Protein AF-0000000085162046 (afdb_homodimer)

Sequence (698 aa):
MRVSEQELYDLMKNKLMKAGLQEDAADDVADVLTFADHRGIHSHGAVRVEYYAERIAKGGINTHPHYEFEQTGPSSAVFHGDNGPGHQAAKEATEKAIEMAEENGVAVVGVKNISHSGALGYFVEMAAEKDMVGISMCQSDPMVVPFGGTEPYFGTNPIAFSAPTNDDRMITFDMATTVQAWGKVLDARSKNQSIPDTWAVDENGEPTTDSNAVHALVPVAGPKGYGLMMMVDILSGSLLGLPFGGHVSSMYKDLTKGRDLGQLHVVINPAYFTDKTQFKAQLSQMLNELKEQPAAKGYGEIYYPGERGRLRSEAYDKDGIEIVDDIYDYLKSDDVHYDRYHGKNRFAEMRVSEQELYDLMKNKLMKAGLQEDAADDVADVLTFADHRGIHSHGAVRVEYYAERIAKGGINTHPHYEFEQTGPSSAVFHGDNGPGHQAAKEATEKAIEMAEENGVAVVGVKNISHSGALGYFVEMAAEKDMVGISMCQSDPMVVPFGGTEPYFGTNPIAFSAPTNDDRMITFDMATTVQAWGKVLDARSKNQSIPDTWAVDENGEPTTDSNAVHALVPVAGPKGYGLMMMVDILSGSLLGLPFGGHVSSMYKDLTKGRDLGQLHVVINPAYFTDKTQFKAQLSQMLNELKEQPAAKGYGEIYYPGERGRLRSEAYDKDGIEIVDDIYDYLKSDDVHYDRYHGKNRFAE

Nearest PDB structures (foldseek):
  1xrh-assembly1_B  TM=9.909E-01  e=1.928E-56  Escherichia coli
  4h8a-assembly1_A  TM=9.932E-01  e=1.814E-55  Escherichia coli
  4fju-assembly1_B  TM=9.910E-01  e=6.074E-50  Escherichia coli str. K-12 substr. DH10B
  3uoe-assembly1_A  TM=9.297E-01  e=2.904E-31  Sinorhizobium meliloti 1021
  1wtj-assembly1_A  TM=9.176E-01  e=1.683E-31  Pseudomonas syringae pv. tomato

Solvent-accessible surface area (backbone atoms only — not comparable to full-atom values): 31682 Å² total; per-residue (Å²): 82,64,36,45,68,66,54,49,26,49,34,43,20,49,38,32,35,70,18,54,34,40,67,69,50,15,46,37,38,18,49,48,22,38,50,19,36,41,36,65,40,44,89,38,9,71,73,41,46,47,58,51,16,40,20,34,60,51,45,16,31,35,54,75,46,69,73,41,82,46,76,56,32,77,29,22,24,35,28,39,21,56,15,8,57,12,29,36,46,52,47,55,46,43,54,52,24,44,54,34,7,73,75,24,27,24,15,42,33,37,35,32,28,13,34,75,51,64,50,53,48,59,52,12,42,56,27,14,75,70,61,14,34,12,35,32,30,25,42,41,34,46,39,18,22,50,52,43,23,36,51,52,26,35,22,48,16,32,46,18,36,14,32,37,32,69,56,93,54,58,42,33,32,67,38,61,27,30,58,50,62,68,66,59,44,49,50,27,35,78,64,73,32,71,44,62,54,72,36,24,17,20,75,65,32,42,66,34,37,49,38,84,49,56,60,25,32,30,33,23,69,40,64,58,16,36,40,49,23,49,50,21,25,39,61,10,10,32,38,52,65,35,54,42,47,71,57,26,47,55,84,19,44,50,29,56,44,56,47,41,32,21,30,27,39,36,26,38,28,35,62,44,54,25,60,45,67,58,33,15,42,50,45,41,48,49,54,50,52,46,55,65,41,57,36,13,88,89,46,76,56,34,70,58,52,39,44,65,33,49,52,40,26,54,48,21,70,74,66,24,32,79,41,56,56,71,54,52,51,45,45,69,41,89,59,47,55,83,84,70,37,68,64,15,43,97,78,52,91,83,64,39,45,66,69,54,49,26,49,35,45,21,51,39,32,32,70,18,55,34,39,66,67,53,15,47,37,39,19,49,47,20,38,50,19,35,42,36,65,40,45,88,39,10,71,74,44,48,46,58,50,16,40,20,35,59,50,44,16,29,36,56,78,47,68,69,42,80,44,74,58,32,78,28,22,25,34,31,39,20,56,15,9,56,12,28,35,45,52,47,54,46,42,54,51,25,45,54,35,6,71,75,23,25,24,15,41,32,38,36,33,28,14,33,76,50,66,49,52,50,59,56,15,42,57,28,15,74,69,63,15,34,12,34,31,29,25,42,42,35,46,42,17,21,48,52,46,25,34,51,53,26,35,22,49,16,33,48,18,38,13,34,37,30,71,58,94,55,58,42,34,31,66,39,59,27,29,59,49,60,69,66,58,44,48,53,27,35,76,63,75,32,69,45,63,54,74,36,23,16,19,75,66,32,43,65,34,36,50,40,84,47,56,61,24,32,31,33,24,70,40,64,59,16,36,39,49,22,49,50,21,25,38,61,10,10,32,38,52,66,35,55,42,46,70,58,26,48,55,83,22,47,50,28,56,42,59,46,41,31,22,27,27,40,36,27,39,28,36,64,44,54,25,59,44,68,58,34,16,42,49,44,41,49,50,54,50,54,47,54,64,42,56,37,12,88,90,46,75,56,33,70,59,52,41,46,65,30,52,53,42,26,55,47,20,74,73,68,24,32,80,43,60,56,70,53,53,51,46,46,69,42,88,60,52,52,83,84,70,38,68,65,15,43,97,77,53,92

InterPro domains:
  IPR003767 Malate/L-lactate dehydrogenase-like [PF02615] (3-332)
  IPR003767 Malate/L-lactate dehydrogenase-like [PTHR11091] (2-333)
  IPR017590 Ureidoglycolate dehydrogenase [TIGR03175] (1-349)
  IPR036111 Malate/L-sulfolactate/L-lactate dehydrogenase-like superfamily [SSF89733] (1-333)
  IPR043143 Malate/L-sulfolactate/L-lactate dehydrogenase-like, NADPH binding domain [G3DSA:3.30.1370.60] (67-305)
  IPR043144 Malate/L-sulfolactate/L-lactate dehydrogenase-like, alpha-helical domain [G3DSA:1.10.1530.10] (9-325)

Radius of gyration: 24.9 Å; Cα contacts (8 Å, |Δi|>4): 1833; chains: 2; bounding box: 50×76×62 Å

pLDDT: mean 96.81, std 3.3, range [74.56, 98.94]

Secondary structure (DSSP, 8-state):
-EE-HHHHHHHHHHHHHHHT--HHHHHHHHHHHHHHHHTT-GGGTGGGHHHHHHHHHHTSS-SS---EEEEEETTEEEEE-TT--HHHHHHHHHHHHHHHHHHHSEEEEEEEEE-----HHHHHHHHHHTT-EEEEEE---S-B--TTBSS--B----EEEEEE-SSS-EEEEEE-SBSS-HHHHHHHHHTT----TTSEE-TTS-B---GGG--EE-BTTTHHHHHHHHHHHHHHTGGGT---GGGSPPTTT-TTS---EEEEEEEE-GGGTS-HHHHHHHHHHHHHHHHHSPBPTTT-S---TTHHHHHHHHHHHHH-EE--HHHHHHHHSS-S--S-STT--TT--/-EE-HHHHHHHHHHHHHHHT--HHHHHHHHHHHHHHHHTT-GGGTGGGHHHHHHHHHHTSS-SS---EEEEEETTEEEEE-TT--HHHHHHHHHHHHHHHHHHHSEEEEEEEEE-----THHHHHHHHHTT-EEEEEE---S-BPPTTBSS--B----EEEEEE-SSS-EEEEEE-SBSS-HHHHHHHHHTT----TTSEE-TTS-B-S-GGG--EE-BTTTHHHHHHHHHHHHHHTGGGT---GGGSPPTTT-TTS---EEEEEEEE-GGGTS-HHHHHHHHHHHHHHHHHSPBPTTT-S---TTHHHHHHHHHHHHH-EE--HHHHHHHHSS-S--S-STT--TT--

Structure (mmCIF, N/CA/C/O backbone):
data_AF-0000000085162046-model_v1
#
loop_
_entity.id
_entity.type
_entity.pdbx_description
1 polymer 'Ureidoglycolate dehydrogenase'
#
loop_
_atom_site.group_PDB
_atom_site.id
_atom_site.type_symbol
_atom_site.label_atom_id
_atom_site.label_alt_id
_atom_site.label_comp_id
_atom_site.label_asym_id
_atom_site.label_entity_id
_atom_site.label_seq_id
_atom_site.pdbx_PDB_ins_code
_atom_site.Cartn_x
_atom_site.Cartn_y
_atom_site.Cartn_z
_atom_site.occupancy
_atom_site.B_iso_or_equiv
_atom_site.auth_seq_id
_atom_site.auth_comp_id
_atom_site.auth_asym_id
_atom_site.auth_atom_id
_atom_site.pdbx_PDB_model_num
ATOM 1 N N . MET A 1 1 ? -18.203 -27.797 -23.609 1 93.38 1 MET A N 1
ATOM 2 C CA . MET A 1 1 ? -19.031 -28.797 -22.938 1 93.38 1 MET A CA 1
ATOM 3 C C . MET A 1 1 ? -19.297 -28.422 -21.484 1 93.38 1 MET A C 1
ATOM 5 O O . MET A 1 1 ? -18.703 -27.469 -20.969 1 93.38 1 MET A O 1
ATOM 9 N N . ARG A 1 2 ? -20.125 -29.266 -20.891 1 96.75 2 ARG A N 1
ATOM 10 C CA . ARG A 1 2 ? -20.453 -29.062 -19.484 1 96.75 2 ARG A CA 1
ATOM 11 C C . ARG A 1 2 ? -20.203 -30.312 -18.672 1 96.75 2 ARG A C 1
ATOM 13 O O . ARG A 1 2 ? -20.484 -31.422 -19.125 1 96.75 2 ARG A O 1
ATOM 20 N N . VAL A 1 3 ? -19.641 -30.047 -17.547 1 97.69 3 VAL A N 1
ATOM 21 C CA . VAL A 1 3 ? -19.344 -31.141 -16.641 1 97.69 3 VAL A CA 1
ATOM 22 C C . VAL A 1 3 ? -19.75 -30.781 -15.219 1 97.69 3 VAL A C 1
ATOM 24 O O . VAL A 1 3 ? -19.812 -29.594 -14.867 1 97.69 3 VAL A O 1
ATOM 27 N N . SER A 1 4 ? -20.062 -31.828 -14.43 1 97.62 4 SER A N 1
ATOM 28 C CA . SER A 1 4 ? -20.375 -31.578 -13.023 1 97.62 4 SER A CA 1
ATOM 29 C C . SER A 1 4 ? -19.125 -31.156 -12.25 1 97.62 4 SER A C 1
ATOM 31 O O . SER A 1 4 ? -18 -31.406 -12.688 1 97.62 4 SER A O 1
ATOM 33 N N . GLU A 1 5 ? -19.453 -30.562 -11.195 1 98 5 GLU A N 1
ATOM 34 C CA . GLU A 1 5 ? -18.359 -30.156 -10.305 1 98 5 GLU A CA 1
ATOM 35 C C . GLU A 1 5 ? -17.5 -31.344 -9.914 1 98 5 GLU A C 1
ATOM 37 O O . GLU A 1 5 ? -16.266 -31.281 -9.977 1 98 5 GLU A O 1
ATOM 42 N N . GLN A 1 6 ? -18.062 -32.406 -9.516 1 98.38 6 GLN A N 1
ATOM 43 C CA . GLN A 1 6 ? -17.344 -33.625 -9.102 1 98.38 6 GLN A CA 1
ATOM 44 C C . GLN A 1 6 ? -16.547 -34.219 -10.258 1 98.38 6 GLN A C 1
ATOM 46 O O . GLN A 1 6 ? -15.406 -34.625 -10.086 1 98.38 6 GLN A O 1
ATOM 51 N N . GLU A 1 7 ? -17.172 -34.25 -11.367 1 98.31 7 GLU A N 1
ATOM 52 C CA . GLU A 1 7 ? -16.469 -34.781 -12.523 1 98.31 7 GLU A CA 1
ATOM 53 C C . GLU A 1 7 ? -15.227 -33.969 -12.852 1 98.31 7 GLU A C 1
ATOM 55 O O . GLU A 1 7 ? -14.156 -34.531 -13.117 1 98.31 7 GLU A O 1
ATOM 60 N N . LEU A 1 8 ? -15.469 -32.75 -12.844 1 98.62 8 LEU A N 1
ATOM 61 C CA . LEU A 1 8 ? -14.336 -31.891 -13.141 1 98.62 8 LEU A CA 1
ATOM 62 C C . LEU A 1 8 ? -13.227 -32.062 -12.117 1 98.62 8 LEU A C 1
ATOM 64 O O . LEU A 1 8 ? -12.055 -32.219 -12.484 1 98.62 8 LEU A O 1
ATOM 68 N N . TYR A 1 9 ? -13.586 -32.094 -10.922 1 98.75 9 TYR A N 1
ATOM 69 C CA . TYR A 1 9 ? -12.656 -32.375 -9.828 1 98.75 9 TYR A CA 1
ATOM 70 C C . TYR A 1 9 ? -11.898 -33.656 -10.062 1 98.75 9 TYR A C 1
ATOM 72 O O . TYR A 1 9 ? -10.672 -33.688 -9.984 1 98.75 9 TYR A O 1
ATOM 80 N N . ASP A 1 10 ? -12.57 -34.656 -10.367 1 98.81 10 ASP A N 1
ATOM 81 C CA . ASP A 1 10 ? -11.961 -35.969 -10.555 1 98.81 10 ASP A CA 1
ATOM 82 C C . ASP A 1 10 ? -11.008 -35.969 -11.742 1 98.81 10 ASP A C 1
ATOM 84 O O . ASP A 1 10 ? -9.922 -36.562 -11.68 1 98.81 10 ASP A O 1
ATOM 88 N N . LEU A 1 11 ? -11.516 -35.406 -12.766 1 98.62 11 LEU A N 1
ATOM 89 C CA . LEU A 1 11 ? -10.672 -35.344 -13.961 1 98.62 11 LEU A CA 1
ATOM 90 C C . LEU A 1 11 ? -9.367 -34.625 -13.688 1 98.62 11 LEU A C 1
ATOM 92 O O . LEU A 1 11 ? -8.297 -35.094 -14.062 1 98.62 11 LEU A O 1
ATOM 96 N N . MET A 1 12 ? -9.484 -33.625 -13.039 1 98.88 12 MET A N 1
ATOM 97 C CA . MET A 1 12 ? -8.281 -32.844 -12.75 1 98.88 12 MET A CA 1
ATOM 98 C C . MET A 1 12 ? -7.383 -33.562 -11.75 1 98.88 12 MET A C 1
ATOM 100 O O . MET A 1 12 ? -6.168 -33.625 -11.938 1 98.88 12 MET A O 1
ATOM 104 N N . LYS A 1 13 ? -7.984 -34.062 -10.734 1 98.81 13 LYS A N 1
ATOM 105 C CA . LYS A 1 13 ? -7.215 -34.812 -9.75 1 98.81 13 LYS A CA 1
ATOM 106 C C . LYS A 1 13 ? -6.449 -35.969 -10.406 1 98.81 13 LYS A C 1
ATOM 108 O O . LYS A 1 13 ? -5.25 -36.125 -10.172 1 98.81 13 LYS A O 1
ATOM 113 N N . ASN A 1 14 ? -7.113 -36.656 -11.195 1 98.56 14 ASN A N 1
ATOM 114 C CA . ASN A 1 14 ? -6.492 -37.812 -11.859 1 98.56 14 ASN A CA 1
ATOM 115 C C . ASN A 1 14 ? -5.336 -37.375 -12.75 1 98.56 14 ASN A C 1
ATOM 117 O O . ASN A 1 14 ? -4.285 -38 -12.781 1 98.56 14 ASN A O 1
ATOM 121 N N . LYS A 1 15 ? -5.582 -36.344 -13.469 1 98.81 15 LYS A N 1
ATOM 122 C CA . LYS A 1 15 ? -4.543 -35.875 -14.375 1 98.81 15 LYS A CA 1
ATOM 123 C C . LYS A 1 15 ? -3.312 -35.406 -13.594 1 98.81 15 LYS A C 1
ATOM 125 O O . LYS A 1 15 ? -2.18 -35.688 -13.992 1 98.81 15 LYS A O 1
ATOM 130 N N . LEU A 1 16 ? -3.586 -34.781 -12.547 1 98.81 16 LEU A N 1
ATOM 131 C CA . LEU A 1 16 ? -2.486 -34.281 -11.719 1 98.81 16 LEU A CA 1
ATOM 132 C C . LEU A 1 16 ? -1.74 -35.438 -11.062 1 98.81 16 LEU A C 1
ATOM 134 O O . LEU A 1 16 ? -0.516 -35.406 -10.922 1 98.81 16 LEU A O 1
ATOM 138 N N . MET A 1 17 ? -2.43 -36.438 -10.648 1 98.69 17 MET A N 1
ATOM 139 C CA . MET A 1 17 ? -1.784 -37.625 -10.133 1 98.69 17 MET A CA 1
ATOM 140 C C . MET A 1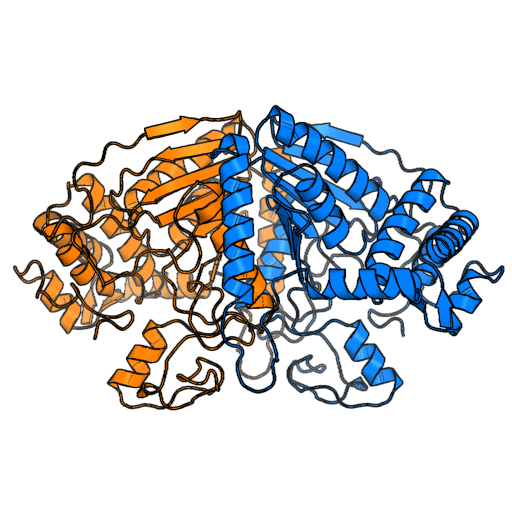 17 ? -0.946 -38.312 -11.219 1 98.69 17 MET A C 1
ATOM 142 O O . MET A 1 17 ? 0.17 -38.75 -10.953 1 98.69 17 MET A O 1
ATOM 146 N N . LYS A 1 18 ? -1.481 -38.344 -12.398 1 98.25 18 LYS A N 1
ATOM 147 C CA . LYS A 1 18 ? -0.73 -38.906 -13.508 1 98.25 18 LYS A CA 1
ATOM 148 C C . LYS A 1 18 ? 0.553 -38.125 -13.773 1 98.25 18 LYS A C 1
ATOM 150 O O . LYS A 1 18 ? 1.563 -38.719 -14.188 1 98.25 18 LYS A O 1
ATOM 155 N N . ALA A 1 19 ? 0.432 -37 -13.484 1 98.44 19 ALA A N 1
ATOM 156 C CA . ALA A 1 19 ? 1.596 -36.125 -13.711 1 98.44 19 ALA A CA 1
ATOM 157 C C . ALA A 1 19 ? 2.643 -36.344 -12.617 1 98.44 19 ALA A C 1
ATOM 159 O O . ALA A 1 19 ? 3.799 -35.938 -12.773 1 98.44 19 ALA A O 1
ATOM 160 N N . GLY A 1 20 ? 2.223 -36.844 -11.555 1 98.25 20 GLY A N 1
ATOM 161 C CA . GLY A 1 20 ? 3.225 -37.188 -10.562 1 98.25 20 GLY A CA 1
ATOM 162 C C . GLY A 1 20 ? 2.902 -36.688 -9.18 1 98.25 20 GLY A C 1
ATOM 163 O O . GLY A 1 20 ? 3.592 -37 -8.211 1 98.25 20 GLY A O 1
ATOM 164 N N . LEU A 1 21 ? 1.775 -36 -9.016 1 98.5 21 LEU A N 1
ATOM 165 C CA . LEU A 1 21 ? 1.415 -35.5 -7.695 1 98.5 21 LEU A CA 1
ATOM 166 C C . LEU A 1 21 ? 0.871 -36.625 -6.816 1 98.5 21 LEU A C 1
ATOM 168 O O . LEU A 1 21 ? 0.191 -37.5 -7.309 1 98.5 21 LEU A O 1
ATOM 172 N N . GLN A 1 22 ? 1.215 -36.469 -5.504 1 98.38 22 GLN A N 1
ATOM 173 C CA . GLN A 1 22 ? 0.587 -37.375 -4.539 1 98.38 22 GLN A CA 1
ATOM 174 C C . GLN A 1 22 ? -0.91 -37.094 -4.426 1 98.38 22 GLN A C 1
ATOM 176 O O . GLN A 1 22 ? -1.37 -36 -4.73 1 98.38 22 GLN A O 1
ATOM 181 N N . GLU A 1 23 ? -1.651 -38.031 -3.99 1 98.62 23 GLU A N 1
ATOM 182 C CA . GLU A 1 23 ? -3.111 -38 -4.004 1 98.62 23 GLU A CA 1
ATOM 183 C C . GLU A 1 23 ? -3.631 -36.812 -3.188 1 98.62 23 GLU A C 1
ATOM 185 O O . GLU A 1 23 ? -4.531 -36.094 -3.627 1 98.62 23 GLU A O 1
ATOM 190 N N . ASP A 1 24 ? -3.09 -36.625 -2.105 1 98.56 24 ASP A N 1
ATOM 191 C CA . ASP A 1 24 ? -3.576 -35.562 -1.242 1 98.56 24 ASP A CA 1
ATOM 192 C C . ASP A 1 24 ? -3.309 -34.188 -1.861 1 98.56 24 ASP A C 1
ATOM 194 O O . ASP A 1 24 ? -4.16 -33.312 -1.808 1 98.56 24 ASP A O 1
ATOM 198 N N . ALA A 1 25 ? -2.146 -34.062 -2.381 1 98.62 25 ALA A N 1
ATOM 199 C CA . ALA A 1 25 ? -1.818 -32.812 -3.084 1 98.62 25 ALA A CA 1
ATOM 200 C C . ALA A 1 25 ? -2.727 -32.625 -4.293 1 98.62 25 ALA A C 1
ATOM 202 O O . ALA A 1 25 ? -3.215 -31.516 -4.535 1 98.62 25 ALA A O 1
ATOM 203 N N . ALA A 1 26 ? -2.879 -33.688 -5.07 1 98.88 26 ALA A N 1
ATOM 204 C CA . ALA A 1 26 ? -3.752 -33.625 -6.242 1 98.88 26 ALA A CA 1
ATOM 205 C C . ALA A 1 26 ? -5.176 -33.25 -5.844 1 98.88 26 ALA A C 1
ATOM 207 O O . ALA A 1 26 ? -5.855 -32.531 -6.566 1 98.88 26 ALA A O 1
ATOM 208 N N . ASP A 1 27 ? -5.582 -33.812 -4.754 1 98.81 27 ASP A N 1
ATOM 209 C CA . ASP A 1 27 ? -6.895 -33.5 -4.203 1 98.81 27 ASP A CA 1
ATOM 210 C C . ASP A 1 27 ? -7.023 -31.984 -3.926 1 98.81 27 ASP A C 1
ATOM 212 O O . ASP A 1 27 ? -7.977 -31.344 -4.371 1 98.81 27 ASP A O 1
ATOM 216 N N . ASP A 1 28 ? -6.082 -31.438 -3.312 1 98.88 28 ASP A N 1
ATOM 217 C CA . ASP A 1 28 ? -6.113 -30.031 -2.936 1 98.88 28 ASP A CA 1
ATOM 218 C C . ASP A 1 28 ? -6.027 -29.125 -4.168 1 98.88 28 ASP A C 1
ATOM 220 O O . ASP A 1 28 ? -6.754 -28.141 -4.273 1 98.88 28 ASP A O 1
ATOM 224 N N . VAL A 1 29 ? -5.141 -29.422 -5.07 1 98.88 29 VAL A N 1
ATOM 225 C CA . VAL A 1 29 ? -5.004 -28.641 -6.297 1 98.88 29 VAL A CA 1
ATOM 226 C C . VAL A 1 29 ? -6.309 -28.672 -7.086 1 98.88 29 VAL A C 1
ATOM 228 O O . VAL A 1 29 ? -6.82 -27.641 -7.508 1 98.88 29 VAL A O 1
ATOM 231 N N . ALA A 1 30 ? -6.848 -29.906 -7.23 1 98.88 30 ALA A N 1
ATOM 232 C CA . ALA A 1 30 ? -8.094 -30.062 -7.977 1 98.88 30 ALA A CA 1
ATOM 233 C C . ALA A 1 30 ? -9.234 -29.297 -7.305 1 98.88 30 ALA A C 1
ATOM 235 O O . ALA A 1 30 ? -10.094 -28.734 -7.984 1 98.88 30 ALA A O 1
ATOM 236 N N . ASP A 1 31 ? -9.203 -29.328 -6.031 1 98.81 31 ASP A N 1
ATOM 237 C CA . ASP A 1 31 ? -10.258 -28.641 -5.281 1 98.81 31 ASP A CA 1
ATOM 238 C C . ASP A 1 31 ? -10.211 -27.141 -5.523 1 98.81 31 ASP A C 1
ATOM 240 O O . ASP A 1 31 ? -11.234 -26.531 -5.844 1 98.81 31 ASP A O 1
ATOM 244 N N . VAL A 1 32 ? -9.094 -26.562 -5.48 1 98.81 32 VAL A N 1
ATOM 245 C CA . VAL A 1 32 ? -8.93 -25.141 -5.684 1 98.81 32 VAL A CA 1
ATOM 246 C C . VAL A 1 32 ? -9.273 -24.781 -7.129 1 98.81 32 VAL A C 1
ATOM 248 O O . VAL A 1 32 ? -9.93 -23.766 -7.391 1 98.81 32 VAL A O 1
ATOM 251 N N . LEU A 1 33 ? -8.773 -25.578 -8.07 1 98.75 33 LEU A N 1
ATOM 252 C CA . LEU A 1 33 ? -9.055 -25.328 -9.477 1 98.75 33 LEU A CA 1
ATOM 253 C C . LEU A 1 33 ? -10.555 -25.438 -9.766 1 98.75 33 LEU A C 1
ATOM 255 O O . LEU A 1 33 ? -11.102 -24.656 -10.547 1 98.75 33 LEU A O 1
ATOM 259 N N . THR A 1 34 ? -11.188 -26.453 -9.148 1 98.75 34 THR A N 1
ATOM 260 C CA . THR A 1 34 ? -12.625 -26.625 -9.32 1 98.75 34 THR A CA 1
ATOM 261 C C . THR A 1 34 ? -13.383 -25.422 -8.75 1 98.75 34 THR A C 1
ATOM 263 O O . THR A 1 34 ? -14.344 -24.953 -9.352 1 98.75 34 THR A O 1
ATOM 266 N N . PHE A 1 35 ? -12.945 -24.984 -7.664 1 98.5 35 PHE A N 1
ATOM 267 C CA . PHE A 1 35 ? -13.523 -23.797 -7.066 1 98.5 35 PHE A CA 1
ATOM 268 C C . PHE A 1 35 ? -13.516 -22.641 -8.062 1 98.5 35 PHE A C 1
ATOM 270 O O . PHE A 1 35 ? -14.531 -21.953 -8.242 1 98.5 35 PHE A O 1
ATOM 277 N N . ALA A 1 36 ? -12.43 -22.391 -8.672 1 97.62 36 ALA A N 1
ATOM 278 C CA . ALA A 1 36 ? -12.289 -21.297 -9.633 1 97.62 36 ALA A CA 1
ATOM 279 C C . ALA A 1 36 ? -13.266 -21.453 -10.789 1 97.62 36 ALA A C 1
ATOM 281 O O . ALA A 1 36 ? -14.023 -20.531 -11.102 1 97.62 36 ALA A O 1
ATOM 282 N N . ASP A 1 37 ? -13.242 -22.641 -11.422 1 97.81 37 ASP A N 1
ATOM 283 C CA . ASP A 1 37 ? -14.148 -22.875 -12.539 1 97.81 37 ASP A CA 1
ATOM 284 C C . ASP A 1 37 ? -15.609 -22.766 -12.086 1 97.81 37 ASP A C 1
ATOM 286 O O . ASP A 1 37 ? -16.453 -22.25 -12.82 1 97.81 37 ASP A O 1
ATOM 290 N N . HIS A 1 38 ? -15.867 -23.312 -10.844 1 97.56 38 HIS A N 1
ATOM 291 C CA . HIS A 1 38 ? -17.219 -23.328 -10.312 1 97.56 38 HIS A CA 1
ATOM 292 C C . HIS A 1 38 ? -17.734 -21.906 -10.07 1 97.56 38 HIS A C 1
ATOM 294 O O . HIS A 1 38 ? -18.938 -21.641 -10.18 1 97.56 38 HIS A O 1
ATOM 300 N N . ARG A 1 39 ? -16.844 -20.984 -9.969 1 96.5 39 ARG A N 1
ATOM 301 C CA . ARG A 1 39 ? -17.203 -19.594 -9.75 1 96.5 39 ARG A CA 1
ATOM 302 C C . ARG A 1 39 ? -17.094 -18.781 -11.047 1 96.5 39 ARG A C 1
ATOM 304 O O . ARG A 1 39 ? -17.344 -17.578 -11.055 1 96.5 39 ARG A O 1
ATOM 311 N N . GLY A 1 40 ? -16.766 -19.422 -12.047 1 93.81 40 GLY A N 1
ATOM 312 C CA . GLY A 1 40 ? -16.641 -18.766 -13.352 1 93.81 40 GLY A CA 1
ATOM 313 C C . GLY A 1 40 ? -15.281 -18.125 -13.562 1 93.81 40 GLY A C 1
ATOM 314 O O . GLY A 1 40 ? -15.094 -17.375 -14.516 1 93.81 40 GLY A O 1
ATOM 315 N N . ILE A 1 41 ? -14.359 -18.375 -12.703 1 93.44 41 ILE A N 1
ATOM 316 C CA . ILE A 1 41 ? -12.992 -17.891 -12.852 1 93.44 41 ILE A CA 1
ATOM 317 C C . ILE A 1 41 ? -12.164 -18.922 -13.609 1 93.44 41 ILE A C 1
ATOM 319 O O . ILE A 1 41 ? -11.203 -19.484 -13.07 1 93.44 41 ILE A O 1
ATOM 323 N N . HIS A 1 42 ? -12.484 -19.078 -14.852 1 93.06 42 HIS A N 1
ATOM 324 C CA . HIS A 1 42 ? -11.953 -20.172 -15.664 1 93.06 42 HIS A CA 1
ATOM 325 C C . HIS A 1 42 ? -10.461 -20.016 -15.906 1 93.06 42 HIS A C 1
ATOM 327 O O . HIS A 1 42 ? -9.742 -21 -16.094 1 93.06 42 HIS A O 1
ATOM 333 N N . SER A 1 43 ? -10.039 -18.719 -15.844 1 90 43 SER A N 1
ATOM 334 C CA . SER A 1 43 ? -8.617 -18.469 -16.047 1 90 43 SER A CA 1
ATOM 335 C C . SER A 1 43 ? -7.777 -19.141 -14.969 1 90 43 SER A C 1
ATOM 337 O O . SER A 1 43 ? -6.566 -19.312 -15.133 1 90 43 SER A O 1
ATOM 339 N N . HIS A 1 44 ? -8.32 -19.578 -13.852 1 94.5 44 HIS A N 1
ATOM 340 C CA . HIS A 1 44 ? -7.617 -20.203 -12.734 1 94.5 44 HIS A CA 1
ATOM 341 C C . HIS A 1 44 ? -8.164 -21.594 -12.453 1 94.5 44 HIS A C 1
ATOM 343 O O . HIS A 1 44 ? -8.016 -22.125 -11.352 1 94.5 44 HIS A O 1
ATOM 349 N N . GLY A 1 45 ? -8.836 -22.141 -13.414 1 96.5 45 GLY A N 1
ATOM 350 C CA . GLY A 1 45 ? -9.422 -23.453 -13.281 1 96.5 45 GLY A CA 1
ATOM 351 C C . GLY A 1 45 ? -8.734 -24.5 -14.133 1 96.5 45 GLY A C 1
ATOM 352 O O . GLY A 1 45 ? -7.504 -24.609 -14.125 1 96.5 45 GLY A O 1
ATOM 353 N N . ALA A 1 46 ? -9.5 -25.203 -14.852 1 97.62 46 ALA A N 1
ATOM 354 C CA . ALA A 1 46 ? -9.062 -26.375 -15.609 1 97.62 46 ALA A CA 1
ATOM 355 C C . ALA A 1 46 ? -8.047 -25.984 -16.672 1 97.62 46 ALA A C 1
ATOM 357 O O . ALA A 1 46 ? -7.188 -26.781 -17.047 1 97.62 46 ALA A O 1
ATOM 358 N N . VAL A 1 47 ? -8.109 -24.844 -17.094 1 94.31 47 VAL A N 1
ATOM 359 C CA . VAL A 1 47 ? -7.23 -24.391 -18.172 1 94.31 47 VAL A CA 1
ATOM 360 C C . VAL A 1 47 ? -5.777 -24.453 -17.703 1 94.31 47 VAL A C 1
ATOM 362 O O . VAL A 1 47 ? -4.859 -24.531 -18.516 1 94.31 47 VAL A O 1
ATOM 365 N N . ARG A 1 48 ? -5.559 -24.531 -16.422 1 96 48 ARG A N 1
ATOM 366 C CA . ARG A 1 48 ? -4.211 -24.484 -15.867 1 96 48 ARG A CA 1
ATOM 367 C C . ARG A 1 48 ? -3.635 -25.891 -15.719 1 96 48 ARG A C 1
ATOM 369 O O . ARG A 1 48 ? -2.434 -26.047 -15.492 1 96 48 ARG A O 1
ATOM 376 N N . VAL A 1 49 ? -4.41 -26.875 -15.875 1 98.12 49 VAL A N 1
ATOM 377 C CA . VAL A 1 49 ? -4.004 -28.234 -15.508 1 98.12 49 VAL A CA 1
ATOM 378 C C . VAL A 1 49 ? -2.848 -28.688 -16.391 1 98.12 49 VAL A C 1
ATOM 380 O O . VAL A 1 49 ? -1.891 -29.297 -15.914 1 98.12 49 VAL A O 1
ATOM 383 N N . GLU A 1 50 ? -2.918 -28.391 -17.625 1 97.19 50 GLU A N 1
ATOM 384 C CA . GLU A 1 50 ? -1.842 -28.859 -18.5 1 97.19 50 GLU A CA 1
ATOM 385 C C . GLU A 1 50 ? -0.507 -28.234 -18.109 1 97.19 50 GLU A C 1
ATOM 387 O O . GLU A 1 50 ? 0.521 -28.906 -18.078 1 97.19 50 GLU A O 1
ATOM 392 N N . TYR A 1 51 ? -0.579 -27.016 -17.875 1 95.88 51 TYR A N 1
ATOM 393 C CA . TYR A 1 51 ? 0.639 -26.344 -17.438 1 95.88 51 TYR A CA 1
ATOM 394 C C . TYR A 1 51 ? 1.174 -26.953 -16.156 1 95.88 51 TYR A C 1
ATOM 396 O O . TYR A 1 51 ? 2.367 -27.25 -16.047 1 95.88 51 TYR A O 1
ATOM 404 N N . TYR A 1 52 ? 0.294 -27.156 -15.188 1 98 52 TYR A N 1
ATOM 405 C CA . TYR A 1 52 ? 0.713 -27.781 -13.938 1 98 52 TYR A CA 1
ATOM 406 C C . TYR A 1 52 ? 1.262 -29.172 -14.18 1 98 52 TYR A C 1
ATOM 408 O O . TYR A 1 52 ? 2.277 -29.562 -13.594 1 98 52 TYR A O 1
ATOM 416 N N . ALA A 1 53 ? 0.542 -29.922 -14.992 1 98.56 53 ALA A N 1
ATOM 417 C CA . ALA A 1 53 ? 0.986 -31.281 -15.273 1 98.56 53 ALA A CA 1
ATOM 418 C C . ALA A 1 53 ? 2.385 -31.297 -15.883 1 98.56 53 ALA A C 1
ATOM 420 O O . ALA A 1 53 ? 3.232 -32.094 -15.508 1 98.56 53 ALA A O 1
ATOM 421 N N . GLU A 1 54 ? 2.627 -30.359 -16.781 1 97.75 54 GLU A N 1
ATOM 422 C CA . GLU A 1 54 ? 3.949 -30.297 -17.391 1 97.75 54 GLU A CA 1
ATOM 423 C C . GLU A 1 54 ? 5.012 -29.891 -16.375 1 97.75 54 GLU A C 1
ATOM 425 O O . GLU A 1 54 ? 6.09 -30.484 -16.328 1 97.75 54 GLU A O 1
ATOM 430 N N . ARG A 1 55 ? 4.668 -29.016 -15.602 1 98.19 55 ARG A N 1
ATOM 431 C CA . ARG A 1 55 ? 5.629 -28.562 -14.602 1 98.19 55 ARG A CA 1
ATOM 432 C C . ARG A 1 55 ? 5.902 -29.656 -13.57 1 98.19 55 ARG A C 1
ATOM 434 O O . ARG A 1 55 ? 7.047 -29.844 -13.148 1 98.19 55 ARG A O 1
ATOM 441 N N . ILE A 1 56 ? 4.887 -30.328 -13.172 1 98.56 56 ILE A N 1
ATOM 442 C CA . ILE A 1 56 ? 5.055 -31.469 -12.273 1 98.56 56 ILE A CA 1
ATOM 443 C C . ILE A 1 56 ? 5.957 -32.5 -12.914 1 98.56 56 ILE A C 1
ATOM 445 O O . ILE A 1 56 ? 6.934 -32.969 -12.312 1 98.56 56 ILE A O 1
ATOM 449 N N . ALA A 1 57 ? 5.629 -32.812 -14.117 1 97.62 57 ALA A N 1
ATOM 450 C CA . ALA A 1 57 ? 6.352 -33.875 -14.82 1 97.62 57 ALA A CA 1
ATOM 451 C C . ALA A 1 57 ? 7.816 -33.5 -15.023 1 97.62 57 ALA A C 1
ATOM 453 O O . ALA A 1 57 ? 8.688 -34.375 -15.031 1 97.62 57 ALA A O 1
ATOM 454 N N . LYS A 1 58 ? 8.133 -32.25 -15.055 1 96.88 58 LYS A N 1
ATOM 455 C CA . LYS A 1 58 ? 9.492 -31.797 -15.352 1 96.88 58 LYS A CA 1
ATOM 456 C C . LYS A 1 58 ? 10.242 -31.438 -14.07 1 96.88 58 LYS A C 1
ATOM 458 O O . LYS A 1 58 ? 11.422 -31.094 -14.117 1 96.88 58 LYS A O 1
ATOM 463 N N . GLY A 1 59 ? 9.414 -31.531 -13.07 1 97.88 59 GLY A N 1
ATOM 464 C CA . GLY A 1 59 ? 10.094 -31.438 -11.789 1 97.88 59 GLY A CA 1
ATOM 465 C C . GLY A 1 59 ? 10.023 -30.047 -11.188 1 97.88 59 GLY A C 1
ATOM 466 O O . GLY A 1 59 ? 10.617 -29.781 -10.141 1 97.88 59 GLY A O 1
ATOM 467 N N . GLY A 1 60 ? 9.297 -29.156 -11.758 1 98.25 60 GLY A N 1
ATOM 468 C CA . GLY A 1 60 ? 9.203 -27.781 -11.289 1 98.25 60 GLY A CA 1
ATOM 469 C C . GLY A 1 60 ? 8.289 -27.609 -10.086 1 98.25 60 GLY A C 1
ATOM 470 O O . GLY A 1 60 ? 8.234 -26.547 -9.484 1 98.25 60 GLY A O 1
ATOM 471 N N . ILE A 1 61 ? 7.574 -28.672 -9.742 1 98.69 61 ILE A N 1
ATOM 472 C CA . ILE A 1 61 ? 6.797 -28.781 -8.508 1 98.69 61 ILE A CA 1
ATOM 473 C C . ILE A 1 61 ? 7.238 -30 -7.719 1 98.69 61 ILE A C 1
ATOM 475 O O . ILE A 1 61 ? 7.219 -31.125 -8.234 1 98.69 61 ILE A O 1
ATOM 479 N N . ASN A 1 62 ? 7.711 -29.719 -6.527 1 98.75 62 ASN A N 1
ATOM 480 C CA . ASN A 1 62 ? 8.102 -30.828 -5.656 1 98.75 62 ASN A CA 1
ATOM 481 C C . ASN A 1 62 ? 6.91 -31.703 -5.289 1 98.75 62 ASN A C 1
ATOM 483 O O . ASN A 1 62 ? 6.004 -31.25 -4.578 1 98.75 62 ASN A O 1
ATOM 487 N N . THR A 1 63 ? 6.875 -32.938 -5.672 1 98.56 63 THR A N 1
ATOM 488 C CA . THR A 1 63 ? 5.723 -33.812 -5.492 1 98.56 63 THR A CA 1
ATOM 489 C C . THR A 1 63 ? 5.762 -34.5 -4.121 1 98.56 63 THR A C 1
ATOM 491 O O . THR A 1 63 ? 4.797 -35.156 -3.715 1 98.56 63 THR A O 1
ATOM 494 N N . HIS A 1 64 ? 6.816 -34.344 -3.43 1 98.31 64 HIS A N 1
ATOM 495 C CA . HIS A 1 64 ? 6.961 -34.812 -2.059 1 98.31 64 HIS A CA 1
ATOM 496 C C . HIS A 1 64 ? 7.531 -33.75 -1.156 1 98.31 64 HIS A C 1
ATOM 498 O O . HIS A 1 64 ? 8.594 -33.906 -0.55 1 98.31 64 HIS A O 1
ATOM 504 N N . PRO A 1 65 ? 6.777 -32.688 -1.042 1 98.44 65 PRO A N 1
ATOM 505 C CA . PRO A 1 65 ? 7.309 -31.547 -0.278 1 98.44 65 PRO A CA 1
ATOM 506 C C . PRO A 1 65 ? 7.344 -31.812 1.225 1 98.44 65 PRO A C 1
ATOM 508 O O . PRO A 1 65 ? 6.461 -32.5 1.756 1 98.44 65 PRO A O 1
ATOM 511 N N . HIS A 1 66 ? 8.383 -31.359 1.79 1 98.25 66 HIS A N 1
ATOM 512 C CA . HIS A 1 66 ? 8.445 -31.312 3.246 1 98.25 66 HIS A CA 1
ATOM 513 C C . HIS A 1 66 ? 7.934 -29.984 3.775 1 98.25 66 HIS A C 1
ATOM 515 O O . HIS A 1 66 ? 8.711 -29.031 3.934 1 98.25 66 HIS A O 1
ATOM 521 N N . TYR A 1 67 ? 6.566 -29.984 4.148 1 98.5 67 TYR A N 1
ATOM 522 C CA . TYR A 1 67 ? 5.945 -28.766 4.664 1 98.5 67 TYR A CA 1
ATOM 523 C C . TYR A 1 67 ? 6.336 -28.531 6.117 1 98.5 67 TYR A C 1
ATOM 525 O O . TYR A 1 67 ? 6.406 -29.469 6.91 1 98.5 67 TYR A O 1
ATOM 533 N N . GLU A 1 68 ? 6.715 -27.344 6.371 1 98.69 68 GLU A N 1
ATOM 534 C CA . GLU A 1 68 ? 7.023 -26.953 7.746 1 98.69 68 GLU A CA 1
ATOM 535 C C . GLU A 1 68 ? 6.285 -25.688 8.148 1 98.69 68 GLU A C 1
ATOM 537 O O . GLU A 1 68 ? 6.336 -24.688 7.438 1 98.69 68 GLU A O 1
ATOM 542 N N . PHE A 1 69 ? 5.434 -25.875 9.211 1 98.62 69 PHE A N 1
ATOM 543 C CA . PHE A 1 69 ? 4.777 -24.719 9.797 1 98.62 69 PHE A CA 1
ATOM 544 C C . PHE A 1 69 ? 5.578 -24.172 10.977 1 98.62 69 PHE A C 1
ATOM 546 O O . PHE A 1 69 ? 5.707 -24.844 12.008 1 98.62 69 PHE A O 1
ATOM 553 N N . GLU A 1 70 ? 6.246 -22.938 10.836 1 98.62 70 GLU A N 1
ATOM 554 C CA . GLU A 1 70 ? 7.07 -22.297 11.852 1 98.62 70 GLU A CA 1
ATOM 555 C C . GLU A 1 70 ? 6.348 -21.109 12.484 1 98.62 70 GLU A C 1
ATOM 557 O O . GLU A 1 70 ? 6.262 -20.031 11.891 1 98.62 70 GLU A O 1
ATOM 562 N N . GLN A 1 71 ? 5.738 -21.422 13.664 1 98.5 71 GLN A N 1
ATOM 563 C CA . GLN A 1 71 ? 5.129 -20.328 14.406 1 98.5 71 GLN A CA 1
ATOM 564 C C . GLN A 1 71 ? 6.195 -19.406 14.992 1 98.5 71 GLN A C 1
ATOM 566 O O . GLN A 1 71 ? 6.949 -19.797 15.883 1 98.5 71 GLN A O 1
ATOM 571 N N . THR A 1 72 ? 6.254 -18.156 14.602 1 98.62 72 THR A N 1
ATOM 572 C CA . THR A 1 72 ? 7.344 -17.234 14.93 1 98.62 72 THR A CA 1
ATOM 573 C C . THR A 1 72 ? 6.922 -16.266 16.031 1 98.62 72 THR A C 1
ATOM 575 O O . THR A 1 72 ? 7.77 -15.609 16.641 1 98.62 72 THR A O 1
ATOM 578 N N . GLY A 1 73 ? 5.727 -16.047 16.297 1 98.56 73 GLY A N 1
ATOM 579 C CA . GLY A 1 73 ? 5.078 -15.297 17.359 1 98.56 73 GLY A CA 1
ATOM 580 C C . GLY A 1 73 ? 3.68 -15.789 17.672 1 98.56 7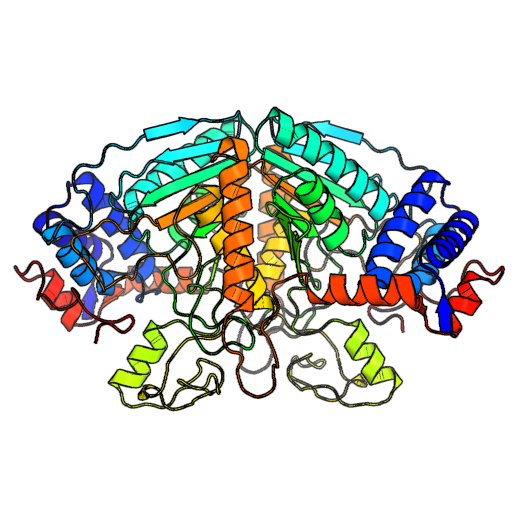3 GLY A C 1
ATOM 581 O O . GLY A 1 73 ? 3.197 -16.734 17.062 1 98.56 73 GLY A O 1
ATOM 582 N N . PRO A 1 74 ? 3.053 -15.219 18.719 1 98.62 74 PRO A N 1
ATOM 583 C CA . PRO A 1 74 ? 1.714 -15.695 19.062 1 98.62 74 PRO A CA 1
ATOM 584 C C . PRO A 1 74 ? 0.743 -15.648 17.891 1 98.62 74 PRO A C 1
ATOM 586 O O . PRO A 1 74 ? -0.157 -16.484 17.781 1 98.62 74 PRO A O 1
ATOM 589 N N . SER A 1 75 ? 0.956 -14.641 16.969 1 98.81 75 SER A N 1
ATOM 590 C CA . SER A 1 75 ? 0.01 -14.469 15.867 1 98.81 75 SER A CA 1
ATOM 591 C C . SER A 1 75 ? 0.732 -14.352 14.523 1 98.81 75 SER A C 1
ATOM 593 O O . SER A 1 75 ? 0.181 -13.812 13.562 1 98.81 75 SER A O 1
ATOM 595 N N . SER A 1 76 ? 2 -14.734 14.445 1 98.81 76 SER A N 1
ATOM 596 C CA . SER A 1 76 ? 2.783 -14.742 13.211 1 98.81 76 SER A CA 1
ATOM 597 C C . SER A 1 76 ? 3.41 -16.109 12.961 1 98.81 76 SER A C 1
ATOM 599 O O . SER A 1 76 ? 3.824 -16.781 13.906 1 98.81 76 SER A O 1
ATOM 601 N N . ALA A 1 77 ? 3.436 -16.469 11.703 1 98.94 77 ALA A N 1
ATOM 602 C CA . ALA A 1 77 ? 4.051 -17.734 11.336 1 98.94 77 ALA A CA 1
ATOM 603 C C . ALA A 1 77 ? 4.512 -17.719 9.883 1 98.94 77 ALA A C 1
ATOM 605 O O . ALA A 1 77 ? 4.102 -16.859 9.102 1 98.94 77 ALA A O 1
ATOM 606 N N . VAL A 1 78 ? 5.414 -18.641 9.586 1 98.88 78 VAL A N 1
ATOM 607 C CA . VAL A 1 78 ? 5.863 -18.906 8.227 1 98.88 78 VAL A CA 1
ATOM 608 C C . VAL A 1 78 ? 5.621 -20.375 7.879 1 98.88 78 VAL A C 1
ATOM 610 O O . VAL A 1 78 ? 5.977 -21.266 8.648 1 98.88 78 VAL A O 1
ATOM 613 N N . PHE A 1 79 ? 4.91 -20.625 6.824 1 98.94 79 PHE A N 1
ATOM 614 C CA . PHE A 1 79 ? 4.715 -21.953 6.262 1 98.94 79 PHE A CA 1
ATOM 615 C C . PHE A 1 79 ? 5.691 -22.203 5.117 1 98.94 79 PHE A C 1
ATOM 617 O O . PHE A 1 79 ? 5.598 -21.562 4.066 1 98.94 79 PHE A O 1
ATOM 624 N N . HIS A 1 80 ? 6.668 -23.062 5.32 1 98.88 80 HIS A N 1
ATOM 625 C CA . HIS A 1 80 ? 7.668 -23.422 4.324 1 98.88 80 HIS A CA 1
ATOM 626 C C . HIS A 1 80 ? 7.125 -24.469 3.357 1 98.88 80 HIS A C 1
ATOM 628 O O . HIS A 1 80 ? 6.906 -25.625 3.74 1 98.88 80 HIS A O 1
ATOM 634 N N . GLY A 1 81 ? 6.953 -24.078 2.076 1 98.75 81 GLY A N 1
ATOM 635 C CA . GLY A 1 81 ? 6.207 -24.875 1.115 1 98.75 81 GLY A CA 1
ATOM 636 C C . GLY A 1 81 ? 7.094 -25.797 0.296 1 98.75 81 GLY A C 1
ATOM 637 O O . GLY A 1 81 ? 6.594 -26.641 -0.439 1 98.75 81 GLY A O 1
ATOM 638 N N . ASP A 1 82 ? 8.438 -25.578 0.39 1 98.81 82 ASP A N 1
ATOM 639 C CA . ASP A 1 82 ? 9.414 -26.469 -0.24 1 98.81 82 ASP A CA 1
ATOM 640 C C . ASP A 1 82 ? 9.125 -26.625 -1.731 1 98.81 82 ASP A C 1
ATOM 642 O O . ASP A 1 82 ? 9.25 -27.734 -2.279 1 98.81 82 ASP A O 1
ATOM 646 N N . ASN A 1 83 ? 8.586 -25.578 -2.367 1 98.69 83 ASN A N 1
ATOM 647 C CA . ASN A 1 83 ? 8.242 -25.516 -3.785 1 98.69 83 ASN A CA 1
ATOM 648 C C . ASN A 1 83 ? 7.332 -26.672 -4.184 1 98.69 83 ASN A C 1
ATOM 650 O O . ASN A 1 83 ? 7.438 -27.203 -5.297 1 98.69 83 ASN A O 1
ATOM 654 N N . GLY A 1 84 ? 6.578 -27.078 -3.215 1 98.75 84 GLY A N 1
ATOM 655 C CA . GLY A 1 84 ? 5.477 -27.969 -3.518 1 98.75 84 GLY A CA 1
ATOM 656 C C . GLY A 1 84 ? 4.312 -27.281 -4.199 1 98.75 84 GLY A C 1
ATOM 657 O O . GLY A 1 84 ? 4.422 -26.125 -4.602 1 98.75 84 GLY A O 1
ATOM 658 N N . PRO A 1 85 ? 3.174 -28.062 -4.379 1 98.81 85 PRO A N 1
ATOM 659 C CA . PRO A 1 85 ? 1.981 -27.438 -4.957 1 98.81 85 PRO A CA 1
ATOM 660 C C . PRO A 1 85 ? 1.463 -26.281 -4.125 1 98.81 85 PRO A C 1
ATOM 662 O O . PRO A 1 85 ? 1.101 -26.453 -2.961 1 98.81 85 PRO A O 1
ATOM 665 N N . GLY A 1 86 ? 1.47 -25.094 -4.773 1 98.75 86 GLY A N 1
ATOM 666 C CA . GLY A 1 86 ? 1.074 -23.891 -4.066 1 98.75 86 GLY A CA 1
ATOM 667 C C . GLY A 1 86 ? -0.337 -23.953 -3.516 1 98.75 86 GLY A C 1
ATOM 668 O O . GLY A 1 86 ? -0.616 -23.406 -2.445 1 98.75 86 GLY A O 1
ATOM 669 N N . HIS A 1 87 ? -1.299 -24.656 -4.203 1 98.81 87 HIS A N 1
ATOM 670 C CA . HIS A 1 87 ? -2.676 -24.828 -3.756 1 98.81 87 HIS A CA 1
ATOM 671 C C . HIS A 1 87 ? -2.732 -25.516 -2.395 1 98.81 87 HIS A C 1
ATOM 673 O O . HIS A 1 87 ? -3.436 -25.047 -1.491 1 98.81 87 HIS A O 1
ATOM 679 N N . GLN A 1 88 ? -1.952 -26.562 -2.268 1 98.88 88 GLN A N 1
ATOM 680 C CA . GLN A 1 88 ? -1.957 -27.344 -1.039 1 98.88 88 GLN A CA 1
ATOM 681 C C . GLN A 1 88 ? -1.28 -26.594 0.101 1 98.88 88 GLN A C 1
ATOM 683 O O . GLN A 1 88 ? -1.807 -26.531 1.215 1 98.88 88 GLN A O 1
ATOM 688 N N . ALA A 1 89 ? -0.166 -26.047 -0.225 1 98.88 89 ALA A N 1
ATOM 689 C CA . ALA A 1 89 ? 0.574 -25.312 0.798 1 98.88 89 ALA A CA 1
ATOM 690 C C . ALA A 1 89 ? -0.24 -24.141 1.323 1 98.88 89 ALA A C 1
ATOM 692 O O . ALA A 1 89 ? -0.328 -23.922 2.535 1 98.88 89 ALA A O 1
ATOM 693 N N . ALA A 1 90 ? -0.847 -23.375 0.413 1 98.88 90 ALA A N 1
ATOM 694 C CA . ALA A 1 90 ? -1.661 -22.234 0.796 1 98.88 90 ALA A CA 1
ATOM 695 C C . ALA A 1 90 ? -2.887 -22.672 1.595 1 98.88 90 ALA A C 1
ATOM 697 O O . ALA A 1 90 ? -3.291 -21.984 2.543 1 98.88 90 ALA A O 1
ATOM 698 N N . LYS A 1 91 ? -3.523 -23.75 1.251 1 98.88 91 LYS A N 1
ATOM 699 C CA . LYS A 1 91 ? -4.684 -24.281 1.962 1 98.88 91 LYS A CA 1
ATOM 700 C C . LYS A 1 91 ? -4.316 -24.672 3.389 1 98.88 91 LYS A C 1
ATOM 702 O O . LYS A 1 91 ? -4.996 -24.281 4.344 1 98.88 91 LYS A O 1
ATOM 707 N N . GLU A 1 92 ? -3.199 -25.453 3.461 1 98.88 92 GLU A N 1
ATOM 708 C CA . GLU A 1 92 ? -2.77 -25.891 4.785 1 98.88 92 GLU A CA 1
ATOM 709 C C . GLU A 1 92 ? -2.379 -24.703 5.66 1 98.88 92 GLU A C 1
ATOM 711 O O . GLU A 1 92 ? -2.693 -24.672 6.855 1 98.88 92 GLU A O 1
ATOM 716 N N . ALA A 1 93 ? -1.749 -23.766 5.086 1 98.94 93 ALA A N 1
ATOM 717 C CA . ALA A 1 93 ? -1.378 -22.562 5.816 1 98.94 93 ALA A CA 1
ATOM 718 C C . ALA A 1 93 ? -2.615 -21.797 6.27 1 98.94 93 ALA A C 1
ATOM 720 O O . ALA A 1 93 ? -2.627 -21.203 7.355 1 98.94 93 ALA A O 1
ATOM 721 N N . THR A 1 94 ? -3.664 -21.75 5.414 1 98.94 94 THR A N 1
ATOM 722 C CA . THR A 1 94 ? -4.906 -21.078 5.777 1 98.94 94 THR A CA 1
ATOM 723 C C . THR A 1 94 ? -5.562 -21.75 6.977 1 98.94 94 THR A C 1
ATOM 725 O O . THR A 1 94 ? -6.059 -21.094 7.883 1 98.94 94 THR A O 1
ATOM 728 N N . GLU A 1 95 ? -5.531 -23.062 6.992 1 98.88 95 GLU A N 1
ATOM 729 C CA . GLU A 1 95 ? -6.094 -23.812 8.117 1 98.88 95 GLU A CA 1
ATOM 730 C C . GLU A 1 95 ? -5.371 -23.469 9.414 1 98.88 95 GLU A C 1
ATOM 732 O O . GLU A 1 95 ? -6.012 -23.234 10.445 1 98.88 95 GLU A O 1
ATOM 737 N N . LYS A 1 96 ? -4.07 -23.406 9.297 1 98.88 96 LYS A N 1
ATOM 738 C CA . LYS A 1 96 ? -3.273 -23.062 10.477 1 98.88 96 LYS A CA 1
ATOM 739 C C . LYS A 1 96 ? -3.529 -21.625 10.906 1 98.88 96 LYS A C 1
ATOM 741 O O . LYS A 1 96 ? -3.592 -21.344 12.102 1 98.88 96 LYS A O 1
ATOM 746 N N . ALA A 1 97 ? -3.686 -20.766 9.938 1 98.94 97 ALA A N 1
ATOM 747 C CA . ALA A 1 97 ? -3.971 -19.375 10.242 1 98.94 97 ALA A CA 1
ATOM 748 C C . A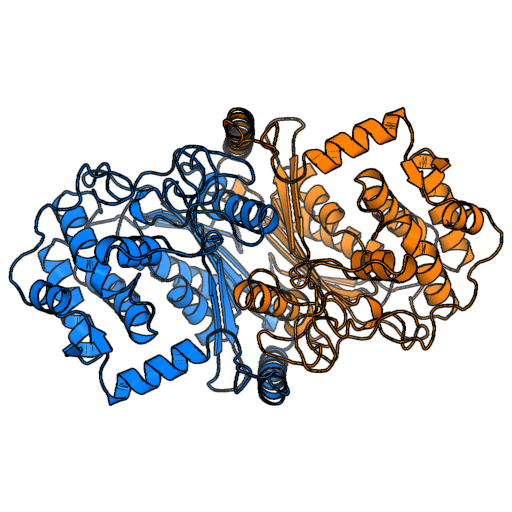LA A 1 97 ? -5.312 -19.219 10.945 1 98.94 97 ALA A C 1
ATOM 750 O O . ALA A 1 97 ? -5.445 -18.438 11.883 1 98.94 97 ALA A O 1
ATOM 751 N N . ILE A 1 98 ? -6.316 -19.938 10.5 1 98.88 98 ILE A N 1
ATOM 752 C CA . ILE A 1 98 ? -7.648 -19.906 11.094 1 98.88 98 ILE A CA 1
ATOM 753 C C . ILE A 1 98 ? -7.582 -20.391 12.539 1 98.88 98 ILE A C 1
ATOM 755 O O . ILE A 1 98 ? -8.156 -19.766 13.438 1 98.88 98 ILE A O 1
ATOM 759 N N . GLU A 1 99 ? -6.805 -21.531 12.773 1 98.81 99 GLU A N 1
ATOM 760 C CA . GLU A 1 99 ? -6.617 -22.047 14.125 1 98.81 99 GLU A CA 1
ATOM 761 C C . GLU A 1 99 ? -5.941 -21.016 15.023 1 98.81 99 GLU A C 1
ATOM 763 O O . GLU A 1 99 ? -6.379 -20.781 16.156 1 98.81 99 GLU A O 1
ATOM 768 N N . MET A 1 100 ? -4.977 -20.406 14.5 1 98.81 100 MET A N 1
ATOM 769 C CA . MET A 1 100 ? -4.219 -19.406 15.25 1 98.81 100 MET A CA 1
ATOM 770 C C . MET A 1 100 ? -5.09 -18.188 15.57 1 98.81 100 MET A C 1
ATOM 772 O O . MET A 1 100 ? -5.039 -17.656 16.688 1 98.81 100 MET A O 1
ATOM 776 N N . ALA A 1 101 ? -5.855 -17.75 14.633 1 98.81 101 ALA A N 1
ATOM 777 C CA . ALA A 1 101 ? -6.727 -16.609 14.844 1 98.81 101 ALA A CA 1
ATOM 778 C C . ALA A 1 101 ? -7.844 -16.938 15.836 1 98.81 101 ALA A C 1
ATOM 780 O O . ALA A 1 101 ? -8.297 -16.062 16.578 1 98.81 101 ALA A O 1
ATOM 781 N N . GLU A 1 102 ? -8.383 -18.141 15.789 1 98.5 102 GLU A N 1
ATOM 782 C CA . GLU A 1 102 ? -9.375 -18.578 16.766 1 98.5 102 GLU A CA 1
ATOM 783 C C . GLU A 1 102 ? -8.828 -18.453 18.188 1 98.5 102 GLU A C 1
ATOM 785 O O . GLU A 1 102 ? -9.539 -18.016 19.094 1 98.5 102 GLU A O 1
ATOM 790 N N . GLU A 1 103 ? -7.512 -18.828 18.312 1 98.25 103 GLU A N 1
ATOM 791 C CA . GLU A 1 103 ? -6.887 -18.875 19.641 1 98.25 103 GLU A CA 1
ATOM 792 C C . GLU A 1 103 ? -6.402 -17.484 20.062 1 98.25 103 GLU A C 1
ATOM 794 O O . GLU A 1 103 ? -6.5 -17.125 21.234 1 98.25 103 GLU A O 1
ATOM 799 N N . ASN A 1 104 ? -5.953 -16.672 19.078 1 98.56 104 ASN A N 1
ATOM 800 C CA . ASN A 1 104 ? -5.18 -15.492 19.453 1 98.56 104 ASN A CA 1
ATOM 801 C C . ASN A 1 104 ? -5.805 -14.211 18.906 1 98.56 104 ASN A C 1
ATOM 803 O O . ASN A 1 104 ? -5.305 -13.109 19.172 1 98.56 104 ASN A O 1
ATOM 807 N N . GLY A 1 105 ? -6.898 -14.312 18.188 1 98.81 105 GLY A N 1
ATOM 808 C CA . GLY A 1 105 ? -7.621 -13.156 17.688 1 98.81 105 GLY A CA 1
ATOM 809 C C . GLY A 1 105 ? -7.234 -12.781 16.266 1 98.81 105 GLY A C 1
ATOM 810 O O . GLY A 1 105 ? -8.078 -12.328 15.484 1 98.81 105 GLY A O 1
ATOM 811 N N . VAL A 1 106 ? -5.883 -12.977 15.953 1 98.88 106 VAL A N 1
ATOM 812 C CA . VAL A 1 106 ? -5.422 -12.688 14.602 1 98.88 106 VAL A CA 1
ATOM 813 C C . VAL A 1 106 ? -4.281 -13.625 14.234 1 98.88 106 VAL A C 1
ATOM 815 O O . VAL A 1 106 ? -3.645 -14.219 15.109 1 98.88 106 VAL A O 1
ATOM 818 N N . ALA A 1 107 ? -4.176 -13.781 12.977 1 98.94 107 ALA A N 1
ATOM 819 C CA . ALA A 1 107 ? -3.041 -14.531 12.445 1 98.94 107 ALA A CA 1
ATOM 820 C C . ALA A 1 107 ? -2.521 -13.906 11.156 1 98.94 107 ALA A C 1
ATOM 822 O O . ALA A 1 107 ? -3.307 -13.523 10.281 1 98.94 107 ALA A O 1
ATOM 823 N N . VAL A 1 108 ? -1.149 -13.672 11.047 1 98.94 108 VAL A N 1
ATOM 824 C CA . VAL A 1 108 ? -0.432 -13.312 9.828 1 98.94 108 VAL A CA 1
ATOM 825 C C . VAL A 1 108 ? 0.562 -14.406 9.469 1 98.94 108 VAL A C 1
ATOM 827 O O . VAL A 1 108 ? 1.565 -14.602 10.156 1 98.94 108 VAL A O 1
ATOM 830 N N . VAL A 1 109 ? 0.165 -15.148 8.438 1 98.94 109 VAL A N 1
ATOM 831 C CA . VAL A 1 109 ? 0.962 -16.312 8.078 1 98.94 109 VAL A CA 1
ATOM 832 C C . VAL A 1 109 ? 1.518 -16.156 6.668 1 98.94 109 VAL A C 1
ATOM 834 O O . VAL A 1 109 ? 0.757 -16.031 5.703 1 98.94 109 VAL A O 1
ATOM 837 N N . GLY A 1 110 ? 2.889 -16.094 6.531 1 98.88 110 GLY A N 1
ATOM 838 C CA . GLY A 1 110 ? 3.555 -16.141 5.238 1 98.88 110 GLY A CA 1
ATOM 839 C C . GLY A 1 110 ? 3.773 -17.547 4.723 1 98.88 110 GLY A C 1
ATOM 840 O O . GLY A 1 110 ? 4.168 -18.438 5.48 1 98.88 110 GLY A O 1
ATOM 841 N N . VAL A 1 111 ? 3.434 -17.734 3.465 1 98.88 111 VAL A N 1
ATOM 842 C CA . VAL A 1 111 ? 3.699 -18.984 2.773 1 98.88 111 VAL A CA 1
ATOM 843 C C . VAL A 1 111 ? 4.836 -18.797 1.771 1 98.88 111 VAL A C 1
ATOM 845 O O . VAL A 1 111 ? 4.738 -17.969 0.862 1 98.88 111 VAL A O 1
ATOM 848 N N . LYS A 1 112 ? 5.863 -19.578 1.999 1 97.94 112 LYS A N 1
ATOM 849 C CA . LYS A 1 112 ? 7.066 -19.312 1.217 1 97.94 112 LYS A CA 1
ATOM 850 C C . LYS A 1 112 ? 7.445 -20.531 0.369 1 97.94 112 LYS A C 1
ATOM 852 O O . LYS A 1 112 ? 7.164 -21.656 0.743 1 97.94 112 LYS A O 1
ATOM 857 N N . ASN A 1 113 ? 8.094 -20.188 -0.832 1 98.56 113 ASN A N 1
ATOM 858 C CA . ASN A 1 113 ? 8.641 -21.188 -1.731 1 98.56 113 ASN A CA 1
ATOM 859 C C . ASN A 1 113 ? 7.574 -22.188 -2.186 1 98.56 113 ASN A C 1
ATOM 861 O O . ASN A 1 113 ? 7.723 -23.391 -2.002 1 98.56 113 ASN A O 1
ATOM 865 N N . ILE A 1 114 ? 6.664 -21.578 -2.812 1 98.69 114 ILE A N 1
ATOM 866 C CA . ILE A 1 114 ? 5.586 -22.406 -3.344 1 98.69 114 ILE A CA 1
ATOM 867 C C . ILE A 1 114 ? 5.434 -22.156 -4.844 1 98.69 114 ILE A C 1
ATOM 869 O O . ILE A 1 114 ? 6.016 -21.219 -5.383 1 98.69 114 ILE A O 1
ATOM 873 N N . SER A 1 115 ? 4.738 -23.094 -5.469 1 98.19 115 SER A N 1
ATOM 874 C CA . SER A 1 115 ? 4.273 -22.875 -6.836 1 98.19 115 SER A CA 1
ATOM 875 C C . SER A 1 115 ? 2.967 -22.078 -6.852 1 98.19 115 SER A C 1
ATOM 877 O O . SER A 1 115 ? 2.545 -21.547 -5.824 1 98.19 115 SER A O 1
ATOM 879 N N . HIS A 1 116 ? 2.365 -21.859 -7.938 1 97.5 116 HIS A N 1
ATOM 880 C CA . HIS A 1 116 ? 1.102 -21.156 -8.078 1 97.5 116 HIS A CA 1
ATOM 881 C C . HIS A 1 116 ? 0.043 -21.719 -7.137 1 97.5 116 HIS A C 1
ATOM 883 O O . HIS A 1 116 ? -0.039 -22.922 -6.945 1 97.5 116 HIS A O 1
ATOM 889 N N . SER A 1 117 ? -0.79 -20.844 -6.621 1 98 117 SER A N 1
ATOM 890 C CA . SER A 1 117 ? -1.745 -21.281 -5.613 1 98 117 SER A CA 1
ATOM 891 C C . SER A 1 117 ? -3.18 -21.125 -6.105 1 98 117 SER A C 1
ATOM 893 O O . SER A 1 117 ? -4.121 -21.547 -5.426 1 98 117 SER A O 1
ATOM 895 N N . GLY A 1 118 ? -3.422 -20.594 -7.25 1 96.69 118 GLY A N 1
ATOM 896 C CA . GLY A 1 118 ? -4.762 -20.5 -7.809 1 96.69 118 GLY A CA 1
ATOM 897 C C . GLY A 1 118 ? -5.531 -19.281 -7.332 1 96.69 118 GLY A C 1
ATOM 898 O O . GLY A 1 118 ? -4.941 -18.25 -7.043 1 96.69 118 GLY A O 1
ATOM 899 N N . ALA A 1 119 ? -6.84 -19.359 -7.367 1 96.94 119 ALA A N 1
ATOM 900 C CA . ALA A 1 119 ? -7.715 -18.25 -7.004 1 96.94 119 ALA A CA 1
ATOM 901 C C . ALA A 1 119 ? -7.684 -18 -5.5 1 96.94 119 ALA A C 1
ATOM 903 O O . ALA A 1 119 ? -8.055 -18.859 -4.707 1 96.94 119 ALA A O 1
ATOM 904 N N . LEU A 1 120 ? -7.371 -16.797 -5.156 1 98.44 120 LEU A N 1
ATOM 905 C CA . LEU A 1 120 ? -7.184 -16.469 -3.748 1 98.44 120 LEU A CA 1
ATOM 906 C C . LEU A 1 120 ? -8.516 -16.484 -3.006 1 98.44 120 LEU A C 1
ATOM 908 O O . LEU A 1 120 ? -8.547 -16.656 -1.786 1 98.44 120 LEU A O 1
ATOM 912 N N . GLY A 1 121 ? -9.633 -16.297 -3.75 1 98.5 121 GLY A N 1
ATOM 913 C CA . GLY A 1 121 ? -10.953 -16.328 -3.137 1 98.5 121 GLY A CA 1
ATOM 914 C C . GLY A 1 121 ? -11.203 -17.594 -2.344 1 98.5 121 GLY A C 1
ATOM 915 O O . GLY A 1 121 ? -11.906 -17.578 -1.335 1 98.5 121 GLY A O 1
ATOM 916 N N . TYR A 1 122 ? -10.547 -18.719 -2.777 1 98.69 122 TYR A N 1
ATOM 917 C CA . TYR A 1 122 ? -10.68 -20 -2.1 1 98.69 122 TYR A CA 1
ATOM 918 C C . TYR A 1 122 ? -10.203 -19.906 -0.656 1 98.69 122 TYR A C 1
ATOM 920 O O . TYR A 1 122 ? -10.914 -20.312 0.267 1 98.69 122 TYR A O 1
ATOM 928 N N . PHE A 1 123 ? -9.148 -19.375 -0.464 1 98.88 123 PHE A N 1
ATOM 929 C CA . PHE A 1 123 ? -8.492 -19.391 0.838 1 98.88 123 PHE A CA 1
ATOM 930 C C . PHE A 1 123 ? -9.164 -18.406 1.797 1 98.88 123 PHE A C 1
ATOM 932 O O . PHE A 1 123 ? -9.336 -18.719 2.98 1 98.88 123 PHE A O 1
ATOM 939 N N . VAL A 1 124 ? -9.508 -17.234 1.315 1 98.88 124 VAL A N 1
ATOM 940 C CA . VAL A 1 124 ? -10.117 -16.25 2.207 1 98.88 124 VAL A CA 1
ATOM 941 C C . VAL A 1 124 ? -11.531 -16.703 2.576 1 98.88 124 VAL A C 1
ATOM 943 O O . VAL A 1 124 ? -12 -16.438 3.684 1 98.88 124 VAL A O 1
ATOM 946 N N . GLU A 1 125 ? -12.227 -17.438 1.695 1 98.69 125 GLU A N 1
ATOM 947 C CA . GLU A 1 125 ? -13.539 -17.969 2.043 1 98.69 125 GLU A CA 1
ATOM 948 C C . GLU A 1 125 ? -13.438 -19.016 3.148 1 98.69 125 GLU A C 1
ATOM 950 O O . GLU A 1 125 ? -14.367 -19.188 3.939 1 98.69 125 GLU A O 1
ATOM 955 N N . MET A 1 126 ? -12.234 -19.766 3.207 1 98.81 126 MET A N 1
ATOM 956 C CA . MET A 1 126 ? -12.039 -20.719 4.305 1 98.81 126 MET A CA 1
ATOM 957 C C . MET A 1 126 ? -12.141 -20 5.652 1 98.81 126 MET A C 1
ATOM 959 O O . MET A 1 126 ? -12.727 -20.547 6.594 1 98.81 126 MET A O 1
ATOM 963 N N . ALA A 1 127 ? -11.625 -18.812 5.719 1 98.88 127 ALA A N 1
ATOM 964 C CA . ALA A 1 127 ? -11.688 -18.047 6.961 1 98.88 127 ALA A CA 1
ATOM 965 C C . ALA A 1 127 ? -13.109 -17.578 7.25 1 98.88 127 ALA A C 1
ATOM 967 O O . ALA A 1 127 ? -13.578 -17.656 8.383 1 98.88 127 ALA A O 1
ATOM 968 N N . ALA A 1 128 ? -13.758 -17.047 6.211 1 98.75 128 ALA A N 1
ATOM 969 C CA . ALA A 1 128 ? -15.125 -16.547 6.363 1 98.75 128 ALA A CA 1
ATOM 970 C C . ALA A 1 128 ? -16.062 -17.672 6.793 1 98.75 128 ALA A C 1
ATOM 972 O O . ALA A 1 128 ? -17 -17.438 7.562 1 98.75 128 ALA A O 1
ATOM 973 N N . GLU A 1 129 ? -15.859 -18.844 6.281 1 98.25 129 GLU A N 1
ATOM 974 C CA . GLU A 1 129 ? -16.672 -20 6.652 1 98.25 129 GLU A CA 1
ATOM 975 C C . GLU A 1 129 ? -16.578 -20.281 8.148 1 98.25 129 GLU A C 1
ATOM 977 O O . GLU A 1 129 ? -17.453 -20.922 8.727 1 98.25 129 GLU A O 1
ATOM 982 N N . LYS A 1 130 ? -15.484 -19.922 8.75 1 98.56 130 LYS A N 1
ATOM 983 C CA . LYS A 1 130 ? -15.281 -20.094 10.18 1 98.56 130 LYS A CA 1
ATOM 984 C C . LYS A 1 130 ? -15.602 -18.812 10.938 1 98.56 130 LYS A C 1
ATOM 986 O O . LYS A 1 130 ? -15.117 -18.609 12.055 1 98.56 130 LYS A O 1
ATOM 991 N N . ASP A 1 131 ? -16.375 -17.922 10.281 1 98.44 131 ASP A N 1
ATOM 992 C CA . ASP A 1 131 ? -16.891 -16.672 10.844 1 98.44 131 ASP A CA 1
ATOM 993 C C . ASP A 1 131 ? -15.766 -15.695 11.141 1 98.44 131 ASP A C 1
ATOM 995 O O . ASP A 1 131 ? -15.844 -14.914 12.094 1 98.44 131 ASP A O 1
ATOM 999 N N . MET A 1 132 ? -14.734 -15.805 10.359 1 98.81 132 MET A N 1
ATOM 1000 C CA . MET A 1 132 ? -13.625 -14.867 10.492 1 98.81 132 MET A CA 1
ATOM 1001 C C . MET A 1 132 ? -13.383 -14.117 9.188 1 98.81 132 MET A C 1
ATOM 1003 O O . MET A 1 132 ? -13.914 -14.5 8.141 1 98.81 132 MET A O 1
ATOM 1007 N N . VAL A 1 133 ? -12.641 -13.031 9.305 1 98.94 133 VAL A N 1
ATOM 1008 C CA . VAL A 1 133 ? -12.258 -12.242 8.133 1 98.94 133 VAL A CA 1
ATOM 1009 C C . VAL A 1 133 ? -10.93 -12.75 7.574 1 98.94 133 VAL A C 1
ATOM 1011 O O . VAL A 1 133 ? -9.992 -13 8.328 1 98.94 133 VAL A O 1
ATOM 1014 N N . GLY A 1 134 ? -11.023 -13.047 6.23 1 98.94 134 GLY A N 1
ATOM 1015 C CA . GLY A 1 134 ? -9.797 -13.469 5.578 1 98.94 134 GLY A CA 1
ATOM 1016 C C . GLY A 1 134 ? -9.281 -12.477 4.559 1 98.94 134 GLY A C 1
ATOM 1017 O O . GLY A 1 134 ? -10.07 -11.875 3.818 1 98.94 134 GLY A O 1
ATOM 1018 N N . ILE A 1 135 ? -7.902 -12.188 4.559 1 98.94 135 ILE A N 1
ATOM 1019 C CA . ILE A 1 135 ? -7.191 -11.438 3.531 1 98.94 135 ILE A CA 1
ATOM 1020 C C . ILE A 1 135 ? -6.004 -12.258 3.023 1 98.94 135 ILE A C 1
ATOM 1022 O O . ILE A 1 135 ? -5.289 -12.875 3.811 1 98.94 135 ILE A O 1
ATOM 1026 N N . SER A 1 136 ? -5.926 -12.297 1.729 1 98.94 136 SER A N 1
ATOM 1027 C CA . SER A 1 136 ? -4.797 -13.008 1.138 1 98.94 136 SER A CA 1
ATOM 1028 C C . SER A 1 136 ? -4.238 -12.25 -0.064 1 98.94 136 SER A C 1
ATOM 1030 O O . SER A 1 136 ? -4.973 -11.555 -0.766 1 98.94 136 SER A O 1
ATOM 1032 N N . MET A 1 137 ? -2.893 -12.289 -0.271 1 98.81 137 MET A N 1
ATOM 1033 C CA . MET A 1 137 ? -2.203 -11.695 -1.412 1 98.81 137 MET A CA 1
ATOM 1034 C C . MET A 1 137 ? -1.021 -12.555 -1.842 1 98.81 137 MET A C 1
ATOM 1036 O O . MET A 1 137 ? -0.446 -13.281 -1.026 1 98.81 137 MET A O 1
ATOM 1040 N N . CYS A 1 138 ? -0.673 -12.531 -3 1 97.81 138 CYS A N 1
ATOM 1041 C CA . CYS A 1 138 ? 0.471 -13.289 -3.482 1 97.81 138 CYS A CA 1
ATOM 1042 C C . CYS A 1 138 ? 1.166 -12.57 -4.629 1 97.81 138 CYS A C 1
ATOM 1044 O O . CYS A 1 138 ? 0.54 -11.781 -5.344 1 97.81 138 CYS A O 1
ATOM 1046 N N . GLN A 1 139 ? 2.426 -12.711 -4.828 1 95.19 139 GLN A N 1
ATOM 1047 C CA . GLN A 1 139 ? 3.164 -12.141 -5.953 1 95.19 139 GLN A CA 1
ATOM 1048 C C . GLN A 1 139 ? 3.072 -13.047 -7.18 1 95.19 139 GLN A C 1
ATOM 1050 O O . GLN A 1 139 ? 2.744 -14.227 -7.066 1 95.19 139 GLN A O 1
ATOM 1055 N N . SER A 1 140 ? 3.242 -12.523 -8.273 1 94.25 140 SER A N 1
ATOM 1056 C CA . SER A 1 140 ? 3.318 -13.227 -9.547 1 94.25 140 SER A CA 1
ATOM 1057 C C . SER A 1 140 ? 4.449 -12.672 -10.414 1 94.25 140 SER A C 1
ATOM 1059 O O . SER A 1 140 ? 5.07 -11.664 -10.07 1 94.25 140 SER A O 1
ATOM 1061 N N . ASP A 1 141 ? 4.773 -13.453 -11.414 1 94.81 141 ASP A N 1
ATOM 1062 C CA . ASP A 1 141 ? 5.914 -13.07 -12.234 1 94.81 141 ASP A CA 1
ATOM 1063 C C . ASP A 1 141 ? 5.656 -11.75 -12.953 1 94.81 141 ASP A C 1
ATOM 1065 O O . ASP A 1 141 ? 4.508 -11.391 -13.219 1 94.81 141 ASP A O 1
ATOM 1069 N N . PRO A 1 142 ? 6.715 -11.07 -13.312 1 95.94 142 PRO A N 1
ATOM 1070 C CA . PRO A 1 142 ? 6.633 -9.727 -13.891 1 95.94 142 PRO A CA 1
ATOM 1071 C C . PRO A 1 142 ? 5.871 -9.703 -15.219 1 95.94 142 PRO A C 1
ATOM 1073 O O . PRO A 1 142 ? 6.246 -10.398 -16.156 1 95.94 142 PRO A O 1
ATOM 1076 N N . MET A 1 143 ? 4.824 -8.906 -15.227 1 96.06 143 MET A N 1
ATOM 1077 C CA . MET A 1 143 ? 3.982 -8.781 -16.406 1 96.06 143 MET A CA 1
ATOM 1078 C C . MET A 1 143 ? 3.457 -7.359 -16.562 1 96.06 143 MET A C 1
ATOM 1080 O O . MET A 1 143 ? 2.822 -7.027 -17.562 1 96.06 143 MET A O 1
ATOM 1084 N N . VAL A 1 144 ? 3.705 -6.551 -15.625 1 97.44 144 VAL A N 1
ATOM 1085 C CA . VAL A 1 144 ? 3.09 -5.23 -15.547 1 97.44 144 VAL A CA 1
ATOM 1086 C C . VAL A 1 144 ? 4.176 -4.16 -15.477 1 97.44 144 VAL A C 1
ATOM 1088 O O . VAL A 1 144 ? 5.137 -4.289 -14.711 1 97.44 144 VAL A O 1
ATOM 1091 N N . VAL A 1 145 ? 3.992 -3.1 -16.328 1 97.44 145 VAL A N 1
ATOM 1092 C CA . VAL A 1 145 ? 4.93 -1.986 -16.234 1 97.44 145 VAL A CA 1
ATOM 1093 C C . VAL A 1 145 ? 4.637 -1.163 -14.984 1 97.44 145 VAL A C 1
ATOM 1095 O O . VAL A 1 145 ? 3.477 -0.981 -14.609 1 97.44 145 VAL A O 1
ATOM 1098 N N . PRO A 1 146 ? 5.727 -0.705 -14.234 1 96.88 146 PRO A N 1
ATOM 1099 C CA . PRO A 1 146 ? 5.445 0.343 -13.25 1 96.88 146 PRO A CA 1
ATOM 1100 C C . PRO A 1 146 ? 4.762 1.562 -13.867 1 96.88 146 PRO A C 1
ATOM 1102 O O . PRO A 1 146 ? 4.848 1.775 -15.078 1 96.88 146 PRO A O 1
ATOM 1105 N N . PHE A 1 147 ? 3.955 2.342 -13.07 1 96.88 147 PHE A N 1
ATOM 1106 C CA . PHE A 1 147 ? 3.287 3.529 -13.586 1 96.88 147 PHE A CA 1
ATOM 1107 C C . PHE A 1 147 ? 4.285 4.453 -14.273 1 96.88 147 PHE A C 1
ATOM 1109 O O . PHE A 1 147 ? 5.242 4.918 -13.656 1 96.88 147 PHE A O 1
ATOM 1116 N N . GLY A 1 148 ? 4.113 4.602 -15.547 1 94.94 148 GLY A N 1
ATOM 1117 C CA . GLY A 1 148 ? 4.992 5.438 -16.344 1 94.94 148 GLY A CA 1
ATOM 1118 C C . GLY A 1 148 ? 6.164 4.676 -16.938 1 94.94 148 GLY A C 1
ATOM 1119 O O . GLY A 1 148 ? 7.012 5.262 -17.609 1 94.94 148 GLY A O 1
ATOM 1120 N N . GLY A 1 149 ? 6.215 3.385 -16.734 1 95.69 149 GLY A N 1
ATOM 1121 C CA . GLY A 1 149 ? 7.336 2.604 -17.234 1 95.69 149 GLY A CA 1
ATOM 1122 C C . GLY A 1 149 ? 7.043 1.913 -18.562 1 95.69 149 GLY A C 1
ATOM 1123 O O . GLY A 1 149 ? 5.914 1.952 -19.047 1 95.69 149 GLY A O 1
ATOM 1124 N N . THR A 1 150 ? 8.172 1.233 -19.062 1 96.25 150 THR A N 1
ATOM 1125 C CA . THR A 1 150 ? 8.031 0.572 -20.344 1 96.25 150 THR A CA 1
ATOM 1126 C C . THR A 1 150 ? 8.328 -0.92 -20.234 1 96.25 150 THR A C 1
ATOM 1128 O O . THR A 1 150 ? 7.945 -1.706 -21.094 1 96.25 150 THR A O 1
ATOM 1131 N N . GLU A 1 151 ? 8.945 -1.258 -19.203 1 96.75 151 GLU A N 1
ATOM 1132 C CA . GLU A 1 151 ? 9.305 -2.66 -19.016 1 96.75 151 GLU A CA 1
ATOM 1133 C C . GLU A 1 151 ? 8.57 -3.266 -17.828 1 96.75 151 GLU A C 1
ATOM 1135 O O . GLU A 1 151 ? 8.414 -2.621 -16.797 1 96.75 151 GLU A O 1
ATOM 1140 N N . PRO A 1 152 ? 8.141 -4.477 -18 1 96.56 152 PRO A N 1
ATOM 1141 C CA . PRO A 1 152 ? 7.449 -5.109 -16.875 1 96.56 152 PRO A CA 1
ATOM 1142 C C . PRO A 1 152 ? 8.352 -5.297 -15.648 1 96.56 152 PRO A C 1
ATOM 1144 O O . PRO A 1 152 ? 9.547 -5.582 -15.797 1 96.56 152 PRO A O 1
ATOM 1147 N N . TYR A 1 153 ? 7.777 -5.094 -14.516 1 97.62 153 TYR A N 1
ATOM 1148 C CA . TYR A 1 153 ? 8.547 -5.227 -13.281 1 97.62 153 TYR A CA 1
ATOM 1149 C C . TYR A 1 153 ? 7.754 -5.984 -12.219 1 97.62 153 TYR A C 1
ATOM 1151 O O . TYR A 1 153 ? 8.305 -6.84 -11.523 1 97.62 153 TYR A O 1
ATOM 1159 N N . PHE A 1 154 ? 6.523 -5.711 -12.055 1 97.94 154 PHE A N 1
ATOM 1160 C CA . PHE A 1 154 ? 5.672 -6.395 -11.086 1 97.94 154 PHE A CA 1
ATOM 1161 C C . PHE A 1 154 ? 4.727 -7.363 -11.781 1 97.94 154 PHE A C 1
ATOM 1163 O O . PHE A 1 154 ? 4.613 -7.352 -13.008 1 97.94 154 PHE A O 1
ATOM 1170 N N . GLY A 1 155 ? 4.18 -8.227 -10.992 1 96.81 155 GLY A N 1
ATOM 1171 C CA . GLY A 1 155 ? 3.131 -9.102 -11.492 1 96.81 155 GLY A CA 1
ATOM 1172 C C . GLY A 1 155 ? 1.74 -8.516 -11.32 1 96.81 155 GLY A C 1
ATOM 1173 O O . GLY A 1 155 ? 1.589 -7.371 -10.898 1 96.81 155 GLY A O 1
ATOM 1174 N N . THR A 1 156 ? 0.745 -9.352 -11.734 1 96.62 156 THR A N 1
ATOM 1175 C CA . THR A 1 156 ? -0.638 -8.93 -11.547 1 96.62 156 THR A CA 1
ATOM 1176 C C . THR A 1 156 ? -0.984 -8.852 -10.062 1 96.62 156 THR A C 1
ATOM 1178 O O . THR A 1 156 ? -1.99 -8.242 -9.688 1 96.62 156 THR A O 1
ATOM 1181 N N . ASN A 1 157 ? -0.219 -9.406 -9.148 1 97.94 157 ASN A N 1
ATOM 1182 C CA . ASN A 1 157 ? -0.141 -9.273 -7.695 1 97.94 157 ASN A CA 1
ATOM 1183 C C . ASN A 1 157 ? -1.52 -9.055 -7.078 1 97.94 157 ASN A C 1
ATOM 1185 O O . ASN A 1 157 ? -1.822 -7.965 -6.594 1 97.94 157 ASN A O 1
ATOM 1189 N N . PRO A 1 158 ? -2.355 -10.188 -6.977 1 98.12 158 PRO A N 1
ATOM 1190 C CA . PRO A 1 158 ? -3.762 -10.086 -6.582 1 98.12 158 PRO A CA 1
ATOM 1191 C C . PRO A 1 158 ? -3.939 -9.875 -5.078 1 98.12 158 PRO A C 1
ATOM 1193 O O . PRO A 1 158 ? -3.035 -10.188 -4.301 1 98.12 158 PRO A O 1
ATOM 1196 N N . ILE A 1 159 ? -5.074 -9.32 -4.672 1 98.69 159 ILE A N 1
ATOM 1197 C CA . ILE A 1 159 ? -5.57 -9.148 -3.312 1 98.69 159 ILE A CA 1
ATOM 1198 C C . ILE A 1 159 ? -6.961 -9.766 -3.186 1 98.69 159 ILE A C 1
ATOM 1200 O O . ILE A 1 159 ? -7.832 -9.523 -4.023 1 98.69 159 ILE A O 1
ATOM 1204 N N . ALA A 1 160 ? -7.184 -10.586 -2.189 1 98.81 160 ALA A N 1
ATOM 1205 C CA . ALA A 1 160 ? -8.5 -11.172 -1.945 1 98.81 160 ALA A CA 1
ATOM 1206 C C . ALA A 1 160 ? -8.945 -10.93 -0.506 1 98.81 160 ALA A C 1
ATOM 1208 O O . ALA A 1 160 ? -8.117 -10.812 0.398 1 98.81 160 ALA A O 1
ATOM 1209 N N . PHE A 1 161 ? -10.18 -10.836 -0.286 1 98.88 161 PHE A N 1
ATOM 1210 C CA . PHE A 1 161 ? -10.836 -10.547 0.983 1 98.88 161 PHE A CA 1
ATOM 1211 C C . PHE A 1 161 ? -12.164 -11.281 1.084 1 98.88 161 PHE A C 1
ATOM 1213 O O . PHE A 1 161 ? -12.914 -11.359 0.107 1 98.88 161 PHE A O 1
ATOM 1220 N N . SER A 1 162 ? -12.445 -11.852 2.248 1 98.88 162 SER A N 1
ATOM 1221 C CA . SER A 1 162 ? -13.766 -12.438 2.486 1 98.88 162 SER A CA 1
ATOM 1222 C C . SER A 1 162 ? -14.219 -12.203 3.924 1 98.88 162 SER A C 1
ATOM 1224 O O . SER A 1 162 ? -13.398 -12.148 4.84 1 98.88 162 SER A O 1
ATOM 1226 N N . ALA A 1 163 ? -15.438 -12.047 4.141 1 98.81 163 ALA A N 1
ATOM 1227 C CA . ALA A 1 163 ? -16.047 -11.859 5.453 1 98.81 163 ALA A CA 1
ATOM 1228 C C . ALA A 1 163 ? -17.391 -12.578 5.543 1 98.81 163 ALA A C 1
ATOM 1230 O O . ALA A 1 163 ? -18.125 -12.68 4.547 1 98.81 163 ALA A O 1
ATOM 1231 N N . PRO A 1 164 ? -17.656 -13.008 6.711 1 98.56 164 PRO A N 1
ATOM 1232 C CA . PRO A 1 164 ? -18.922 -13.711 6.93 1 98.56 164 PRO A CA 1
ATOM 1233 C C . PRO A 1 164 ? -20.109 -12.758 7.125 1 98.56 164 PRO A C 1
ATOM 1235 O O . PRO A 1 164 ? -19.906 -11.578 7.406 1 98.56 164 PRO A O 1
ATOM 1238 N N . THR A 1 165 ? -21.172 -13.242 6.887 1 98.25 165 THR A N 1
ATOM 1239 C CA . THR A 1 165 ? -22.422 -12.609 7.27 1 98.25 165 THR A CA 1
ATOM 1240 C C . THR A 1 165 ? -23.203 -13.5 8.227 1 98.25 165 THR A C 1
ATOM 1242 O O . THR A 1 165 ? -22.719 -14.539 8.664 1 98.25 165 THR A O 1
ATOM 1245 N N . ASN A 1 166 ? -24.375 -12.984 8.688 1 96.5 166 ASN A N 1
ATOM 1246 C CA . ASN A 1 166 ? -25.188 -13.75 9.641 1 96.5 166 ASN A CA 1
ATOM 1247 C C . ASN A 1 166 ? -26.156 -14.68 8.93 1 96.5 166 ASN A C 1
ATOM 1249 O O . ASN A 1 166 ? -27.062 -15.234 9.555 1 96.5 166 ASN A O 1
ATOM 1253 N N . ASP A 1 167 ? -25.891 -14.812 7.648 1 96.56 167 ASP A N 1
ATOM 1254 C CA . ASP A 1 167 ? -26.672 -15.742 6.84 1 96.56 167 ASP A CA 1
ATOM 1255 C C . ASP A 1 167 ? -25.781 -16.516 5.879 1 96.56 167 ASP A C 1
ATOM 1257 O O . ASP A 1 167 ? -24.594 -16.719 6.152 1 96.56 167 ASP A O 1
ATOM 1261 N N . ASP A 1 168 ? -26.422 -17.016 4.812 1 92.81 168 ASP A N 1
ATOM 1262 C CA . ASP A 1 168 ? -25.656 -17.906 3.947 1 92.81 168 ASP A CA 1
ATOM 1263 C C . ASP A 1 168 ? -24.797 -17.125 2.967 1 92.81 168 ASP A C 1
ATOM 1265 O O . ASP A 1 168 ? -24 -17.688 2.221 1 92.81 168 ASP A O 1
ATOM 1269 N N . ARG A 1 169 ? -25.062 -15.859 3.07 1 96.06 169 ARG A N 1
ATOM 1270 C CA . ARG A 1 169 ? -24.266 -15.031 2.17 1 96.06 169 ARG A CA 1
ATOM 1271 C C . ARG A 1 169 ? -22.859 -14.852 2.697 1 96.06 169 ARG A C 1
ATOM 1273 O O . ARG A 1 169 ? -22.609 -15.016 3.895 1 96.06 169 ARG A O 1
ATOM 1280 N N . MET A 1 170 ? -21.938 -14.602 1.697 1 97.81 170 MET A N 1
ATOM 1281 C CA . MET A 1 170 ? -20.531 -14.336 2.01 1 97.81 170 MET A CA 1
ATOM 1282 C C . MET A 1 170 ? -19.969 -13.258 1.095 1 97.81 170 MET A C 1
ATOM 1284 O O . MET A 1 170 ? -20.266 -13.227 -0.099 1 97.81 170 MET A O 1
ATOM 1288 N N . ILE A 1 171 ? -19.25 -12.383 1.695 1 98.69 171 ILE A N 1
ATOM 1289 C CA . ILE A 1 171 ? -18.547 -11.375 0.91 1 98.69 171 ILE A CA 1
ATOM 1290 C C . ILE A 1 171 ? -17.188 -11.898 0.486 1 98.69 171 ILE A C 1
ATOM 1292 O O . ILE A 1 171 ? -16.375 -12.305 1.328 1 98.69 171 ILE A O 1
ATOM 1296 N N . THR A 1 172 ? -17.016 -11.961 -0.793 1 98.38 172 THR A N 1
ATOM 1297 C CA . THR A 1 172 ? -15.719 -12.383 -1.319 1 98.38 172 THR A CA 1
ATOM 1298 C C . THR A 1 172 ? -15.266 -11.461 -2.445 1 98.38 172 THR A C 1
ATOM 1300 O O . THR A 1 172 ? -16 -11.234 -3.406 1 98.38 172 THR A O 1
ATOM 1303 N N . PHE A 1 173 ? -14.188 -10.914 -2.174 1 96.25 173 PHE A N 1
ATOM 1304 C CA . PHE A 1 173 ? -13.516 -10.008 -3.094 1 96.25 173 PHE A CA 1
ATOM 1305 C C . PHE A 1 173 ? -12.133 -10.531 -3.457 1 96.25 173 PHE A C 1
ATOM 1307 O O . PHE A 1 173 ? -11.328 -10.844 -2.576 1 96.25 173 PHE A O 1
ATOM 1314 N N . ASP A 1 174 ? -11.828 -10.805 -4.824 1 97.06 174 ASP A N 1
ATOM 1315 C CA . ASP A 1 174 ? -10.578 -11.328 -5.363 1 97.06 174 ASP A CA 1
ATOM 1316 C C . ASP A 1 174 ? -10.18 -10.594 -6.645 1 97.06 174 ASP A C 1
ATOM 1318 O O . ASP A 1 174 ? -10.797 -10.789 -7.695 1 97.06 174 ASP A O 1
ATOM 1322 N N . MET A 1 175 ? -9.094 -9.758 -6.531 1 96.88 175 MET A N 1
ATOM 1323 C CA . MET A 1 175 ? -8.789 -8.914 -7.68 1 96.88 175 MET A CA 1
ATOM 1324 C C . MET A 1 175 ? -7.297 -8.914 -7.977 1 96.88 175 MET A C 1
ATOM 1326 O O . MET A 1 175 ? -6.477 -8.945 -7.059 1 96.88 175 MET A O 1
ATOM 1330 N N . ALA A 1 176 ? -7.039 -8.977 -9.367 1 97 176 ALA A N 1
ATOM 1331 C CA . ALA A 1 176 ? -5.699 -8.555 -9.781 1 97 176 ALA A CA 1
ATOM 1332 C C . ALA A 1 176 ? -5.527 -7.051 -9.617 1 97 176 ALA A C 1
ATOM 1334 O O . ALA A 1 176 ? -6.512 -6.312 -9.539 1 97 176 ALA A O 1
ATOM 1335 N N . THR A 1 177 ? -4.316 -6.523 -9.516 1 98.12 177 THR A N 1
ATOM 1336 C CA . THR A 1 177 ? -4.066 -5.09 -9.398 1 98.12 177 THR A CA 1
ATOM 1337 C C . THR A 1 177 ? -3.783 -4.48 -10.773 1 98.12 177 THR A C 1
ATOM 1339 O O . THR A 1 177 ? -3.279 -3.357 -10.867 1 98.12 177 THR A O 1
ATOM 1342 N N . THR A 1 178 ? -4.051 -5.262 -11.875 1 97.75 178 THR A N 1
ATOM 1343 C CA . THR A 1 178 ? -4.02 -4.781 -13.258 1 97.75 178 THR A CA 1
ATOM 1344 C C . THR A 1 178 ? -5.426 -4.473 -13.758 1 97.75 178 THR A C 1
ATOM 1346 O O . THR A 1 178 ? -6.41 -4.926 -13.172 1 97.75 178 THR A O 1
ATOM 1349 N N . VAL A 1 179 ? -5.438 -3.703 -14.828 1 96.5 179 VAL A N 1
ATOM 1350 C CA . VAL A 1 179 ? -6.723 -3.367 -15.422 1 96.5 179 VAL A CA 1
ATOM 1351 C C . VAL A 1 179 ? -7.406 -4.637 -15.93 1 96.5 179 VAL A C 1
ATOM 1353 O O . VAL A 1 179 ? -8.586 -4.863 -15.648 1 96.5 179 VAL A O 1
ATOM 1356 N N . GLN A 1 180 ? -6.691 -5.43 -16.594 1 92 180 GLN A N 1
ATOM 1357 C CA . GLN A 1 180 ? -7.207 -6.691 -17.109 1 92 180 GLN A CA 1
ATOM 1358 C C . GLN A 1 180 ? -6.18 -7.809 -16.969 1 92 180 GLN A C 1
ATOM 1360 O O . GLN A 1 180 ? -4.984 -7.547 -16.828 1 92 180 GLN A O 1
ATOM 1365 N N . ALA A 1 181 ? -6.719 -9 -16.922 1 87.5 181 ALA A N 1
ATOM 1366 C CA . ALA A 1 181 ? -5.855 -10.172 -16.812 1 87.5 181 ALA A CA 1
ATOM 1367 C C . ALA A 1 181 ? -5.207 -10.516 -18.141 1 87.5 181 ALA A C 1
ATOM 1369 O O . ALA A 1 181 ? -5.777 -10.234 -19.203 1 87.5 181 ALA A O 1
ATOM 1370 N N . TRP A 1 182 ? -4.105 -11.148 -18.062 1 87.5 182 TRP A N 1
ATOM 1371 C CA . TRP A 1 182 ? -3.342 -11.562 -19.25 1 87.5 182 TRP A CA 1
ATOM 1372 C C . TRP A 1 182 ? -4.148 -12.523 -20.109 1 87.5 182 TRP A C 1
ATOM 1374 O O . TRP A 1 182 ? -4.102 -12.445 -21.344 1 87.5 182 TRP A O 1
ATOM 1384 N N . GLY A 1 183 ? -4.855 -13.32 -19.5 1 84 183 GLY A N 1
ATOM 1385 C CA . GLY A 1 183 ? -5.645 -14.289 -20.234 1 84 183 GLY A CA 1
ATOM 1386 C C . GLY A 1 183 ? -6.637 -13.656 -21.188 1 84 183 GLY A C 1
ATOM 1387 O O . GLY A 1 183 ? -6.902 -14.188 -22.266 1 84 183 GLY A O 1
ATOM 1388 N N . LYS A 1 184 ? -7.219 -12.555 -20.812 1 85.88 184 LYS A N 1
ATOM 1389 C CA . LYS A 1 184 ? -8.156 -11.844 -21.672 1 85.88 184 LYS A CA 1
ATOM 1390 C C . LYS A 1 184 ? -7.438 -11.25 -22.891 1 85.88 184 LYS A C 1
ATOM 1392 O O . LYS A 1 184 ? -8 -11.195 -23.984 1 85.88 184 LYS A O 1
ATOM 1397 N N . VAL A 1 185 ? -6.223 -10.805 -22.688 1 90.5 185 VAL A N 1
ATOM 1398 C CA . VAL A 1 185 ? -5.418 -10.305 -23.797 1 90.5 185 VAL A CA 1
ATOM 1399 C C . VAL A 1 185 ? -5.105 -11.445 -24.766 1 90.5 185 VAL A C 1
ATOM 1401 O O . VAL A 1 185 ? -5.23 -11.289 -25.969 1 90.5 185 VAL A O 1
ATOM 1404 N N . LEU A 1 186 ? -4.789 -12.609 -24.188 1 87.38 186 LEU A N 1
ATOM 1405 C CA . LEU A 1 186 ? -4.473 -13.766 -25.016 1 87.38 186 LEU A CA 1
ATOM 1406 C C . LEU A 1 186 ? -5.703 -14.234 -25.781 1 87.38 186 LEU A C 1
ATOM 1408 O O . LEU A 1 186 ? -5.598 -14.656 -26.938 1 87.38 186 LEU A O 1
ATOM 1412 N N . ASP A 1 187 ? -6.754 -14.133 -25.109 1 86.25 187 ASP A N 1
ATOM 1413 C CA . ASP A 1 187 ? -8.008 -14.5 -25.766 1 86.25 187 ASP A CA 1
ATOM 1414 C C . ASP A 1 187 ? -8.289 -13.578 -26.953 1 86.25 187 ASP A C 1
ATOM 1416 O O . ASP A 1 187 ? -8.617 -14.039 -28.047 1 86.25 187 ASP A O 1
ATOM 1420 N N . ALA A 1 188 ? -8.164 -12.367 -26.734 1 92.44 188 ALA A N 1
ATOM 1421 C CA . ALA A 1 188 ? -8.32 -11.406 -27.828 1 92.44 188 ALA A CA 1
ATOM 1422 C C . ALA A 1 188 ? -7.297 -11.656 -28.938 1 92.44 188 ALA A C 1
ATOM 1424 O O . ALA A 1 188 ? -7.629 -11.586 -30.125 1 92.44 188 ALA A O 1
ATOM 1425 N N . ARG A 1 189 ? -6.117 -11.945 -28.531 1 90.88 189 ARG A N 1
ATOM 1426 C CA . ARG A 1 189 ? -5.051 -12.227 -29.484 1 90.88 189 ARG A CA 1
ATOM 1427 C C . ARG A 1 189 ? -5.375 -13.461 -30.328 1 90.88 189 ARG A C 1
ATOM 1429 O O . ARG A 1 189 ? -5.207 -13.445 -31.547 1 90.88 189 ARG A O 1
ATOM 1436 N N . SER A 1 190 ? -5.785 -14.469 -29.719 1 87 190 SER A N 1
ATOM 1437 C CA . SER A 1 190 ? -6.094 -15.719 -30.406 1 87 190 SER A CA 1
ATOM 1438 C C . SER A 1 190 ? -7.219 -15.523 -31.422 1 87 190 SER A C 1
ATOM 1440 O O . SER A 1 190 ? -7.328 -16.281 -32.375 1 87 190 SER A O 1
ATOM 1442 N N . LYS A 1 191 ? -7.941 -14.492 -31.172 1 91.38 191 LYS A N 1
ATOM 1443 C CA . LYS A 1 191 ? -9.062 -14.195 -32.062 1 91.38 191 LYS A CA 1
ATOM 1444 C C . LYS A 1 191 ? -8.75 -13.008 -32.969 1 91.38 191 LYS A C 1
ATOM 1446 O O . LYS A 1 191 ? -9.617 -12.539 -33.719 1 91.38 191 LYS A O 1
ATOM 1451 N N . ASN A 1 192 ? -7.594 -12.586 -32.844 1 93.38 192 ASN A N 1
ATOM 1452 C CA . ASN A 1 192 ? -7.137 -11.43 -33.625 1 93.38 192 ASN A CA 1
ATOM 1453 C C . ASN A 1 192 ? -8.062 -10.234 -33.438 1 93.38 192 ASN A C 1
ATOM 1455 O O . ASN A 1 192 ? -8.438 -9.586 -34.406 1 93.38 192 ASN A O 1
ATOM 1459 N N . GLN A 1 193 ? -8.484 -10.086 -32.25 1 96.5 193 GLN A N 1
ATOM 1460 C CA . GLN A 1 193 ? -9.359 -8.977 -31.906 1 96.5 193 GLN A CA 1
ATOM 1461 C C . GLN A 1 193 ? -8.594 -7.883 -31.156 1 96.5 193 GLN A C 1
ATOM 1463 O O . GLN A 1 193 ? -7.602 -8.164 -30.5 1 96.5 193 GLN A O 1
ATOM 1468 N N . SER A 1 194 ? -9.141 -6.652 -31.375 1 97.25 194 SER A N 1
ATOM 1469 C CA . SER A 1 194 ? -8.57 -5.52 -30.656 1 97.25 194 SER A CA 1
ATOM 1470 C C . SER A 1 194 ? -8.969 -5.547 -29.188 1 97.25 194 SER A C 1
ATOM 1472 O O . SER A 1 194 ? -9.906 -6.246 -28.797 1 97.25 194 SER A O 1
ATOM 1474 N N . ILE A 1 195 ? -8.164 -4.91 -28.391 1 97.38 195 ILE A N 1
ATOM 1475 C CA . ILE A 1 195 ? -8.477 -4.73 -26.969 1 97.38 195 ILE A CA 1
ATOM 1476 C C . ILE A 1 195 ? -8.617 -3.244 -26.656 1 97.38 195 ILE A C 1
ATOM 1478 O O . ILE A 1 195 ? -8.156 -2.396 -27.422 1 97.38 195 ILE A O 1
ATOM 1482 N N . PRO A 1 196 ? -9.297 -2.934 -25.625 1 96.5 196 PRO A N 1
ATOM 1483 C CA . PRO A 1 196 ? -9.305 -1.532 -25.203 1 96.5 196 PRO A CA 1
ATOM 1484 C C . PRO A 1 196 ? -7.898 -0.979 -24.969 1 96.5 196 PRO A C 1
ATOM 1486 O O . PRO A 1 196 ? -7.004 -1.711 -24.531 1 96.5 196 PRO A O 1
ATOM 1489 N N . ASP A 1 197 ? -7.695 0.341 -25.234 1 96.56 197 ASP A N 1
ATOM 1490 C CA . ASP A 1 197 ? -6.383 0.966 -25.094 1 96.56 197 ASP A CA 1
ATOM 1491 C C . ASP A 1 197 ? -6.023 1.177 -23.625 1 96.56 197 ASP A C 1
ATOM 1493 O O . ASP A 1 197 ? -4.965 1.724 -23.312 1 96.56 197 ASP A O 1
ATOM 1497 N N . THR A 1 198 ? -6.871 0.622 -22.734 1 95.69 198 THR A N 1
ATOM 1498 C CA . THR A 1 198 ? -6.625 0.8 -21.312 1 95.69 198 THR A CA 1
ATOM 1499 C C . THR A 1 198 ? -6.031 -0.467 -20.703 1 95.69 198 THR A C 1
ATOM 1501 O O . THR A 1 198 ? -5.652 -0.48 -19.531 1 95.69 198 THR A O 1
ATOM 1504 N N . TRP A 1 199 ? -5.914 -1.496 -21.469 1 96.62 199 TRP A N 1
ATOM 1505 C CA . TRP A 1 199 ? -5.582 -2.799 -20.891 1 96.62 199 TRP A CA 1
ATOM 1506 C C . TRP A 1 199 ? -4.07 -2.975 -20.781 1 96.62 199 TRP A C 1
ATOM 1508 O O . TRP A 1 199 ? -3.582 -3.625 -19.859 1 96.62 199 TRP A O 1
ATOM 1518 N N . ALA A 1 200 ? -3.348 -2.445 -21.781 1 97.31 200 ALA A N 1
ATOM 1519 C CA . ALA A 1 200 ? -1.947 -2.832 -21.922 1 97.31 200 ALA A CA 1
ATOM 1520 C C . ALA A 1 200 ? -1.167 -1.783 -22.703 1 97.31 200 ALA A C 1
ATOM 1522 O O . ALA A 1 200 ? -1.755 -0.856 -23.266 1 97.31 200 ALA A O 1
ATOM 1523 N N . VAL A 1 201 ? 0.159 -1.935 -22.703 1 97.12 201 VAL A N 1
ATOM 1524 C CA . VAL A 1 201 ? 1.054 -1.048 -23.438 1 97.12 201 VAL A CA 1
ATOM 1525 C C . VAL A 1 201 ? 1.924 -1.865 -24.391 1 97.12 201 VAL A C 1
ATOM 1527 O O . VAL A 1 201 ? 2.107 -3.07 -24.203 1 97.12 201 VAL A O 1
ATOM 1530 N N . ASP A 1 202 ? 2.402 -1.222 -25.391 1 97.06 202 ASP A N 1
ATOM 1531 C CA . ASP A 1 202 ? 3.342 -1.844 -26.328 1 97.06 202 ASP A CA 1
ATOM 1532 C C . ASP A 1 202 ? 4.777 -1.696 -25.828 1 97.06 202 ASP A C 1
ATOM 1534 O O . ASP A 1 202 ? 5.012 -1.293 -24.688 1 97.06 202 ASP A O 1
ATOM 1538 N N . GLU A 1 203 ? 5.617 -1.953 -26.656 1 94.94 203 GLU A N 1
ATOM 1539 C CA . GLU A 1 203 ? 7.027 -2.01 -26.281 1 94.94 203 GLU A CA 1
ATOM 1540 C C . GLU A 1 203 ? 7.551 -0.629 -25.891 1 94.94 203 GLU A C 1
ATOM 1542 O O . GLU A 1 203 ? 8.562 -0.516 -25.203 1 94.94 203 GLU A O 1
ATOM 1547 N N . ASN A 1 204 ? 6.973 0.337 -26.312 1 95.38 204 ASN A N 1
ATOM 1548 C CA . ASN A 1 204 ? 7.391 1.7 -26 1 95.38 204 ASN A CA 1
ATOM 1549 C C . ASN A 1 204 ? 6.688 2.236 -24.75 1 95.38 204 ASN A C 1
ATOM 1551 O O . ASN A 1 204 ? 6.891 3.389 -24.375 1 95.38 204 ASN A O 1
ATOM 1555 N N . GLY A 1 205 ? 5.844 1.4 -24.234 1 95.62 205 GLY A N 1
ATOM 1556 C CA . GLY A 1 205 ? 5.109 1.825 -23.047 1 95.62 205 GLY A CA 1
ATOM 1557 C C . GLY A 1 205 ? 3.875 2.646 -23.375 1 95.62 205 GLY A C 1
ATOM 1558 O O . GLY A 1 205 ? 3.344 3.348 -22.516 1 95.62 205 GLY A O 1
ATOM 1559 N N . GLU A 1 206 ? 3.447 2.639 -24.609 1 96.38 206 GLU A N 1
ATOM 1560 C CA . GLU A 1 206 ? 2.264 3.381 -25.031 1 96.38 206 GLU A CA 1
ATOM 1561 C C . GLU A 1 206 ? 1.036 2.477 -25.094 1 96.38 206 GLU A C 1
ATOM 1563 O O . GLU A 1 206 ? 1.133 1.312 -25.484 1 96.38 206 GLU A O 1
ATOM 1568 N N . PRO A 1 207 ? -0.067 3.09 -24.703 1 96.25 207 PRO A N 1
ATOM 1569 C CA . PRO A 1 207 ? -1.282 2.277 -24.797 1 96.25 207 PRO A CA 1
ATOM 1570 C C . PRO A 1 207 ? -1.503 1.705 -26.203 1 96.25 207 PRO A C 1
ATOM 1572 O O . PRO A 1 207 ? -1.231 2.379 -27.203 1 96.25 207 PRO A O 1
ATOM 1575 N N . THR A 1 208 ? -1.981 0.355 -26.328 1 97.31 208 THR A N 1
ATOM 1576 C CA . THR A 1 208 ? -2.205 -0.286 -27.609 1 97.31 208 THR A CA 1
ATOM 1577 C C . THR A 1 208 ? -3.557 -0.992 -27.641 1 97.31 208 THR A C 1
ATOM 1579 O O . THR A 1 208 ? -4.012 -1.515 -26.625 1 97.31 208 THR A O 1
ATOM 1582 N N . THR A 1 209 ? -4.191 -0.858 -28.719 1 97.94 209 THR A N 1
ATOM 1583 C CA . THR A 1 209 ? -5.406 -1.637 -28.938 1 97.94 209 THR A CA 1
ATOM 1584 C C . THR A 1 209 ? -5.105 -2.91 -29.719 1 97.94 209 THR A C 1
ATOM 1586 O O . THR A 1 209 ? -5.988 -3.748 -29.922 1 97.94 209 THR A O 1
ATOM 1589 N N . ASP A 1 210 ? -3.867 -3.049 -30.203 1 97.5 210 ASP A N 1
ATOM 1590 C CA . ASP A 1 210 ? -3.439 -4.258 -30.891 1 97.5 210 ASP A CA 1
ATOM 1591 C C . ASP A 1 210 ? -3.018 -5.344 -29.906 1 97.5 210 ASP A C 1
ATOM 1593 O O . ASP A 1 210 ? -1.954 -5.25 -29.297 1 97.5 210 ASP A O 1
ATOM 1597 N N . SER A 1 211 ? -3.846 -6.359 -29.844 1 95.62 211 SER A N 1
ATOM 1598 C CA . SER A 1 211 ? -3.6 -7.445 -28.906 1 95.62 211 SER A CA 1
ATOM 1599 C C . SER A 1 211 ? -2.25 -8.109 -29.156 1 95.62 211 SER A C 1
ATOM 1601 O O . SER A 1 211 ? -1.635 -8.648 -28.234 1 95.62 211 SER A O 1
ATOM 1603 N N . ASN A 1 212 ? -1.72 -8.055 -30.328 1 93.94 212 ASN A N 1
ATOM 1604 C CA . ASN A 1 212 ? -0.442 -8.68 -30.672 1 93.94 212 ASN A CA 1
ATOM 1605 C C . ASN A 1 212 ? 0.732 -7.773 -30.297 1 93.94 212 ASN A C 1
ATOM 1607 O O . ASN A 1 212 ? 1.879 -8.227 -30.266 1 93.94 212 ASN A O 1
ATOM 1611 N N . ALA A 1 213 ? 0.447 -6.574 -30.078 1 96.06 213 ALA A N 1
ATOM 1612 C CA . ALA A 1 213 ? 1.52 -5.629 -29.781 1 96.06 213 ALA A CA 1
ATOM 1613 C C . ALA A 1 213 ? 1.697 -5.465 -28.281 1 96.06 213 ALA A C 1
ATOM 1615 O O . ALA A 1 213 ? 2.561 -4.711 -27.828 1 96.06 213 ALA A O 1
ATOM 1616 N N . VAL A 1 214 ? 0.867 -6.211 -27.562 1 95.94 214 VAL A N 1
ATOM 1617 C CA . VAL A 1 214 ? 0.925 -6.078 -26.109 1 95.94 214 VAL A CA 1
ATOM 1618 C C . VAL A 1 214 ? 2.285 -6.547 -25.594 1 95.94 214 VAL A C 1
ATOM 1620 O O . VAL A 1 214 ? 2.699 -7.676 -25.859 1 95.94 214 VAL A O 1
ATOM 1623 N N . HIS A 1 215 ? 2.871 -5.598 -24.891 1 95.69 215 HIS A N 1
ATOM 1624 C CA . HIS A 1 215 ? 4.16 -5.875 -24.266 1 95.69 215 HIS A CA 1
ATOM 1625 C C . HIS A 1 215 ? 4 -6.117 -22.766 1 95.69 215 HIS A C 1
ATOM 1627 O O . HIS A 1 215 ? 4.715 -6.938 -22.188 1 95.69 215 HIS A O 1
ATOM 1633 N N . ALA A 1 216 ? 3.137 -5.418 -22.219 1 96.62 216 ALA A N 1
ATOM 1634 C CA . ALA A 1 216 ? 2.928 -5.543 -20.781 1 96.62 216 ALA A CA 1
ATOM 1635 C C . ALA A 1 216 ? 1.548 -5.027 -20.375 1 96.62 216 ALA A C 1
ATOM 1637 O O . ALA A 1 216 ? 0.946 -4.223 -21.094 1 96.62 216 ALA A O 1
ATOM 1638 N N . LEU A 1 217 ? 1.113 -5.484 -19.266 1 97.44 217 LEU A N 1
ATOM 1639 C CA . LEU A 1 217 ? -0.125 -4.984 -18.688 1 97.44 217 LEU A CA 1
ATOM 1640 C C . LEU A 1 217 ? 0.125 -3.701 -17.891 1 97.44 217 LEU A C 1
ATOM 1642 O O . LEU A 1 217 ? 1.274 -3.297 -17.703 1 97.44 217 LEU A O 1
ATOM 1646 N N . VAL A 1 218 ? -0.997 -2.99 -17.484 1 98.06 218 VAL A N 1
ATOM 1647 C CA . VAL A 1 218 ? -0.865 -1.741 -16.734 1 98.06 218 VAL A CA 1
ATOM 1648 C C . VAL A 1 218 ? -1.644 -1.837 -15.422 1 98.06 218 VAL A C 1
ATOM 1650 O O . VAL A 1 218 ? -2.629 -2.572 -15.336 1 98.06 218 VAL A O 1
ATOM 1653 N N . PRO A 1 219 ? -1.15 -1.181 -14.406 1 97.94 219 PRO A N 1
ATOM 1654 C CA . PRO A 1 219 ? -1.847 -1.193 -13.117 1 97.94 219 PRO A CA 1
ATOM 1655 C C . PRO A 1 219 ? -3.213 -0.514 -13.18 1 97.94 219 PRO A C 1
ATOM 1657 O O . PRO A 1 219 ? -3.402 0.43 -13.953 1 97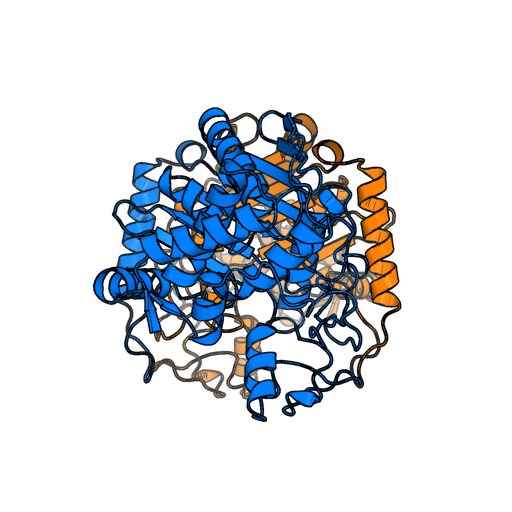.94 219 PRO A O 1
ATOM 1660 N N . VAL A 1 220 ? -4.152 -0.91 -12.297 1 97.44 220 VAL A N 1
ATOM 1661 C CA . VAL A 1 220 ? -5.453 -0.256 -12.219 1 97.44 220 VAL A CA 1
ATOM 1662 C C . VAL A 1 220 ? -5.281 1.179 -11.719 1 97.44 220 VAL A C 1
ATOM 1664 O O . VAL A 1 220 ? -4.477 1.441 -10.828 1 97.44 220 VAL A O 1
ATOM 1667 N N . ALA A 1 221 ? -5.988 2.062 -12.352 1 96.19 221 ALA A N 1
ATOM 1668 C CA . ALA A 1 221 ? -6.039 3.465 -11.945 1 96.19 221 ALA A CA 1
ATOM 1669 C C . ALA A 1 221 ? -4.633 4.039 -11.781 1 96.19 221 ALA A C 1
ATOM 1671 O O . ALA A 1 221 ? -4.379 4.828 -10.867 1 96.19 221 ALA A O 1
ATOM 1672 N N . GLY A 1 222 ? -3.766 3.637 -12.562 1 95.81 222 GLY A N 1
ATOM 1673 C CA . GLY A 1 222 ? -2.434 4.215 -12.648 1 95.81 222 GLY A CA 1
ATOM 1674 C C . GLY A 1 222 ? -1.631 4.062 -11.375 1 95.81 222 GLY A C 1
ATOM 1675 O O . GLY A 1 222 ? -1.36 2.943 -10.938 1 95.81 222 GLY A O 1
ATOM 1676 N N . PRO A 1 223 ? -1.324 5.215 -10.781 1 96.69 223 PRO A N 1
ATOM 1677 C CA . PRO A 1 223 ? -0.449 5.152 -9.602 1 96.69 223 PRO A CA 1
ATOM 1678 C C . PRO A 1 223 ? -1.064 4.359 -8.453 1 96.69 223 PRO A C 1
ATOM 1680 O O . PRO A 1 223 ? -0.339 3.773 -7.645 1 96.69 223 PRO A O 1
ATOM 1683 N N . LYS A 1 224 ? -2.373 4.324 -8.414 1 97.69 224 LYS A N 1
ATOM 1684 C CA . LYS A 1 224 ? -3.025 3.619 -7.312 1 97.69 224 LYS A CA 1
ATOM 1685 C C . LYS A 1 224 ? -2.812 2.113 -7.426 1 97.69 224 LYS A C 1
ATOM 1687 O O . LYS A 1 224 ? -2.408 1.465 -6.457 1 97.69 224 LYS A O 1
ATOM 1692 N N . GLY A 1 225 ? -3.094 1.604 -8.586 1 98.19 225 GLY A N 1
ATOM 1693 C CA . GLY A 1 225 ? -2.799 0.198 -8.805 1 98.19 225 GLY A CA 1
ATOM 1694 C C . GLY A 1 225 ? -1.324 -0.13 -8.68 1 98.19 225 GLY A C 1
ATOM 1695 O O . GLY A 1 225 ? -0.961 -1.209 -8.203 1 98.19 225 GLY A O 1
ATOM 1696 N N . TYR A 1 226 ? -0.427 0.731 -9.164 1 98.31 226 TYR A N 1
ATOM 1697 C CA . TYR A 1 226 ? 1.018 0.568 -9.062 1 98.31 226 TYR A CA 1
ATOM 1698 C C . TYR A 1 226 ? 1.447 0.457 -7.602 1 98.31 226 TYR A C 1
ATOM 1700 O O . TYR A 1 226 ? 2.221 -0.434 -7.242 1 98.31 226 TYR A O 1
ATOM 1708 N N . GLY A 1 227 ? 0.846 1.296 -6.664 1 98.5 227 GLY A N 1
ATOM 1709 C CA . GLY A 1 227 ? 1.091 1.196 -5.23 1 98.5 227 GLY A CA 1
ATOM 1710 C C . GLY A 1 227 ? 0.618 -0.117 -4.637 1 98.5 227 GLY A C 1
ATOM 1711 O O . GLY A 1 227 ? 1.314 -0.719 -3.818 1 98.5 227 GLY A O 1
ATOM 1712 N N . LEU A 1 228 ? -0.571 -0.603 -5.105 1 98.69 228 LEU A N 1
ATOM 1713 C CA . LEU A 1 228 ? -1.147 -1.838 -4.586 1 98.69 228 LEU A CA 1
ATOM 1714 C C . LEU A 1 228 ? -0.297 -3.041 -4.977 1 98.69 228 LEU A C 1
ATOM 1716 O O . LEU A 1 228 ? -0.047 -3.926 -4.156 1 98.69 228 LEU A O 1
ATOM 1720 N N . MET A 1 229 ? 0.151 -3.057 -6.242 1 98.44 229 MET A N 1
ATOM 1721 C CA . MET A 1 229 ? 0.908 -4.219 -6.695 1 98.44 229 MET A CA 1
ATOM 1722 C C . MET A 1 229 ? 2.26 -4.297 -5.996 1 98.44 229 MET A C 1
ATOM 1724 O O . MET A 1 229 ? 2.771 -5.387 -5.742 1 98.44 229 MET A O 1
ATOM 1728 N N . MET A 1 230 ? 2.855 -3.074 -5.719 1 98.56 230 MET A N 1
ATOM 1729 C CA . MET A 1 230 ? 4.102 -3.049 -4.961 1 98.56 230 MET A CA 1
ATOM 1730 C C . MET A 1 230 ? 3.885 -3.543 -3.533 1 98.56 230 MET A C 1
ATOM 1732 O O . MET A 1 230 ? 4.68 -4.328 -3.014 1 98.56 230 MET A O 1
ATOM 1736 N N . MET A 1 231 ? 2.82 -3.096 -2.893 1 98.81 231 MET A N 1
ATOM 1737 C CA . MET A 1 231 ? 2.494 -3.537 -1.541 1 98.81 231 MET A CA 1
ATOM 1738 C C . MET A 1 231 ? 2.346 -5.055 -1.485 1 98.81 231 MET A C 1
ATOM 1740 O O . MET A 1 231 ? 2.908 -5.703 -0.602 1 98.81 231 MET A O 1
ATOM 1744 N N . VAL A 1 232 ? 1.682 -5.609 -2.457 1 98.81 232 VAL A N 1
ATOM 1745 C CA . VAL A 1 232 ? 1.484 -7.055 -2.494 1 98.81 232 VAL A CA 1
ATOM 1746 C C . VAL A 1 232 ? 2.828 -7.754 -2.678 1 98.81 232 VAL A C 1
ATOM 1748 O O . VAL A 1 232 ? 3.113 -8.75 -2.01 1 98.81 232 VAL A O 1
ATOM 1751 N N . ASP A 1 233 ? 3.684 -7.277 -3.586 1 98.75 233 ASP A N 1
ATOM 1752 C CA . ASP A 1 233 ? 5.004 -7.855 -3.824 1 98.75 233 ASP A CA 1
ATOM 1753 C C . ASP A 1 233 ? 5.836 -7.863 -2.545 1 98.75 233 ASP A C 1
ATOM 1755 O O . ASP A 1 233 ? 6.465 -8.875 -2.213 1 98.75 233 ASP A O 1
ATOM 1759 N N . ILE A 1 234 ? 5.75 -6.785 -1.809 1 98.81 234 ILE A N 1
ATOM 1760 C CA . ILE A 1 234 ? 6.539 -6.656 -0.586 1 98.81 234 ILE A CA 1
ATOM 1761 C C . ILE A 1 234 ? 5.98 -7.594 0.485 1 98.81 234 ILE A C 1
ATOM 1763 O O . ILE A 1 234 ? 6.73 -8.344 1.117 1 98.81 234 ILE A O 1
ATOM 1767 N N . LEU A 1 235 ? 4.652 -7.699 0.683 1 98.88 235 LEU A N 1
ATOM 1768 C CA . LEU A 1 235 ? 4.035 -8.43 1.785 1 98.88 235 LEU A CA 1
ATOM 1769 C C . LEU A 1 235 ? 4.062 -9.93 1.525 1 98.88 235 LEU A C 1
ATOM 1771 O O . LEU A 1 235 ? 4.141 -10.727 2.465 1 98.88 235 LEU A O 1
ATOM 1775 N N . SER A 1 236 ? 4.062 -10.281 0.252 1 98.62 236 SER A N 1
ATOM 1776 C CA . SER A 1 236 ? 4.012 -11.711 -0.048 1 98.62 236 SER A CA 1
ATOM 1777 C C . SER A 1 236 ? 5.348 -12.211 -0.586 1 98.62 236 SER A C 1
ATOM 1779 O O . SER A 1 236 ? 5.531 -13.414 -0.778 1 98.62 236 SER A O 1
ATOM 1781 N N . GLY A 1 237 ? 6.285 -11.352 -0.883 1 98.5 237 GLY A N 1
ATOM 1782 C CA . GLY A 1 237 ? 7.578 -11.727 -1.425 1 98.5 237 GLY A CA 1
ATOM 1783 C C . GLY A 1 237 ? 8.742 -11.328 -0.534 1 98.5 237 GLY A C 1
ATOM 1784 O O . GLY A 1 237 ? 9.242 -12.133 0.246 1 98.5 237 GLY A O 1
ATOM 1785 N N . SER A 1 238 ? 9.023 -10.055 -0.47 1 98.56 238 SER A N 1
ATOM 1786 C CA . SER A 1 238 ? 10.18 -9.555 0.269 1 98.56 238 SER A CA 1
ATOM 1787 C C . SER A 1 238 ? 10.047 -9.844 1.761 1 98.56 238 SER A C 1
ATOM 1789 O O . SER A 1 238 ? 11.031 -10.195 2.42 1 98.56 238 SER A O 1
ATOM 1791 N N . LEU A 1 239 ? 8.867 -9.695 2.27 1 98.75 239 LEU A N 1
ATOM 1792 C CA . LEU A 1 239 ? 8.633 -9.945 3.688 1 98.75 239 LEU A CA 1
ATOM 1793 C C . LEU A 1 239 ? 8.984 -11.383 4.055 1 98.75 239 LEU A C 1
ATOM 1795 O O . LEU A 1 239 ? 9.305 -11.672 5.211 1 98.75 239 LEU A O 1
ATOM 1799 N N . LEU A 1 240 ? 8.977 -12.289 3.145 1 98.62 240 LEU A N 1
ATOM 1800 C CA . LEU A 1 240 ? 9.242 -13.703 3.381 1 98.62 240 LEU A CA 1
ATOM 1801 C C . LEU A 1 240 ? 10.617 -14.094 2.867 1 98.62 240 LEU A C 1
ATOM 1803 O O . LEU A 1 240 ? 10.945 -15.281 2.779 1 98.62 240 LEU A O 1
ATOM 1807 N N . GLY A 1 241 ? 11.398 -13.031 2.486 1 98.19 241 GLY A N 1
ATOM 1808 C CA . GLY A 1 241 ? 12.75 -13.281 2.002 1 98.19 241 GLY A CA 1
ATOM 1809 C C . GLY A 1 241 ? 12.781 -13.922 0.631 1 98.19 241 GLY A C 1
ATOM 1810 O O . GLY A 1 241 ? 13.742 -14.617 0.288 1 98.19 241 GLY A O 1
ATOM 1811 N N . LEU A 1 242 ? 11.82 -13.766 -0.17 1 98.5 242 LEU A N 1
ATOM 1812 C CA . LEU A 1 242 ? 11.703 -14.383 -1.484 1 98.5 242 LEU A CA 1
ATOM 1813 C C . LEU A 1 242 ? 12.102 -13.406 -2.586 1 98.5 242 LEU A C 1
ATOM 1815 O O . LEU A 1 242 ? 12.234 -12.203 -2.338 1 98.5 242 LEU A O 1
ATOM 1819 N N . PRO A 1 243 ? 12.312 -13.969 -3.814 1 97.94 243 PRO A N 1
ATOM 1820 C CA . PRO A 1 243 ? 12.547 -13.047 -4.93 1 97.94 243 PRO A CA 1
ATOM 1821 C C . PRO A 1 243 ? 11.414 -12.039 -5.117 1 97.94 243 PRO A C 1
ATOM 1823 O O . PRO A 1 243 ? 10.242 -12.375 -4.902 1 97.94 243 PRO A O 1
ATOM 1826 N N . PHE A 1 244 ? 11.781 -10.836 -5.508 1 97.25 244 PHE A N 1
ATOM 1827 C CA . PHE A 1 244 ? 10.836 -9.727 -5.598 1 97.25 244 PHE A CA 1
ATOM 1828 C C . PHE A 1 244 ? 10.93 -9.047 -6.957 1 97.25 244 PHE A C 1
ATOM 1830 O O . PHE A 1 244 ? 11.906 -9.227 -7.684 1 97.25 244 PHE A O 1
ATOM 1837 N N . GLY A 1 245 ? 9.805 -8.281 -7.336 1 96.81 245 GLY A N 1
ATOM 1838 C CA . GLY A 1 245 ? 9.828 -7.488 -8.555 1 96.81 245 GLY A CA 1
ATOM 1839 C C . GLY A 1 245 ? 10.195 -8.289 -9.789 1 96.81 245 GLY A C 1
ATOM 1840 O O . GLY A 1 245 ? 9.602 -9.336 -10.055 1 96.81 245 GLY A O 1
ATOM 1841 N N . GLY A 1 246 ? 11.25 -7.754 -10.445 1 95.69 246 GLY A N 1
ATOM 1842 C CA . GLY A 1 246 ? 11.703 -8.359 -11.688 1 95.69 246 GLY A CA 1
ATOM 1843 C C . GLY A 1 246 ? 12.375 -9.703 -11.484 1 95.69 246 GLY A C 1
ATOM 1844 O O . GLY A 1 246 ? 12.625 -10.43 -12.445 1 95.69 246 GLY A O 1
ATOM 1845 N N . HIS A 1 247 ? 12.484 -10.125 -10.344 1 97.31 247 HIS A N 1
ATOM 1846 C CA . HIS A 1 247 ? 13.25 -11.336 -10.055 1 97.31 247 HIS A CA 1
ATOM 1847 C C . HIS A 1 247 ? 12.32 -12.508 -9.758 1 97.31 247 HIS A C 1
ATOM 1849 O O . HIS A 1 247 ? 12.789 -13.633 -9.547 1 97.31 247 HIS A O 1
ATOM 1855 N N . VAL A 1 248 ? 11.109 -12.297 -9.664 1 96.56 248 VAL A N 1
ATOM 1856 C CA . VAL A 1 248 ? 10.148 -13.383 -9.523 1 96.56 248 VAL A CA 1
ATOM 1857 C C . VAL A 1 248 ? 10.195 -14.273 -10.758 1 96.56 248 VAL A C 1
ATOM 1859 O O . VAL A 1 248 ? 10.18 -13.781 -11.891 1 96.56 248 VAL A O 1
ATOM 1862 N N . SER A 1 249 ? 10.242 -15.414 -10.539 1 94.44 249 SER A N 1
ATOM 1863 C CA . SER A 1 249 ? 10.445 -16.359 -11.633 1 94.44 249 SER A CA 1
ATOM 1864 C C . SER A 1 249 ? 9.273 -16.312 -12.617 1 94.44 249 SER A C 1
ATOM 1866 O O . SER A 1 249 ? 8.125 -16.141 -12.211 1 94.44 249 SER A O 1
ATOM 1868 N N . SER A 1 250 ? 9.602 -16.547 -13.859 1 91.81 250 SER A N 1
ATOM 1869 C CA . SER A 1 250 ? 8.609 -16.609 -14.93 1 91.81 250 SER A CA 1
ATOM 1870 C C . SER A 1 250 ? 7.852 -17.938 -14.914 1 91.81 250 SER A C 1
ATOM 1872 O O . SER A 1 250 ? 8.438 -18.984 -14.656 1 91.81 250 SER A O 1
ATOM 1874 N N . MET A 1 251 ? 6.633 -17.844 -15.25 1 90.81 251 MET A N 1
ATOM 1875 C CA . MET A 1 251 ? 5.754 -19.016 -15.25 1 90.81 251 MET A CA 1
ATOM 1876 C C . MET A 1 251 ? 6.238 -20.062 -16.25 1 90.81 251 MET A C 1
ATOM 1878 O O . MET A 1 251 ? 6.18 -21.266 -15.977 1 90.81 251 MET A O 1
ATOM 1882 N N . TYR A 1 252 ? 6.793 -19.688 -17.375 1 93.06 252 TYR A N 1
ATOM 1883 C CA . TYR A 1 252 ? 6.977 -20.641 -18.484 1 93.06 252 TYR A CA 1
ATOM 1884 C C . TYR A 1 252 ? 8.453 -20.797 -18.812 1 93.06 252 TYR A C 1
ATOM 1886 O O . TYR A 1 252 ? 8.828 -21.688 -19.578 1 93.06 252 TYR A O 1
ATOM 1894 N N . LYS A 1 253 ? 9.266 -19.922 -18.219 1 92.25 253 LYS A N 1
ATOM 1895 C CA . LYS A 1 253 ? 10.664 -19.906 -18.641 1 92.25 253 LYS A CA 1
ATOM 1896 C C . LYS A 1 253 ? 11.352 -21.234 -18.328 1 92.25 253 LYS A C 1
ATOM 1898 O O . LYS A 1 253 ? 12.016 -21.812 -19.188 1 92.25 253 LYS A O 1
ATOM 1903 N N . ASP A 1 254 ? 11.32 -21.672 -17.266 1 95.88 254 ASP A N 1
ATOM 1904 C CA . ASP A 1 254 ? 11.961 -22.906 -16.812 1 95.88 254 ASP A CA 1
ATOM 1905 C C . ASP A 1 254 ? 11.023 -23.734 -15.938 1 95.88 254 ASP A C 1
ATOM 1907 O O . ASP A 1 254 ? 10.859 -23.438 -14.75 1 95.88 254 ASP A O 1
ATOM 1911 N N . LEU A 1 255 ? 10.445 -24.766 -16.422 1 97.31 255 LEU A N 1
ATOM 1912 C CA . LEU A 1 255 ? 9.477 -25.594 -15.703 1 97.31 255 LEU A CA 1
ATOM 1913 C C . LEU A 1 255 ? 10.18 -26.688 -14.898 1 97.31 255 LEU A C 1
ATOM 1915 O O . LEU A 1 255 ? 9.523 -27.484 -14.227 1 97.31 255 LEU A O 1
ATOM 1919 N N . THR A 1 256 ? 11.523 -26.734 -14.898 1 97.19 256 THR A N 1
ATOM 1920 C CA . THR A 1 256 ? 12.266 -27.75 -14.148 1 97.19 256 THR A CA 1
ATOM 1921 C C . THR A 1 256 ? 12.648 -27.219 -12.766 1 97.19 256 THR A C 1
ATOM 1923 O O . THR A 1 256 ? 13.133 -27.984 -11.922 1 97.19 256 THR A O 1
ATOM 1926 N N . LYS A 1 257 ? 12.43 -25.938 -12.547 1 96.69 257 LYS A N 1
ATOM 1927 C CA . LYS A 1 257 ? 12.812 -25.328 -11.281 1 96.69 257 LYS A CA 1
ATOM 1928 C C . LYS A 1 257 ? 11.594 -24.812 -10.523 1 96.69 257 LYS A C 1
ATOM 1930 O O . LYS A 1 257 ? 10.594 -24.422 -11.133 1 96.69 257 LYS A O 1
ATOM 1935 N N . GLY A 1 258 ? 11.711 -24.953 -9.195 1 97.38 258 GLY A N 1
ATOM 1936 C CA . GLY A 1 258 ? 10.68 -24.359 -8.359 1 97.38 258 GLY A CA 1
ATOM 1937 C C . GLY A 1 258 ? 10.5 -22.875 -8.602 1 97.38 258 GLY A C 1
ATOM 1938 O O . GLY A 1 258 ? 11.461 -22.172 -8.945 1 97.38 258 GLY A O 1
ATOM 1939 N N . ARG A 1 259 ? 9.391 -22.328 -8.328 1 97.25 259 ARG A N 1
ATOM 1940 C CA . ARG A 1 259 ? 9.031 -20.953 -8.656 1 97.25 259 ARG A CA 1
ATOM 1941 C C . ARG A 1 259 ? 9.414 -20 -7.535 1 97.25 259 ARG A C 1
ATOM 1943 O O . ARG A 1 259 ? 9.578 -18.797 -7.758 1 97.25 259 ARG A O 1
ATOM 1950 N N . ASP A 1 260 ? 9.438 -20.531 -6.223 1 98.25 260 ASP A N 1
ATOM 1951 C CA . ASP A 1 260 ? 9.773 -19.734 -5.043 1 98.25 260 ASP A CA 1
ATOM 1952 C C . ASP A 1 260 ? 8.812 -18.562 -4.871 1 98.25 260 ASP A C 1
ATOM 1954 O O . ASP A 1 260 ? 9.234 -17.453 -4.566 1 98.25 260 ASP A O 1
ATOM 1958 N N . LEU A 1 261 ? 7.555 -18.797 -5.113 1 98.56 261 LEU A N 1
ATOM 1959 C CA . LEU A 1 261 ? 6.539 -17.766 -4.934 1 98.56 261 LEU A CA 1
ATOM 1960 C C . LEU A 1 261 ? 6.152 -17.641 -3.463 1 98.56 261 LEU A C 1
ATOM 1962 O O . LEU A 1 261 ? 6.438 -18.531 -2.66 1 98.56 261 LEU A O 1
ATOM 1966 N N . GLY A 1 262 ? 5.574 -16.516 -3.143 1 98.69 262 GLY A N 1
ATOM 1967 C CA . GLY A 1 262 ? 5.094 -16.266 -1.791 1 98.69 262 GLY A CA 1
ATOM 1968 C C . GLY A 1 262 ? 3.645 -15.82 -1.745 1 98.69 262 GLY A C 1
ATOM 1969 O O . GLY A 1 262 ? 3.117 -15.297 -2.729 1 98.69 262 GLY A O 1
ATOM 1970 N N . GLN A 1 263 ? 3.008 -16.125 -0.684 1 98.88 263 GLN A N 1
ATOM 1971 C CA . GLN A 1 263 ? 1.635 -15.727 -0.391 1 98.88 263 GLN A CA 1
ATOM 1972 C C . GLN A 1 263 ? 1.475 -15.352 1.078 1 98.88 263 GLN A C 1
ATOM 1974 O O . GLN A 1 263 ? 2.158 -15.898 1.945 1 98.88 263 GLN A O 1
ATOM 1979 N N . LEU A 1 264 ? 0.686 -14.352 1.423 1 98.94 264 LEU A N 1
ATOM 1980 C CA . LEU A 1 264 ? 0.414 -13.93 2.793 1 98.94 264 LEU A CA 1
ATOM 1981 C C . LEU A 1 264 ? -1.068 -14.078 3.121 1 98.94 264 LEU A C 1
ATOM 1983 O O . LEU A 1 264 ? -1.924 -13.617 2.361 1 98.94 264 LEU A O 1
ATOM 1987 N N . HIS A 1 265 ? -1.376 -14.82 4.184 1 98.94 265 HIS A N 1
ATOM 1988 C CA . HIS A 1 265 ? -2.725 -14.914 4.73 1 98.94 265 HIS A CA 1
ATOM 1989 C C . HIS A 1 265 ? -2.863 -14.094 6.008 1 98.94 265 HIS A C 1
ATOM 1991 O O . HIS A 1 265 ? -2.031 -14.195 6.914 1 98.94 265 HIS A O 1
ATOM 1997 N N . VAL A 1 266 ? -3.828 -13.266 6.094 1 98.94 266 VAL A N 1
ATOM 1998 C CA . VAL A 1 266 ? -4.234 -12.562 7.309 1 98.94 266 VAL A CA 1
ATOM 1999 C C . VAL A 1 266 ? -5.652 -12.984 7.695 1 98.94 266 VAL A C 1
ATOM 2001 O O . VAL A 1 266 ? -6.582 -12.859 6.895 1 98.94 266 VAL A O 1
ATOM 2004 N N . VAL A 1 267 ? -5.797 -13.555 8.852 1 98.94 267 VAL A N 1
ATOM 2005 C CA . VAL A 1 267 ? -7.102 -13.961 9.359 1 98.94 267 VAL A CA 1
ATOM 2006 C C . VAL A 1 267 ? -7.418 -13.195 10.641 1 98.94 267 VAL A C 1
ATOM 2008 O O . VAL A 1 267 ? -6.578 -13.102 11.539 1 98.94 267 VAL A O 1
ATOM 2011 N N . ILE A 1 268 ? -8.586 -12.617 10.734 1 98.94 268 ILE A N 1
ATOM 2012 C CA . ILE A 1 268 ? -9.016 -11.789 11.859 1 98.94 268 ILE A CA 1
ATOM 2013 C C . ILE A 1 268 ? -10.312 -12.344 12.445 1 98.94 268 ILE A C 1
ATOM 2015 O O . ILE A 1 268 ? -11.305 -12.508 11.727 1 98.94 268 ILE A O 1
ATOM 2019 N N . ASN A 1 269 ? -10.258 -12.672 13.711 1 98.94 269 ASN A N 1
ATOM 2020 C CA . ASN A 1 269 ? -11.43 -13.109 14.461 1 98.94 269 ASN A CA 1
ATOM 2021 C C . ASN A 1 269 ? -12.203 -11.93 15.031 1 98.94 269 ASN A C 1
ATOM 2023 O O . ASN A 1 269 ? -11.766 -11.297 15.992 1 98.94 269 ASN A O 1
ATOM 2027 N N . PRO A 1 270 ? -13.344 -11.656 14.453 1 98.81 270 PRO A N 1
ATOM 2028 C CA . PRO A 1 270 ? -14.086 -10.469 14.875 1 98.81 270 PRO A CA 1
ATOM 2029 C C . PRO A 1 270 ? -14.43 -10.477 16.359 1 98.81 270 PRO A C 1
ATOM 2031 O O . PRO A 1 270 ? -14.617 -9.422 16.969 1 98.81 270 PRO A O 1
ATOM 2034 N N . ALA A 1 271 ? -14.492 -11.609 16.969 1 98.62 271 ALA A N 1
ATOM 2035 C CA . ALA A 1 271 ? -14.859 -11.734 18.375 1 98.62 271 ALA A CA 1
ATOM 2036 C C . ALA A 1 271 ? -13.852 -11.031 19.281 1 98.62 271 ALA A C 1
ATOM 2038 O O . ALA A 1 271 ? -14.141 -10.758 20.453 1 98.62 271 ALA A O 1
ATOM 2039 N N . TYR A 1 272 ? -12.672 -10.82 18.781 1 98.75 272 TYR A N 1
ATOM 2040 C CA . TYR A 1 272 ? -11.633 -10.164 19.562 1 98.75 272 TYR A CA 1
ATOM 2041 C C . TYR A 1 272 ? -11.703 -8.648 19.406 1 98.75 272 TYR A C 1
ATOM 2043 O O . TYR A 1 272 ? -10.945 -7.918 20.047 1 98.75 272 TYR A O 1
ATOM 2051 N N . PHE A 1 273 ? -12.594 -8.102 18.609 1 98.75 273 PHE A N 1
ATOM 2052 C CA . PHE A 1 273 ? -12.695 -6.668 18.344 1 98.75 273 PHE A CA 1
ATOM 2053 C C . PHE A 1 273 ? -14.102 -6.16 18.656 1 98.75 273 PHE A C 1
ATOM 2055 O O . PHE A 1 273 ? -14.281 -4.984 18.984 1 98.75 273 PHE A O 1
ATOM 2062 N N . THR A 1 274 ? -15.062 -6.945 18.375 1 97.88 274 THR A N 1
ATOM 2063 C CA . THR A 1 274 ? -16.469 -6.645 18.656 1 97.88 274 THR A CA 1
ATOM 2064 C C . THR A 1 274 ? -17.25 -7.93 18.891 1 97.88 274 THR A C 1
ATOM 2066 O O . THR A 1 274 ? -16.688 -9.023 18.938 1 97.88 274 THR A O 1
ATOM 2069 N N . ASP A 1 275 ? -18.547 -7.801 19.156 1 97.62 275 ASP A N 1
ATOM 2070 C CA . ASP A 1 275 ? -19.406 -8.977 19.219 1 97.62 275 ASP A CA 1
ATOM 2071 C C . ASP A 1 275 ? -19.562 -9.617 17.844 1 97.62 275 ASP A C 1
ATOM 2073 O O . ASP A 1 275 ? -20.031 -8.969 16.891 1 97.62 275 ASP A O 1
ATOM 2077 N N . LYS A 1 276 ? -19.094 -10.844 17.766 1 97.69 276 LYS A N 1
ATOM 2078 C CA . LYS A 1 276 ? -19.062 -11.555 16.5 1 97.69 276 LYS A CA 1
ATOM 2079 C C . LYS A 1 276 ? -20.453 -11.609 15.859 1 97.69 276 LYS A C 1
ATOM 2081 O O . LYS A 1 276 ? -20.594 -11.477 14.641 1 97.69 276 LYS A O 1
ATOM 2086 N N . THR A 1 277 ? -21.516 -11.852 16.594 1 97.44 277 THR A N 1
ATOM 2087 C CA . THR A 1 277 ? -22.875 -11.906 16.078 1 97.44 277 THR A CA 1
ATOM 2088 C C . THR A 1 277 ? -23.297 -10.555 15.516 1 97.44 277 THR A C 1
ATOM 2090 O O . THR A 1 277 ? -23.891 -10.477 14.438 1 97.44 277 THR A O 1
ATOM 2093 N N . GLN A 1 278 ? -22.938 -9.555 16.25 1 97.69 278 GLN A N 1
ATOM 2094 C CA . GLN A 1 278 ? -23.25 -8.211 15.789 1 97.69 278 GLN A CA 1
ATOM 2095 C C . GLN A 1 278 ? -22.469 -7.863 14.523 1 97.69 278 GLN A C 1
ATOM 2097 O O . GLN A 1 278 ? -23.016 -7.246 13.602 1 97.69 278 GLN A O 1
ATOM 2102 N N . PHE A 1 279 ? -21.266 -8.328 14.57 1 98.56 279 PHE A N 1
ATOM 2103 C CA . PHE A 1 279 ? -20.438 -8.133 13.391 1 98.56 279 PHE A CA 1
ATOM 2104 C C . PHE A 1 279 ? -21.094 -8.75 12.164 1 98.56 279 PHE A C 1
ATOM 2106 O O . PHE A 1 279 ? -21.297 -8.078 11.148 1 98.56 279 PHE A O 1
ATOM 2113 N N . LYS A 1 280 ? -21.469 -9.945 12.188 1 98.62 280 LYS A N 1
ATOM 2114 C CA . LYS A 1 280 ? -22.062 -10.656 11.062 1 98.62 280 LYS A CA 1
ATOM 2115 C C . LYS A 1 280 ? -23.422 -10.055 10.688 1 98.62 280 LYS A C 1
ATOM 2117 O O . LYS A 1 280 ? -23.75 -9.969 9.508 1 98.62 280 LYS A O 1
ATOM 2122 N N . ALA A 1 281 ? -24.141 -9.578 11.68 1 98.38 281 ALA A N 1
ATOM 2123 C CA . ALA A 1 281 ? -25.438 -8.953 11.414 1 98.38 281 ALA A CA 1
ATOM 2124 C C . ALA A 1 281 ? -25.266 -7.637 10.664 1 98.38 281 ALA A C 1
ATOM 2126 O O . ALA A 1 281 ? -26.062 -7.32 9.773 1 98.38 281 ALA A O 1
ATOM 2127 N N . GLN A 1 282 ? -24.328 -6.914 10.992 1 98.5 282 GLN A N 1
ATOM 2128 C CA . GLN A 1 282 ? -24.062 -5.66 10.289 1 98.5 282 GLN A CA 1
ATOM 2129 C C . GLN A 1 282 ? -23.719 -5.91 8.828 1 98.5 282 GLN A C 1
ATOM 2131 O O . GLN A 1 282 ? -24.125 -5.16 7.945 1 98.5 282 GLN A O 1
ATOM 2136 N N . LEU A 1 283 ? -22.938 -6.926 8.609 1 98.75 283 LEU A N 1
ATOM 2137 C CA . LEU A 1 283 ? -22.562 -7.223 7.238 1 98.75 283 LEU A CA 1
ATOM 2138 C C . LEU A 1 283 ? -23.766 -7.707 6.434 1 98.75 283 LEU A C 1
ATOM 2140 O O . LEU A 1 283 ? -23.891 -7.387 5.25 1 98.75 283 LEU A O 1
ATOM 2144 N N . SER A 1 284 ? -24.656 -8.492 7.094 1 98.62 284 SER A N 1
ATOM 2145 C CA . SER A 1 284 ? -25.906 -8.859 6.426 1 98.62 284 SER A CA 1
ATOM 2146 C C . SER A 1 284 ? -26.734 -7.621 6.082 1 98.62 284 SER A C 1
ATOM 2148 O O . SER A 1 284 ? -27.281 -7.52 4.984 1 98.62 284 SER A O 1
ATOM 2150 N N . GLN A 1 285 ? -26.766 -6.742 7.008 1 98.56 285 GLN A N 1
ATOM 2151 C CA . GLN A 1 285 ? -27.516 -5.516 6.773 1 98.56 285 GLN A CA 1
ATOM 2152 C C . GLN A 1 285 ? -26.891 -4.695 5.645 1 98.56 285 GLN A C 1
ATOM 2154 O O . GLN A 1 285 ? -27.609 -4.148 4.805 1 98.56 285 GLN A O 1
ATOM 2159 N N . MET A 1 286 ? -25.688 -4.637 5.672 1 98.56 286 MET A N 1
ATOM 2160 C CA . MET A 1 286 ? -24.969 -3.949 4.594 1 98.56 286 MET A CA 1
ATOM 2161 C C . MET A 1 286 ? -25.359 -4.527 3.236 1 98.56 286 MET A C 1
ATOM 2163 O O . MET A 1 286 ? -25.688 -3.785 2.309 1 98.56 286 MET A O 1
ATOM 2167 N N . LEU A 1 287 ? -25.281 -5.828 3.098 1 98.56 287 LEU A N 1
ATOM 2168 C CA . LEU A 1 287 ? -25.594 -6.469 1.828 1 98.56 287 LEU A CA 1
ATOM 2169 C C . LEU A 1 287 ? -27.062 -6.207 1.446 1 98.56 287 LEU A C 1
ATOM 2171 O O . LEU A 1 287 ? -27.359 -5.988 0.273 1 98.56 287 LEU A O 1
ATOM 2175 N N . ASN A 1 288 ? -27.938 -6.223 2.455 1 98.25 288 ASN A N 1
ATOM 2176 C CA . ASN A 1 288 ? -29.328 -5.875 2.182 1 98.25 288 ASN A CA 1
ATOM 2177 C C . ASN A 1 288 ? -29.453 -4.457 1.636 1 98.25 288 ASN A C 1
ATOM 2179 O O . ASN A 1 288 ? -30.156 -4.227 0.646 1 98.25 288 ASN A O 1
ATOM 2183 N N . GLU A 1 289 ? -28.859 -3.635 2.256 1 98.25 289 GLU A N 1
ATOM 2184 C CA . GLU A 1 289 ? -28.969 -2.234 1.858 1 98.25 289 GLU A CA 1
ATOM 2185 C C . GLU A 1 289 ? -28.391 -2.014 0.464 1 98.25 289 GLU A C 1
ATOM 2187 O O . GLU A 1 289 ? -28.938 -1.237 -0.324 1 98.25 289 GLU A O 1
ATOM 2192 N N . LEU A 1 290 ? -27.297 -2.652 0.197 1 98 290 LEU A N 1
ATOM 2193 C CA . LEU A 1 290 ? -26.719 -2.545 -1.139 1 98 290 LEU A CA 1
ATOM 2194 C C . LEU A 1 290 ? -27.672 -3.082 -2.191 1 98 290 LEU A C 1
ATOM 2196 O O . LEU A 1 290 ? -27.828 -2.484 -3.26 1 98 290 LEU A O 1
ATOM 2200 N N . LYS A 1 291 ? -28.297 -4.156 -1.922 1 96.5 291 LYS A N 1
ATOM 2201 C CA . LYS A 1 291 ? -29.25 -4.754 -2.865 1 96.5 291 LYS A CA 1
ATOM 2202 C C . LYS A 1 291 ? -30.453 -3.846 -3.08 1 96.5 291 LYS A C 1
ATOM 2204 O O . LYS A 1 291 ? -31.141 -3.943 -4.102 1 96.5 291 LYS A O 1
ATOM 2209 N N . GLU A 1 292 ? -30.688 -2.975 -2.119 1 95.81 292 GLU A N 1
ATOM 2210 C CA . GLU A 1 292 ? -31.844 -2.08 -2.199 1 95.81 292 GLU A CA 1
ATOM 2211 C C . GLU A 1 292 ? -31.484 -0.791 -2.934 1 95.81 292 GLU A C 1
ATOM 2213 O O . GLU A 1 292 ? -32.375 -0.01 -3.289 1 95.81 292 GLU A O 1
ATOM 2218 N N . GLN A 1 293 ? -30.281 -0.588 -3.107 1 94.56 293 GLN A N 1
ATOM 2219 C CA . GLN A 1 293 ? -29.844 0.616 -3.814 1 94.56 293 GLN A CA 1
ATOM 2220 C C . GLN A 1 293 ? -30.344 0.61 -5.258 1 94.56 293 GLN A C 1
ATOM 2222 O O . GLN A 1 293 ? -30.297 -0.422 -5.93 1 94.56 293 GLN A O 1
ATOM 2227 N N . PRO A 1 294 ? -30.828 1.85 -5.742 1 94.44 294 PRO A N 1
ATOM 2228 C CA . PRO A 1 294 ? -31.188 1.916 -7.16 1 94.44 294 PRO A CA 1
ATOM 2229 C C . PRO A 1 294 ? -29.984 1.797 -8.086 1 94.44 294 PRO A C 1
ATOM 2231 O O . PRO A 1 294 ? -28.953 2.428 -7.84 1 94.44 294 PRO A O 1
ATOM 2234 N N . ALA A 1 295 ? -30.125 0.96 -9.094 1 95.06 295 ALA A N 1
ATOM 2235 C CA . ALA A 1 295 ? -29.062 0.782 -10.07 1 95.06 295 ALA A CA 1
ATOM 2236 C C . ALA A 1 295 ? -29.125 1.84 -11.164 1 95.06 295 ALA 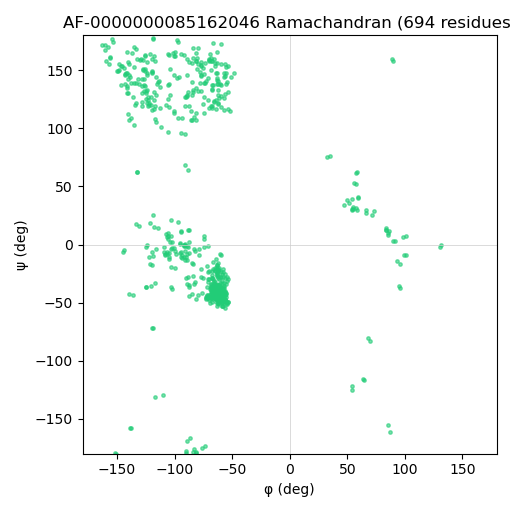A C 1
ATOM 2238 O O . ALA A 1 295 ? -30.219 2.266 -11.555 1 95.06 295 ALA A O 1
ATOM 2239 N N . ALA A 1 296 ? -28 2.314 -11.562 1 94.88 296 ALA A N 1
ATOM 2240 C CA . ALA A 1 296 ? -27.953 3.203 -12.719 1 94.88 296 ALA A CA 1
ATOM 2241 C C . ALA A 1 296 ? -28.422 2.486 -13.984 1 94.88 296 ALA A C 1
ATOM 2243 O O . ALA A 1 296 ? -28.531 1.258 -14.008 1 94.88 296 ALA A O 1
ATOM 2244 N N . LYS A 1 297 ? -28.703 3.285 -15.023 1 92.69 297 LYS A N 1
ATOM 2245 C CA . LYS A 1 297 ? -29.141 2.703 -16.281 1 92.69 297 LYS A CA 1
ATOM 2246 C C . LYS A 1 297 ? -28.094 1.744 -16.844 1 92.69 297 LYS A C 1
ATOM 2248 O O . LYS A 1 297 ? -26.906 2.074 -16.891 1 92.69 297 LYS A O 1
ATOM 2253 N N . GLY A 1 298 ? -28.516 0.609 -17.141 1 93.12 298 GLY A N 1
ATOM 2254 C CA . GLY A 1 298 ? -27.641 -0.366 -17.766 1 93.12 298 GLY A CA 1
ATOM 2255 C C . GLY A 1 298 ? -27.078 -1.38 -16.797 1 93.12 298 GLY A C 1
ATOM 2256 O O . GLY A 1 298 ? -26.484 -2.381 -17.203 1 93.12 298 GLY A O 1
ATOM 2257 N N . TYR A 1 299 ? -27.188 -1.318 -15.469 1 91.19 299 TYR A N 1
ATOM 2258 C CA . TYR A 1 299 ? -26.578 -2.223 -14.5 1 91.19 299 TYR A CA 1
ATOM 2259 C C . TYR A 1 299 ? -27.609 -3.184 -13.922 1 91.19 299 TYR A C 1
ATOM 2261 O O . TYR A 1 299 ? -27.25 -4.23 -13.383 1 91.19 299 TYR A O 1
ATOM 2269 N N . GLY A 1 300 ? -28.844 -2.916 -14.148 1 91.19 300 GLY A N 1
ATOM 2270 C CA . GLY A 1 300 ? -29.875 -3.785 -13.586 1 91.19 300 GLY A CA 1
ATOM 2271 C C . GLY A 1 300 ? -29.984 -3.678 -12.078 1 91.19 300 GLY A C 1
ATOM 2272 O O . GLY A 1 300 ? -30.812 -2.922 -11.57 1 91.19 300 GLY A O 1
ATOM 2273 N N . GLU A 1 301 ? -29.125 -4.402 -11.367 1 95.12 301 GLU A N 1
ATOM 2274 C CA . GLU A 1 301 ? -29.094 -4.316 -9.914 1 95.12 301 GLU A CA 1
ATOM 2275 C C . GLU A 1 301 ? -27.656 -4.176 -9.406 1 95.12 301 GLU A C 1
ATOM 2277 O O . GLU A 1 301 ? -26.703 -4.387 -10.156 1 95.12 301 GLU A O 1
ATOM 2282 N N . ILE A 1 302 ? -27.656 -3.865 -8.164 1 96.62 302 ILE A N 1
ATOM 2283 C CA . ILE A 1 302 ? -26.344 -3.75 -7.535 1 96.62 302 ILE A CA 1
ATOM 2284 C C . ILE A 1 302 ? -25.906 -5.109 -6.984 1 96.62 302 ILE A C 1
ATOM 2286 O O . ILE A 1 302 ? -26.656 -5.754 -6.25 1 96.62 302 ILE A O 1
ATOM 2290 N N . TYR A 1 303 ? -24.75 -5.457 -7.383 1 97.19 303 TYR A N 1
ATOM 2291 C CA . TYR A 1 303 ? -24.172 -6.676 -6.832 1 97.19 303 TYR A CA 1
ATOM 2292 C C . TYR A 1 303 ? -23.062 -6.348 -5.832 1 97.19 303 TYR A C 1
ATOM 2294 O O . TYR A 1 303 ? -22.281 -5.418 -6.039 1 97.19 303 TYR A O 1
ATOM 2302 N N . TYR A 1 304 ? -23.141 -7.141 -4.73 1 97.5 304 TYR A N 1
ATOM 2303 C CA . TYR A 1 304 ? -22 -7.039 -3.812 1 97.5 304 TYR A CA 1
ATOM 2304 C C . TYR A 1 304 ? -20.891 -8.008 -4.207 1 97.5 304 TYR A C 1
ATOM 2306 O O . TYR A 1 304 ? -21.125 -8.969 -4.934 1 97.5 304 TYR A O 1
ATOM 2314 N N . PRO A 1 305 ? -19.625 -7.727 -3.791 1 97.56 305 PRO A N 1
ATOM 2315 C CA . PRO A 1 305 ? -18.5 -8.578 -4.168 1 97.56 305 PRO A CA 1
ATOM 2316 C C . PRO A 1 305 ? -18.719 -10.047 -3.824 1 97.56 305 PRO A C 1
ATOM 2318 O O . PRO A 1 305 ? -19.031 -10.375 -2.674 1 97.56 305 PRO A O 1
ATOM 2321 N N . GLY A 1 306 ? -18.484 -10.938 -4.754 1 96.62 306 GLY A N 1
ATOM 2322 C CA . GLY A 1 306 ? -18.625 -12.375 -4.594 1 96.62 306 GLY A CA 1
ATOM 2323 C C . GLY A 1 306 ? -20 -12.883 -5.016 1 96.62 306 GLY A C 1
ATOM 2324 O O . GLY A 1 306 ? -20.172 -14.086 -5.234 1 96.62 306 GLY A O 1
ATOM 2325 N N . GLU A 1 307 ? -20.984 -11.984 -5.191 1 97.19 307 GLU A N 1
ATOM 2326 C CA . GLU A 1 307 ? -22.344 -12.414 -5.449 1 97.19 307 GLU A CA 1
ATOM 2327 C C . GLU A 1 307 ? -22.484 -13.039 -6.832 1 97.19 307 GLU A C 1
ATOM 2329 O O . GLU A 1 307 ? -23.109 -14.094 -6.988 1 97.19 307 GLU A O 1
ATOM 2334 N N . ARG A 1 308 ? -21.953 -12.453 -7.785 1 96.19 308 ARG A N 1
ATOM 2335 C CA . ARG A 1 308 ? -22.094 -12.969 -9.148 1 96.19 308 ARG A CA 1
ATOM 2336 C C . ARG A 1 308 ? -21.406 -14.32 -9.289 1 96.19 308 ARG A C 1
ATOM 2338 O O . ARG A 1 308 ? -21.875 -15.188 -10.039 1 96.19 308 ARG A O 1
ATOM 2345 N N . GLY A 1 309 ? -20.203 -14.438 -8.641 1 96.06 309 GLY A N 1
ATOM 2346 C CA . GLY A 1 309 ? -19.562 -15.742 -8.625 1 96.06 309 GLY A CA 1
ATOM 2347 C C . GLY A 1 309 ? -20.438 -16.828 -8.023 1 96.06 309 GLY A C 1
ATOM 2348 O O . GLY A 1 309 ? -20.5 -17.938 -8.539 1 96.06 309 GLY A O 1
ATOM 2349 N N . ARG A 1 310 ? -21.094 -16.547 -6.949 1 96.25 310 ARG A N 1
ATOM 2350 C CA . ARG A 1 310 ? -21.984 -17.5 -6.305 1 96.25 310 ARG A CA 1
ATOM 2351 C C . ARG A 1 310 ? -23.188 -17.828 -7.199 1 96.25 310 ARG A C 1
ATOM 2353 O O . ARG A 1 310 ? -23.609 -18.984 -7.281 1 96.25 310 ARG A O 1
ATOM 2360 N N . LEU A 1 311 ? -23.719 -16.766 -7.801 1 96.31 311 LEU A N 1
ATOM 2361 C CA . LEU A 1 311 ? -24.812 -17 -8.727 1 96.31 311 LEU A CA 1
ATOM 2362 C C . LEU A 1 311 ? -24.391 -17.938 -9.859 1 96.31 311 LEU A C 1
ATOM 2364 O O . LEU A 1 311 ? -25.141 -18.828 -10.242 1 96.31 311 LEU A O 1
ATOM 2368 N N . ARG A 1 312 ? -23.219 -17.734 -10.352 1 96.75 312 ARG A N 1
ATOM 2369 C CA . ARG A 1 312 ? -22.688 -18.625 -11.383 1 96.75 312 ARG A CA 1
ATOM 2370 C C . ARG A 1 312 ? -22.547 -20.047 -10.852 1 96.75 312 ARG A C 1
ATOM 2372 O O . ARG A 1 312 ? -22.859 -21.016 -11.555 1 96.75 312 ARG A O 1
ATOM 2379 N N . SER A 1 313 ? -21.969 -20.125 -9.672 1 96.81 313 SER A N 1
ATOM 2380 C CA . SER A 1 313 ? -21.812 -21.453 -9.086 1 96.81 313 SER A CA 1
ATOM 2381 C C . SER A 1 313 ? -23.156 -22.172 -8.969 1 96.81 313 SER A C 1
ATOM 2383 O O . SER A 1 313 ? -23.25 -23.375 -9.227 1 96.81 313 SER A O 1
ATOM 2385 N N . GLU A 1 314 ? -24.125 -21.484 -8.555 1 96.69 314 GLU A N 1
ATOM 2386 C CA . GLU A 1 314 ? -25.453 -22.078 -8.453 1 96.69 314 GLU A CA 1
ATOM 2387 C C . GLU A 1 314 ? -25.953 -22.547 -9.82 1 96.69 314 GLU A C 1
ATOM 2389 O O . GLU A 1 314 ? -26.531 -23.625 -9.945 1 96.69 314 GLU A O 1
ATOM 2394 N N . ALA A 1 315 ? -25.766 -21.75 -10.719 1 97.62 315 ALA A N 1
ATOM 2395 C CA . ALA A 1 315 ? -26.141 -22.156 -12.07 1 97.62 315 ALA A CA 1
ATOM 2396 C C . ALA A 1 315 ? -25.328 -23.375 -12.523 1 97.62 315 ALA A C 1
ATOM 2398 O O . ALA A 1 315 ? -25.875 -24.281 -13.141 1 97.62 315 ALA A O 1
ATOM 2399 N N . TYR A 1 316 ? -24.094 -23.297 -12.234 1 97.62 316 TYR A N 1
ATOM 2400 C CA . TYR A 1 316 ? -23.234 -24.406 -12.617 1 97.62 316 TYR A CA 1
ATOM 2401 C C . TYR A 1 316 ? -23.609 -25.688 -11.867 1 97.62 316 TYR A C 1
ATOM 2403 O O . TYR A 1 316 ? -23.453 -26.781 -12.383 1 97.62 316 TYR A O 1
ATOM 2411 N N . ASP A 1 317 ? -24.031 -25.609 -10.688 1 97.44 317 ASP A N 1
ATOM 2412 C CA . ASP A 1 317 ? -24.531 -26.781 -9.953 1 97.44 317 ASP A CA 1
ATOM 2413 C C . ASP A 1 317 ? -25.672 -27.453 -10.695 1 97.44 317 ASP A C 1
ATOM 2415 O O . ASP A 1 317 ? -25.828 -28.672 -10.641 1 97.44 317 ASP A O 1
ATOM 2419 N N . LYS A 1 318 ? -26.438 -26.703 -11.266 1 97.31 318 LYS A N 1
ATOM 2420 C CA . LYS A 1 318 ? -27.609 -27.234 -11.977 1 97.31 318 LYS A CA 1
ATOM 2421 C C . LYS A 1 318 ? -27.234 -27.672 -13.391 1 97.31 318 LYS A C 1
ATOM 2423 O O . LYS A 1 318 ? -27.641 -28.75 -13.836 1 97.31 318 LYS A O 1
ATOM 2428 N N . ASP A 1 319 ? -26.469 -26.875 -14.016 1 97.19 319 ASP A N 1
ATOM 2429 C CA . ASP A 1 319 ? -26.281 -27.047 -15.453 1 97.19 319 ASP A CA 1
ATOM 2430 C C . ASP A 1 319 ? -24.906 -27.625 -15.766 1 97.19 319 ASP A C 1
ATOM 2432 O O . ASP A 1 319 ? -24.625 -27.984 -16.906 1 97.19 319 ASP A O 1
ATOM 2436 N N . GLY A 1 320 ? -24.141 -27.688 -14.773 1 98.25 320 GLY A N 1
ATOM 2437 C CA . GLY A 1 320 ? -22.766 -28.109 -15.008 1 98.25 320 GLY A CA 1
ATOM 2438 C C . GLY A 1 320 ? -21.828 -26.953 -15.312 1 98.25 320 GLY A C 1
ATOM 2439 O O . GLY A 1 320 ? -22.266 -25.891 -15.773 1 98.25 320 GLY A O 1
ATOM 2440 N N . ILE A 1 321 ? -20.609 -27.203 -15.086 1 98.44 321 ILE A N 1
ATOM 2441 C CA . ILE A 1 321 ? -19.562 -26.219 -15.312 1 98.44 321 ILE A CA 1
ATOM 2442 C C . ILE A 1 321 ? -19.125 -26.266 -16.781 1 98.44 321 ILE A C 1
ATOM 2444 O O . ILE A 1 321 ? -18.844 -27.328 -17.312 1 98.44 321 ILE A O 1
ATOM 2448 N N . GLU A 1 322 ? -19.109 -25.078 -17.422 1 96.19 322 GLU A N 1
ATOM 2449 C CA . GLU A 1 322 ? -18.672 -24.984 -18.797 1 96.19 322 GLU A CA 1
ATOM 2450 C C . GLU A 1 322 ? -17.141 -25.109 -18.891 1 96.19 322 GLU A C 1
ATOM 2452 O O . GLU A 1 322 ? -16.422 -24.375 -18.219 1 96.19 322 GLU A O 1
ATOM 2457 N N . ILE A 1 323 ? -16.734 -25.984 -19.688 1 95.75 323 ILE A N 1
ATOM 2458 C CA . ILE A 1 323 ? -15.312 -26.219 -19.938 1 95.75 323 ILE A CA 1
ATOM 2459 C C . ILE A 1 323 ? -15.055 -26.266 -21.438 1 95.75 323 ILE A C 1
ATOM 2461 O O . ILE A 1 323 ? -15.828 -26.875 -22.188 1 95.75 323 ILE A O 1
ATOM 2465 N N . VAL A 1 324 ? -14.031 -25.672 -21.844 1 93.88 324 VAL A N 1
ATOM 2466 C CA . VAL A 1 324 ? -13.625 -25.734 -23.234 1 93.88 324 VAL A CA 1
ATOM 2467 C C . VAL A 1 324 ? -13.344 -27.172 -23.641 1 93.88 324 VAL A C 1
ATOM 2469 O O . VAL A 1 324 ? -12.68 -27.906 -22.906 1 93.88 324 VAL A O 1
ATOM 2472 N N . ASP A 1 325 ? -13.805 -27.5 -24.844 1 96.19 325 ASP A N 1
ATOM 2473 C CA . ASP A 1 325 ? -13.703 -28.875 -25.297 1 96.19 325 ASP A CA 1
ATOM 2474 C C . ASP A 1 325 ? -12.25 -29.359 -25.297 1 96.19 325 ASP A C 1
ATOM 2476 O O . ASP A 1 325 ? -11.961 -30.484 -24.859 1 96.19 325 ASP A O 1
ATOM 2480 N N . ASP A 1 326 ? -11.43 -28.531 -25.719 1 95.06 326 ASP A N 1
ATOM 2481 C CA . ASP A 1 326 ? -10.031 -28.938 -25.797 1 95.06 326 ASP A CA 1
ATOM 2482 C C . ASP A 1 326 ? -9.469 -29.234 -24.406 1 95.06 326 ASP A C 1
ATOM 2484 O O . ASP A 1 326 ? -8.664 -30.156 -24.234 1 95.06 326 ASP A O 1
ATOM 2488 N N . ILE A 1 327 ? -9.867 -28.562 -23.5 1 96.56 327 ILE A N 1
ATOM 2489 C CA . ILE A 1 327 ? -9.43 -28.781 -22.125 1 96.56 327 ILE A CA 1
ATOM 2490 C C . ILE A 1 327 ? -10.031 -30.078 -21.594 1 96.56 327 ILE A C 1
ATOM 2492 O O . ILE A 1 327 ? -9.344 -30.891 -20.953 1 96.56 327 ILE A O 1
ATOM 2496 N N . TYR A 1 328 ? -11.273 -30.234 -21.828 1 97.38 328 TYR A N 1
ATOM 2497 C CA . TYR A 1 328 ? -11.945 -31.469 -21.406 1 97.38 328 TYR A CA 1
ATOM 2498 C C . TYR A 1 328 ? -11.266 -32.688 -22.031 1 97.38 328 TYR A C 1
ATOM 2500 O O . TYR A 1 328 ? -10.992 -33.656 -21.328 1 97.38 328 TYR A O 1
ATOM 2508 N N . ASP A 1 329 ? -11.055 -32.625 -23.25 1 97.69 329 ASP A N 1
ATOM 2509 C CA . ASP A 1 329 ? -10.398 -33.719 -23.953 1 97.69 329 ASP A CA 1
ATOM 2510 C C . ASP A 1 329 ? -9.016 -34 -23.359 1 97.69 329 ASP A C 1
ATOM 2512 O O . ASP A 1 329 ? -8.625 -35.156 -23.188 1 97.69 329 ASP A O 1
ATOM 2516 N N . TYR A 1 330 ? -8.398 -33 -23.141 1 98 330 TYR A N 1
ATOM 2517 C CA . TYR A 1 330 ? -7.098 -33.156 -22.5 1 98 330 TYR A CA 1
ATOM 2518 C C . TYR A 1 330 ? -7.242 -33.844 -21.156 1 98 330 TYR A C 1
ATOM 2520 O O . TYR A 1 330 ? -6.539 -34.812 -20.859 1 98 330 TYR A O 1
ATOM 2528 N N . LEU A 1 331 ? -8.086 -33.406 -20.359 1 98.31 331 LEU A N 1
ATOM 2529 C CA . LEU A 1 331 ? -8.266 -33.969 -19.016 1 98.31 331 LEU A CA 1
ATOM 2530 C C . LEU A 1 331 ? -8.633 -35.469 -19.109 1 98.31 331 LEU A C 1
ATOM 2532 O O . LEU A 1 331 ? -8.25 -36.25 -18.234 1 98.31 331 LEU A O 1
ATOM 2536 N N . LYS A 1 332 ? -9.273 -35.812 -20.078 1 97.38 332 LYS A N 1
ATOM 2537 C CA . LYS A 1 332 ? -9.711 -37.219 -20.234 1 97.38 332 LYS A CA 1
ATOM 2538 C C . LYS A 1 332 ? -8.609 -38.062 -20.859 1 97.38 332 LYS A C 1
ATOM 2540 O O . LYS A 1 332 ? -8.625 -39.281 -20.75 1 97.38 332 LYS A O 1
ATOM 2545 N N . SER A 1 333 ? -7.875 -37.406 -21.547 1 97.69 333 SER A N 1
ATOM 2546 C CA . SER A 1 333 ? -6.84 -38.156 -22.25 1 97.69 333 SER A CA 1
ATOM 2547 C C . SER A 1 333 ? -5.836 -38.75 -21.266 1 97.69 333 SER A C 1
ATOM 2549 O O . SER A 1 333 ? -5.828 -38.406 -20.078 1 97.69 333 SER A O 1
ATOM 2551 N N . ASP A 1 334 ? -5.02 -39.531 -21.984 1 96.56 334 ASP A N 1
ATOM 2552 C CA . ASP A 1 334 ? -3.936 -40.156 -21.234 1 96.56 334 ASP A CA 1
ATOM 2553 C C . ASP A 1 334 ? -2.684 -39.281 -21.25 1 96.56 334 ASP A C 1
ATOM 2555 O O . ASP A 1 334 ? -1.706 -39.562 -20.562 1 96.56 334 ASP A O 1
ATOM 2559 N N . ASP A 1 335 ? -2.814 -38.312 -21.828 1 97.75 335 ASP A N 1
ATOM 2560 C CA . ASP A 1 335 ? -1.634 -37.469 -21.938 1 97.75 335 ASP A CA 1
ATOM 2561 C C . ASP A 1 335 ? -1.438 -36.625 -20.688 1 97.75 335 ASP A C 1
ATOM 2563 O O . ASP A 1 335 ? -2.385 -36 -20.203 1 97.75 335 ASP A O 1
ATOM 2567 N N . VAL A 1 336 ? -0.221 -36.688 -20.359 1 97.69 336 VAL A N 1
ATOM 2568 C CA . VAL A 1 336 ? 0.081 -35.906 -19.156 1 97.69 336 VAL A CA 1
ATOM 2569 C C . VAL A 1 336 ? 0.263 -34.438 -19.5 1 97.69 336 VAL A C 1
ATOM 2571 O O . VAL A 1 336 ? -0.295 -33.562 -18.844 1 97.69 336 VAL A O 1
ATOM 2574 N N . HIS A 1 337 ? 1.014 -34.219 -20.5 1 96.75 337 HIS A N 1
ATOM 2575 C CA . HIS A 1 337 ? 1.2 -32.875 -21.031 1 96.75 337 HIS A CA 1
ATOM 2576 C C . HIS A 1 337 ? 1.722 -32.938 -22.469 1 96.75 337 HIS A C 1
ATOM 2578 O O . HIS A 1 337 ? 2.135 -34 -22.938 1 96.75 337 HIS A O 1
ATOM 2584 N N . TYR A 1 338 ? 1.703 -31.766 -23.203 1 96.19 338 TYR A N 1
ATOM 2585 C CA . TYR A 1 338 ? 2.059 -31.734 -24.609 1 96.19 338 TYR A CA 1
ATOM 2586 C C . TYR A 1 338 ? 3.332 -30.922 -24.844 1 96.19 338 TYR A C 1
ATOM 2588 O O . TYR A 1 338 ? 3.619 -30.5 -25.969 1 96.19 338 TYR A O 1
ATOM 2596 N N . ASP A 1 339 ? 4.078 -30.609 -23.828 1 95.25 339 ASP A N 1
ATOM 2597 C CA . ASP A 1 339 ? 5.352 -29.891 -23.875 1 95.25 339 ASP A CA 1
ATOM 2598 C C . ASP A 1 339 ? 5.195 -28.531 -24.547 1 95.25 339 ASP A C 1
ATOM 2600 O O . ASP A 1 339 ? 5.969 -28.188 -25.453 1 95.25 339 ASP A O 1
ATOM 2604 N N . ARG A 1 340 ? 4.273 -27.906 -24.016 1 94.38 340 ARG A N 1
ATOM 2605 C CA . ARG A 1 340 ? 3.926 -26.688 -24.719 1 94.38 340 ARG A CA 1
ATOM 2606 C C . ARG A 1 340 ? 4.352 -25.453 -23.938 1 94.38 340 ARG A C 1
ATOM 2608 O O . ARG A 1 340 ? 4.27 -24.328 -24.438 1 94.38 340 ARG A O 1
ATOM 2615 N N . TYR A 1 341 ? 4.891 -25.578 -22.797 1 93.5 341 TYR A N 1
ATOM 2616 C CA . TYR A 1 341 ? 5.039 -24.406 -21.938 1 93.5 341 TYR A CA 1
ATOM 2617 C C . TYR A 1 341 ? 6.508 -24.156 -21.609 1 93.5 341 TYR A C 1
ATOM 2619 O O . TYR A 1 341 ? 6.961 -23.016 -21.609 1 93.5 341 TYR A O 1
ATOM 2627 N N . HIS A 1 342 ? 7.348 -25.141 -21.438 1 94.12 342 HIS A N 1
ATOM 2628 C CA . HIS A 1 342 ? 8.734 -24.984 -21.016 1 94.12 342 HIS A CA 1
ATOM 2629 C C . HIS A 1 342 ? 9.531 -24.156 -22.016 1 94.12 342 HIS A C 1
ATOM 2631 O O . HIS A 1 342 ? 9.523 -24.438 -23.219 1 94.12 342 HIS A O 1
ATOM 2637 N N . GLY A 1 343 ? 10.188 -23.094 -21.516 1 92.94 343 GLY A N 1
ATOM 2638 C CA . GLY A 1 343 ? 11.086 -22.281 -22.312 1 92.94 343 GLY A CA 1
ATOM 2639 C C . GLY A 1 343 ? 10.367 -21.188 -23.062 1 92.94 343 GLY A C 1
ATOM 2640 O O . GLY A 1 343 ? 10.961 -20.531 -23.938 1 92.94 343 GLY A O 1
ATOM 2641 N N . LYS A 1 344 ? 9.195 -21.031 -22.703 1 90.19 344 LYS A N 1
ATOM 2642 C CA . LYS A 1 344 ? 8.414 -20.016 -23.391 1 90.19 344 LYS A CA 1
ATOM 2643 C C . LYS A 1 344 ? 8.5 -18.672 -22.672 1 90.19 344 LYS A C 1
ATOM 2645 O O . LYS A 1 344 ? 8.953 -18.609 -21.531 1 90.19 344 LYS A O 1
ATOM 2650 N N . ASN A 1 345 ? 8.109 -17.688 -23.453 1 83.75 345 ASN A N 1
ATOM 2651 C CA . ASN A 1 345 ? 8.094 -16.359 -22.844 1 83.75 345 ASN A CA 1
ATOM 2652 C C . ASN A 1 345 ? 6.828 -16.141 -22.016 1 83.75 345 ASN A C 1
ATOM 2654 O O . ASN A 1 345 ? 6.051 -17.078 -21.797 1 83.75 345 ASN A O 1
ATOM 2658 N N . ARG A 1 346 ? 6.727 -15.047 -21.469 1 79 346 ARG A N 1
ATOM 2659 C CA . ARG A 1 346 ? 5.668 -14.734 -20.516 1 79 346 ARG A CA 1
ATOM 2660 C C . ARG A 1 346 ? 4.293 -14.875 -21.141 1 79 346 ARG A C 1
ATOM 2662 O O . ARG A 1 346 ? 3.279 -14.938 -20.453 1 79 346 ARG A O 1
ATOM 2669 N N . PHE A 1 347 ? 4.242 -15.078 -22.484 1 75 347 PHE A N 1
ATOM 2670 C CA . PHE A 1 347 ? 2.988 -15.242 -23.219 1 75 347 PHE A CA 1
ATOM 2671 C C . PHE A 1 347 ? 2.785 -16.688 -23.625 1 75 347 PHE A C 1
ATOM 2673 O O . PHE A 1 347 ? 1.879 -17 -24.406 1 75 347 PHE A O 1
ATOM 2680 N N . ALA A 1 348 ? 3.67 -17.438 -23.094 1 76.31 348 ALA A N 1
ATOM 2681 C CA . ALA A 1 348 ? 3.682 -18.859 -23.453 1 76.31 348 ALA A CA 1
ATOM 2682 C C . ALA A 1 348 ? 3.855 -19.047 -24.953 1 76.31 348 ALA A C 1
ATOM 2684 O O . ALA A 1 348 ? 3.223 -19.922 -25.562 1 76.31 348 ALA A O 1
ATOM 2685 N N . GLU A 1 349 ? 4.527 -18.156 -25.609 1 78.38 349 GLU A N 1
ATOM 2686 C CA . GLU A 1 349 ? 4.887 -18.266 -27.016 1 78.38 349 GLU A CA 1
ATOM 2687 C C . GLU A 1 349 ? 6.324 -18.75 -27.188 1 78.38 349 GLU A C 1
ATOM 2689 O O . GLU A 1 349 ? 7.16 -18.547 -26.297 1 78.38 349 GLU A O 1
ATOM 2694 N N . MET B 1 1 ? 0.438 32.094 -0.226 1 91.69 1 MET B N 1
ATOM 2695 C CA . MET B 1 1 ? 1.648 32.469 0.511 1 91.69 1 MET B CA 1
ATOM 2696 C C . MET B 1 1 ? 2.434 31.203 0.899 1 91.69 1 MET B C 1
ATOM 2698 O O . MET B 1 1 ? 1.947 30.078 0.73 1 91.69 1 MET B O 1
ATOM 2702 N N . ARG B 1 2 ? 3.66 31.469 1.566 1 94.88 2 ARG B N 1
ATOM 2703 C CA . ARG B 1 2 ? 4.5 30.375 2.021 1 94.88 2 ARG B CA 1
ATOM 2704 C C . ARG B 1 2 ? 4.875 30.531 3.49 1 94.88 2 ARG B C 1
ATOM 2706 O O . ARG B 1 2 ? 5.16 31.641 3.941 1 94.88 2 ARG B O 1
ATOM 2713 N N . VAL B 1 3 ? 4.652 29.469 4.148 1 96.12 3 VAL B N 1
ATOM 2714 C CA . VAL B 1 3 ? 4.977 29.469 5.57 1 96.12 3 VAL B CA 1
ATOM 2715 C C . VAL B 1 3 ? 5.891 28.297 5.895 1 96.12 3 VAL B C 1
ATOM 2717 O O . VAL B 1 3 ? 5.867 27.281 5.203 1 96.12 3 VAL B O 1
ATOM 2720 N N . SER B 1 4 ? 6.781 28.375 6.859 1 96.06 4 SER B N 1
ATOM 2721 C CA . SER B 1 4 ? 7.598 27.25 7.297 1 96.06 4 SER B CA 1
ATOM 2722 C C . SER B 1 4 ? 6.742 26.156 7.926 1 96.06 4 SER B C 1
ATOM 2724 O O . SER B 1 4 ? 5.617 26.406 8.359 1 96.06 4 SER B O 1
ATOM 2726 N N . GLU B 1 5 ? 7.344 25.094 7.918 1 97.75 5 GLU B N 1
ATOM 2727 C CA . GLU B 1 5 ? 6.684 23.953 8.539 1 97.75 5 GLU B CA 1
ATOM 2728 C C . GLU B 1 5 ? 6.309 24.266 9.992 1 97.75 5 GLU B C 1
ATOM 2730 O O . GLU B 1 5 ? 5.184 23.984 10.414 1 97.75 5 GLU B O 1
ATOM 2735 N N . GLN B 1 6 ? 7.273 24.688 10.82 1 98.19 6 GLN B N 1
ATOM 2736 C CA . GLN B 1 6 ? 7.059 25.016 12.227 1 98.19 6 GLN B CA 1
ATOM 2737 C C . GLN B 1 6 ? 5.984 26.094 12.383 1 98.19 6 GLN B C 1
ATOM 2739 O O . GLN B 1 6 ? 5.141 26 13.281 1 98.19 6 GLN B O 1
ATOM 2744 N N . GLU B 1 7 ? 6.02 27.062 11.609 1 97.94 7 GLU B N 1
ATOM 2745 C CA . GLU B 1 7 ? 5.023 28.125 11.695 1 97.94 7 GLU B CA 1
ATOM 2746 C C . GLU B 1 7 ? 3.621 27.594 11.43 1 97.94 7 GLU B C 1
ATOM 2748 O O . GLU B 1 7 ? 2.674 27.938 12.141 1 97.94 7 GLU B O 1
ATOM 2753 N N . LEU B 1 8 ? 3.568 26.859 10.375 1 98.38 8 LEU B N 1
ATOM 2754 C CA . LEU B 1 8 ? 2.27 26.281 10.047 1 98.38 8 LEU B CA 1
ATOM 2755 C C . LEU B 1 8 ? 1.751 25.422 11.203 1 98.38 8 LEU B C 1
ATOM 2757 O O . LEU B 1 8 ? 0.588 25.547 11.594 1 98.38 8 LEU B O 1
ATOM 2761 N N . TYR B 1 9 ? 2.553 24.656 11.734 1 98.5 9 TYR B N 1
ATOM 2762 C CA . TYR B 1 9 ? 2.246 23.812 12.883 1 98.5 9 TYR B CA 1
ATOM 2763 C C . TYR B 1 9 ? 1.737 24.656 14.055 1 98.5 9 TYR B C 1
ATOM 2765 O O . TYR B 1 9 ? 0.686 24.359 14.625 1 98.5 9 TYR B O 1
ATOM 2773 N N . ASP B 1 10 ? 2.434 25.641 14.32 1 98.62 10 ASP B N 1
ATOM 2774 C CA . ASP B 1 10 ? 2.09 26.5 15.453 1 98.62 10 ASP B CA 1
ATOM 2775 C C . ASP B 1 10 ? 0.745 27.188 15.234 1 98.62 10 ASP B C 1
ATOM 2777 O O . ASP B 1 10 ? -0.066 27.281 16.156 1 98.62 10 ASP B O 1
ATOM 2781 N N . LEU B 1 11 ? 0.652 27.703 14.055 1 98.38 11 LEU B N 1
ATOM 2782 C CA . LEU B 1 11 ? -0.598 28.391 13.727 1 98.38 11 LEU B CA 1
ATOM 2783 C C . LEU B 1 11 ? -1.786 27.438 13.883 1 98.38 11 LEU B C 1
ATOM 2785 O O . LEU B 1 11 ? -2.807 27.812 14.469 1 98.38 11 LEU B O 1
ATOM 2789 N N . MET B 1 12 ? -1.59 26.297 13.43 1 98.75 12 MET B N 1
ATOM 2790 C CA . MET B 1 12 ? -2.686 25.344 13.508 1 98.75 12 MET B CA 1
ATOM 2791 C C . MET B 1 12 ? -2.91 24.875 14.945 1 98.75 12 MET B C 1
ATOM 2793 O O . MET B 1 12 ? -4.051 24.812 15.406 1 98.75 12 MET B O 1
ATOM 2797 N N . LYS B 1 13 ? -1.928 24.578 15.617 1 98.75 13 LYS B N 1
ATOM 2798 C CA . LYS B 1 13 ? -2.031 24.172 17.016 1 98.75 13 LYS B CA 1
ATOM 2799 C C . LYS B 1 13 ? -2.766 25.219 17.844 1 98.75 13 LYS B C 1
ATOM 2801 O O . LYS B 1 13 ? -3.686 24.891 18.594 1 98.75 13 LYS B O 1
ATOM 2806 N N . ASN B 1 14 ? -2.289 26.469 17.641 1 98.5 14 ASN B N 1
ATOM 2807 C CA . ASN B 1 14 ? -2.887 27.578 18.391 1 98.5 14 ASN B CA 1
ATOM 2808 C C . ASN B 1 14 ? -4.375 27.719 18.078 1 98.5 14 ASN B C 1
ATOM 2810 O O . ASN B 1 14 ? -5.18 27.938 18.984 1 98.5 14 ASN B O 1
ATOM 2814 N N . LYS B 1 15 ? -4.719 27.641 16.891 1 98.69 15 LYS B N 1
ATOM 2815 C CA . LYS B 1 15 ? -6.117 27.75 16.484 1 98.69 15 LYS B CA 1
ATOM 2816 C C . LYS B 1 15 ? -6.961 26.641 17.078 1 98.69 15 LYS B C 1
ATOM 2818 O O . LYS B 1 15 ? -8.086 26.875 17.531 1 98.69 15 LYS B O 1
ATOM 2823 N N . LEU B 1 16 ? -6.418 25.453 17.109 1 98.62 16 LEU B N 1
ATOM 2824 C CA . LEU B 1 16 ? -7.148 24.297 17.625 1 98.62 16 LEU B CA 1
ATOM 2825 C C . LEU B 1 16 ? -7.309 24.391 19.141 1 98.62 16 LEU B C 1
ATOM 2827 O O . LEU B 1 16 ? -8.344 24 19.688 1 98.62 16 LEU B O 1
ATOM 2831 N N . MET B 1 17 ? -6.328 24.984 19.734 1 98.62 17 MET B N 1
ATOM 2832 C CA . MET B 1 17 ? -6.438 25.25 21.156 1 98.62 17 MET B CA 1
ATOM 2833 C C . MET B 1 17 ? -7.508 26.297 21.438 1 98.62 17 MET B C 1
ATOM 2835 O O . MET B 1 17 ? -8.289 26.172 22.375 1 98.62 17 MET B O 1
ATOM 2839 N N . LYS B 1 18 ? -7.441 27.188 20.719 1 98 18 LYS B N 1
ATOM 2840 C CA . LYS B 1 18 ? -8.453 28.234 20.859 1 98 18 LYS B CA 1
ATOM 2841 C C . LYS B 1 18 ? -9.859 27.656 20.688 1 98 18 LYS B C 1
ATOM 2843 O O . LYS B 1 18 ? -10.812 28.125 21.312 1 98 18 LYS B O 1
ATOM 2848 N N . ALA B 1 19 ? -9.836 26.797 19.859 1 98.25 19 ALA B N 1
ATOM 2849 C CA . ALA B 1 19 ? -11.133 26.172 19.594 1 98.25 19 ALA B CA 1
ATOM 2850 C C . ALA B 1 19 ? -11.555 25.281 20.766 1 98.25 19 ALA B C 1
ATOM 2852 O O . ALA B 1 19 ? -12.727 24.906 20.859 1 98.25 19 ALA B O 1
ATOM 2853 N N . GLY B 1 20 ? -10.672 24.922 21.547 1 98.12 20 GLY B N 1
ATOM 2854 C CA . GLY B 1 20 ? -11.07 24.219 22.766 1 98.12 20 GLY B CA 1
ATOM 2855 C C . GLY B 1 20 ? -10.281 22.953 22.984 1 98.12 20 GLY B C 1
ATOM 2856 O O . GLY B 1 20 ? -10.422 22.312 24.031 1 98.12 20 GLY B O 1
ATOM 2857 N N . LEU B 1 21 ? -9.391 22.625 22.062 1 98.31 21 LEU B N 1
ATOM 2858 C CA . LEU B 1 21 ? -8.617 21.406 22.234 1 98.31 21 LEU B CA 1
ATOM 2859 C C . LEU B 1 21 ? -7.543 21.594 23.312 1 98.31 21 LEU B C 1
ATOM 2861 O O . LEU B 1 21 ? -6.969 22.688 23.422 1 98.31 21 LEU B O 1
ATOM 2865 N N . GLN B 1 22 ? -7.281 20.469 24.031 1 98.19 22 GLN B N 1
ATOM 2866 C CA . GLN B 1 22 ? -6.145 20.469 24.938 1 98.19 22 GLN B CA 1
ATOM 2867 C C . GLN B 1 22 ? -4.824 20.531 24.172 1 98.19 22 GLN B C 1
ATOM 2869 O O . GLN B 1 22 ? -4.758 20.109 23.016 1 98.19 22 GLN B O 1
ATOM 2874 N N . GLU B 1 23 ? -3.912 20.906 24.859 1 98.38 23 GLU B N 1
ATOM 2875 C CA . GLU B 1 23 ? -2.641 21.203 24.203 1 98.38 23 GLU B CA 1
ATOM 2876 C C . GLU B 1 23 ? -2.061 19.953 23.547 1 98.38 23 GLU B C 1
ATOM 2878 O O . GLU B 1 23 ? -1.581 20.016 22.406 1 98.38 23 GLU B O 1
ATOM 2883 N N . ASP B 1 24 ? -2.006 18.984 24.141 1 98.12 24 ASP B N 1
ATOM 2884 C CA . ASP B 1 24 ? -1.424 17.766 23.594 1 98.12 24 ASP B CA 1
ATOM 2885 C C . ASP B 1 24 ? -2.203 17.266 22.391 1 98.12 24 ASP B C 1
ATOM 2887 O O . ASP B 1 24 ? -1.61 16.828 21.406 1 98.12 24 ASP B O 1
ATOM 2891 N N . ALA B 1 25 ? -3.572 17.312 22.547 1 98.62 25 ALA B N 1
ATOM 2892 C CA . ALA B 1 25 ? -4.398 16.938 21.406 1 98.62 25 ALA B CA 1
ATOM 2893 C C . ALA B 1 25 ? -4.156 17.891 20.234 1 98.62 25 ALA B C 1
ATOM 2895 O O . ALA B 1 25 ? -4.031 17.438 19.078 1 98.62 25 ALA B O 1
ATOM 2896 N N . ALA B 1 26 ? -4.035 19.172 20.516 1 98.81 26 ALA B N 1
ATOM 2897 C CA . ALA B 1 26 ? -3.781 20.156 19.469 1 98.81 26 ALA B CA 1
ATOM 2898 C C . ALA B 1 26 ? -2.424 19.922 18.812 1 98.81 26 ALA B C 1
ATOM 2900 O O . ALA B 1 26 ? -2.271 20.125 17.594 1 98.81 26 ALA B O 1
ATOM 2901 N N . ASP B 1 27 ? -1.53 19.5 19.672 1 98.69 27 ASP B N 1
ATOM 2902 C CA . ASP B 1 27 ? -0.196 19.172 19.172 1 98.69 27 ASP B CA 1
ATOM 2903 C C . ASP B 1 27 ? -0.25 18.031 18.156 1 98.69 27 ASP B C 1
ATOM 2905 O O . ASP B 1 27 ? 0.278 18.156 17.047 1 98.69 27 ASP B O 1
ATOM 2909 N N . ASP B 1 28 ? -0.891 17.109 18.422 1 98.81 28 ASP B N 1
ATOM 2910 C CA . ASP B 1 28 ? -0.973 15.93 17.562 1 98.81 28 ASP B CA 1
ATOM 2911 C C . ASP B 1 28 ? -1.755 16.234 16.281 1 98.81 28 ASP B C 1
ATOM 2913 O O . ASP B 1 28 ? -1.351 15.82 15.195 1 98.81 28 ASP B O 1
ATOM 2917 N N . VAL B 1 29 ? -2.883 16.859 16.453 1 98.75 29 VAL B N 1
ATOM 2918 C CA . VAL B 1 29 ? -3.68 17.219 15.281 1 98.75 29 VAL B CA 1
ATOM 2919 C C . VAL B 1 29 ? -2.855 18.094 14.336 1 98.75 29 VAL B C 1
ATOM 2921 O O . VAL B 1 29 ? -2.795 17.828 13.133 1 98.75 29 VAL B O 1
ATOM 2924 N N . ALA B 1 30 ? -2.242 19.109 14.898 1 98.88 30 ALA B N 1
ATOM 2925 C CA . ALA B 1 30 ? -1.436 20.016 14.094 1 98.88 30 ALA B CA 1
ATOM 2926 C C . ALA B 1 30 ? -0.28 19.281 13.422 1 98.88 30 ALA B C 1
ATOM 2928 O O . ALA B 1 30 ? 0.086 19.578 12.281 1 98.88 30 ALA B O 1
ATOM 2929 N N . ASP B 1 31 ? 0.259 18.359 14.086 1 98.75 31 ASP B N 1
ATOM 2930 C CA . ASP B 1 31 ? 1.377 17.594 13.539 1 98.75 31 ASP B CA 1
ATOM 2931 C C . ASP B 1 31 ? 0.943 16.781 12.328 1 98.75 31 ASP B C 1
ATOM 2933 O O . ASP B 1 31 ? 1.589 16.828 11.281 1 98.75 31 ASP B O 1
ATOM 2937 N N . VAL B 1 32 ? -0.169 16.141 12.445 1 98.81 32 VAL B N 1
ATOM 2938 C CA . VAL B 1 32 ? -0.674 15.336 11.344 1 98.81 32 VAL B CA 1
ATOM 2939 C C . VAL B 1 32 ? -1.076 16.234 10.172 1 98.81 32 VAL B C 1
ATOM 2941 O O . VAL B 1 32 ? -0.807 15.914 9.016 1 98.81 32 VAL B O 1
ATOM 2944 N N . LEU B 1 33 ? -1.661 17.297 10.422 1 98.69 33 LEU B N 1
ATOM 2945 C CA . LEU B 1 33 ? -2.07 18.219 9.367 1 98.69 33 LEU B CA 1
ATOM 2946 C C . LEU B 1 33 ? -0.856 18.812 8.664 1 98.69 33 LEU B C 1
ATOM 2948 O O . LEU B 1 33 ? -0.858 18.984 7.445 1 98.69 33 LEU B O 1
ATOM 2952 N N . THR B 1 34 ? 0.166 19.156 9.523 1 98.5 34 THR B N 1
ATOM 2953 C CA . THR B 1 34 ? 1.398 19.703 8.961 1 98.5 34 THR B CA 1
ATOM 2954 C C . THR B 1 34 ? 2.078 18.672 8.062 1 98.5 34 THR B C 1
ATOM 2956 O O . THR B 1 34 ? 2.588 19.016 6.992 1 98.5 34 THR B O 1
ATOM 2959 N N . PHE B 1 35 ? 2.031 17.516 8.5 1 98.31 35 PHE B N 1
ATOM 2960 C CA . PHE B 1 35 ? 2.555 16.422 7.699 1 98.31 35 PHE B CA 1
ATOM 2961 C C . PHE B 1 35 ? 1.901 16.391 6.324 1 98.31 35 PHE B C 1
ATOM 2963 O O . PHE B 1 35 ? 2.59 16.297 5.305 1 98.31 35 PHE B O 1
ATOM 2970 N N . ALA B 1 36 ? 0.638 16.453 6.254 1 97.5 36 ALA B N 1
ATOM 2971 C CA . ALA B 1 36 ? -0.106 16.422 5 1 97.5 36 ALA B CA 1
ATOM 2972 C C . ALA B 1 36 ? 0.307 17.578 4.086 1 97.5 36 ALA B C 1
ATOM 2974 O O . ALA B 1 36 ? 0.665 17.359 2.926 1 97.5 36 ALA B O 1
ATOM 2975 N N . ASP B 1 37 ? 0.248 18.766 4.656 1 97.69 37 ASP B N 1
ATOM 2976 C CA . ASP B 1 37 ? 0.619 19.922 3.844 1 97.69 37 ASP B CA 1
ATOM 2977 C C . ASP B 1 37 ? 2.08 19.844 3.404 1 97.69 37 ASP B C 1
ATOM 2979 O O . ASP B 1 37 ? 2.416 20.203 2.279 1 97.69 37 ASP B O 1
ATOM 2983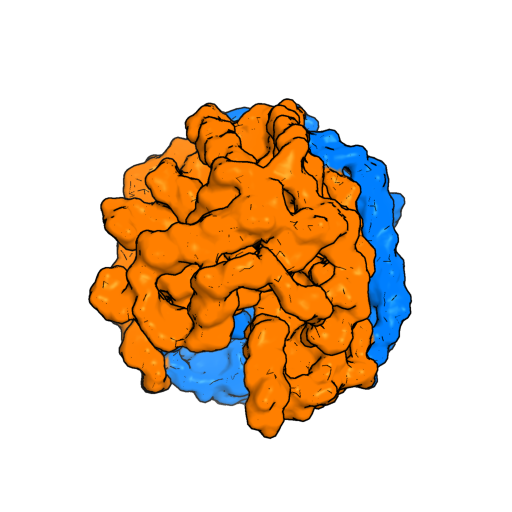 N N . HIS B 1 38 ? 2.977 19.359 4.352 1 97.56 38 HIS B N 1
ATOM 2984 C CA . HIS B 1 38 ? 4.406 19.25 4.078 1 97.56 38 HIS B CA 1
ATOM 2985 C C . HIS B 1 38 ? 4.688 18.266 2.949 1 97.56 38 HIS B C 1
ATOM 2987 O O . HIS B 1 38 ? 5.652 18.438 2.199 1 97.56 38 HIS B O 1
ATOM 2993 N N . ARG B 1 39 ? 3.727 17.359 2.643 1 96.12 39 ARG B N 1
ATOM 2994 C CA . ARG B 1 39 ? 3.887 16.375 1.579 1 96.12 39 ARG B CA 1
ATOM 2995 C C . ARG B 1 39 ? 3.09 16.766 0.341 1 96.12 39 ARG B C 1
ATOM 2997 O O . ARG B 1 39 ? 3.061 16.031 -0.648 1 96.12 39 ARG B O 1
ATOM 3004 N N . GLY B 1 40 ? 2.471 17.922 0.496 1 93.31 40 GLY B N 1
ATOM 3005 C CA . GLY B 1 40 ? 1.692 18.438 -0.615 1 93.31 40 GLY B CA 1
ATOM 3006 C C . GLY B 1 40 ? 0.274 17.906 -0.655 1 93.31 40 GLY B C 1
ATOM 3007 O O . GLY B 1 40 ? -0.434 18.078 -1.648 1 93.31 40 GLY B O 1
ATOM 3008 N N . ILE B 1 41 ? -0.198 17.203 0.329 1 93.44 41 ILE B N 1
ATOM 3009 C CA . ILE B 1 41 ? -1.567 16.719 0.454 1 93.44 41 ILE B CA 1
ATOM 3010 C C . ILE B 1 41 ? -2.426 17.766 1.158 1 93.44 41 ILE B C 1
ATOM 3012 O O . ILE B 1 41 ? -2.945 17.531 2.25 1 93.44 41 ILE B O 1
ATOM 3016 N N . HIS B 1 42 ? -2.527 18.828 0.502 1 92.94 42 HIS B N 1
ATOM 3017 C CA . HIS B 1 42 ? -3.098 20.031 1.099 1 92.94 42 HIS B CA 1
ATOM 3018 C C . HIS B 1 42 ? -4.559 19.812 1.474 1 92.94 42 HIS B C 1
ATOM 3020 O O . HIS B 1 42 ? -5.062 20.438 2.406 1 92.94 42 HIS B O 1
ATOM 3026 N N . SER B 1 43 ? -5.238 18.859 0.806 1 89.75 43 SER B N 1
ATOM 3027 C CA . SER B 1 43 ? -6.633 18.562 1.107 1 89.75 43 SER B CA 1
ATOM 3028 C C . SER B 1 43 ? -6.789 18.031 2.527 1 89.75 43 SER B C 1
ATOM 3030 O O . SER B 1 43 ? -7.895 18.031 3.074 1 89.75 43 SER B O 1
ATOM 3032 N N . HIS B 1 44 ? -5.621 17.578 3.092 1 93.25 44 HIS B N 1
ATOM 3033 C CA . HIS B 1 44 ? -5.648 17 4.438 1 93.25 44 HIS B CA 1
ATOM 3034 C C . HIS B 1 44 ? -4.777 17.812 5.391 1 93.25 44 HIS B C 1
ATOM 3036 O O . HIS B 1 44 ? -4.336 17.312 6.422 1 93.25 44 HIS B O 1
ATOM 3042 N N . GLY B 1 45 ? -4.59 19.062 5.074 1 96.56 45 GLY B N 1
ATOM 3043 C CA . GLY B 1 45 ? -3.758 19.938 5.879 1 96.56 45 GLY B CA 1
ATOM 3044 C C . GLY B 1 45 ? -4.527 21.094 6.488 1 96.56 45 GLY B C 1
ATOM 3045 O O . GLY B 1 45 ? -5.598 20.891 7.07 1 96.56 45 GLY B O 1
ATOM 3046 N N . ALA B 1 46 ? -3.984 22.188 6.324 1 97.44 46 ALA B N 1
ATOM 3047 C CA . ALA B 1 46 ? -4.469 23.406 6.957 1 97.44 46 ALA B CA 1
ATOM 3048 C C . ALA B 1 46 ? -5.895 23.719 6.52 1 97.44 46 ALA B C 1
ATOM 3050 O O . ALA B 1 46 ? -6.656 24.344 7.266 1 97.44 46 ALA B O 1
ATOM 3051 N N . VAL B 1 47 ? -6.199 23.328 5.453 1 93.69 47 VAL B N 1
ATOM 3052 C CA . VAL B 1 47 ? -7.52 23.641 4.914 1 93.69 47 VAL B CA 1
ATOM 3053 C C . VAL B 1 47 ? -8.602 23.047 5.812 1 93.69 47 VAL B C 1
ATOM 3055 O O . VAL B 1 47 ? -9.742 23.516 5.82 1 93.69 47 VAL B O 1
ATOM 3058 N N . ARG B 1 48 ? -8.305 22.109 6.605 1 95.94 48 ARG B N 1
ATOM 3059 C CA . ARG B 1 48 ? -9.273 21.391 7.43 1 95.94 48 ARG B CA 1
ATOM 3060 C C . ARG B 1 48 ? -9.445 22.062 8.789 1 95.94 48 ARG B C 1
ATOM 3062 O O . ARG B 1 48 ? -10.383 21.75 9.523 1 95.94 48 ARG B O 1
ATOM 3069 N N . VAL B 1 49 ? -8.586 23 9.086 1 98.12 49 VAL B N 1
ATOM 3070 C CA . VAL B 1 49 ? -8.516 23.516 10.453 1 98.12 49 VAL B CA 1
ATOM 3071 C C . VAL B 1 49 ? -9.828 24.219 10.805 1 98.12 49 VAL B C 1
ATOM 3073 O O . VAL B 1 49 ? -10.344 24.078 11.914 1 98.12 49 VAL B O 1
ATOM 3076 N N . GLU B 1 50 ? -10.359 24.938 9.922 1 97 50 GLU B N 1
ATOM 3077 C CA . GLU B 1 50 ? -11.578 25.656 10.258 1 97 50 GLU B CA 1
ATOM 3078 C C . GLU B 1 50 ? -12.727 24.703 10.562 1 97 50 GLU B C 1
ATOM 3080 O O . GLU B 1 50 ? -13.484 24.906 11.516 1 97 50 GLU B O 1
ATOM 3085 N N . TYR B 1 51 ? -12.82 23.75 9.766 1 95.25 51 TYR B N 1
ATOM 3086 C CA . TYR B 1 51 ? -13.844 22.734 10.016 1 95.25 51 TYR B CA 1
ATOM 3087 C C . TYR B 1 51 ? -13.641 22.078 11.383 1 95.25 51 TYR B C 1
ATOM 3089 O O . TYR B 1 51 ? -14.586 21.938 12.156 1 95.25 51 TYR B O 1
ATOM 3097 N N . TYR B 1 52 ? -12.461 21.703 11.695 1 98 52 TYR B N 1
ATOM 3098 C CA . TYR B 1 52 ? -12.164 21.078 12.992 1 98 52 TYR B CA 1
ATOM 3099 C C . TYR B 1 52 ? -12.469 22.047 14.133 1 98 52 TYR B C 1
ATOM 3101 O O . TYR B 1 52 ? -13.039 21.656 15.148 1 98 52 TYR B O 1
ATOM 3109 N N . ALA B 1 53 ? -12.039 23.266 13.898 1 98.44 53 ALA B N 1
ATOM 3110 C CA . ALA B 1 53 ? -12.273 24.266 14.938 1 98.44 53 ALA B CA 1
ATOM 3111 C C . ALA B 1 53 ? -13.766 24.438 15.211 1 98.44 53 ALA B C 1
ATOM 3113 O O . ALA B 1 53 ? -14.188 24.516 16.359 1 98.44 53 ALA B O 1
ATOM 3114 N N . GLU B 1 54 ? -14.43 24.516 14.133 1 97.94 54 GLU B N 1
ATOM 3115 C CA . GLU B 1 54 ? -15.875 24.656 14.32 1 97.94 54 GLU B CA 1
ATOM 3116 C C . GLU B 1 54 ? -16.453 23.438 15.023 1 97.94 54 GLU B C 1
ATOM 3118 O O . GLU B 1 54 ? -17.266 23.562 15.938 1 97.94 54 GLU B O 1
ATOM 3123 N N . ARG B 1 55 ? -16.062 22.25 14.703 1 97.94 55 ARG B N 1
ATOM 3124 C CA . ARG B 1 55 ? -16.562 21.031 15.305 1 97.94 55 ARG B CA 1
ATOM 3125 C C . ARG B 1 55 ? -16.156 20.922 16.766 1 97.94 55 ARG B C 1
ATOM 3127 O O . ARG B 1 55 ? -16.953 20.5 17.609 1 97.94 55 ARG B O 1
ATOM 3134 N N . ILE B 1 56 ? -14.984 21.328 17.031 1 98.62 56 ILE B N 1
ATOM 3135 C CA . ILE B 1 56 ? -14.508 21.375 18.406 1 98.62 56 ILE B CA 1
ATOM 3136 C C . ILE B 1 56 ? -15.383 22.328 19.219 1 98.62 56 ILE B C 1
ATOM 3138 O O . ILE B 1 56 ? -15.883 21.953 20.281 1 98.62 56 ILE B O 1
ATOM 3142 N N . ALA B 1 57 ? -15.594 23.391 18.703 1 97.31 57 ALA B N 1
ATOM 3143 C CA . ALA B 1 57 ? -16.312 24.453 19.422 1 97.31 57 ALA B CA 1
ATOM 3144 C C . ALA B 1 57 ? -17.766 24.062 19.656 1 97.31 57 ALA B C 1
ATOM 3146 O O . ALA B 1 57 ? -18.359 24.453 20.672 1 97.31 57 ALA B O 1
ATOM 3147 N N . LYS B 1 58 ? -18.125 23.344 18.797 1 97.69 58 LYS B N 1
ATOM 3148 C CA . LYS B 1 58 ? -19.531 23 18.891 1 97.69 58 LYS B CA 1
ATOM 3149 C C . LYS B 1 58 ? -19.719 21.672 19.641 1 97.69 58 LYS B C 1
ATOM 3151 O O . LYS B 1 58 ? -20.859 21.234 19.859 1 97.69 58 LYS B O 1
ATOM 3156 N N . GLY B 1 59 ? -18.703 21.062 19.922 1 97.88 59 GLY B N 1
ATOM 3157 C CA . GLY B 1 59 ? -18.766 19.906 20.797 1 97.88 59 GLY B CA 1
ATOM 3158 C C . GLY B 1 59 ? -18.719 18.578 20.062 1 97.88 59 GLY B C 1
ATOM 3159 O O . GLY B 1 59 ? -18.859 17.516 20.688 1 97.88 59 GLY B O 1
ATOM 3160 N N . GLY B 1 60 ? -18.484 18.656 18.781 1 98.31 60 GLY B N 1
ATOM 3161 C CA . GLY B 1 60 ? -18.469 17.453 17.984 1 98.31 60 GLY B CA 1
ATOM 3162 C C . GLY B 1 60 ? -17.188 16.656 18.109 1 98.31 60 GLY B C 1
ATOM 3163 O O . GLY B 1 60 ? -17.094 15.531 17.609 1 98.31 60 GLY B O 1
ATOM 3164 N N . ILE B 1 61 ? -16.266 17.125 18.797 1 98.62 61 ILE B N 1
ATOM 3165 C CA . ILE B 1 61 ? -15.039 16.453 19.203 1 98.62 61 ILE B CA 1
ATOM 3166 C C . ILE B 1 61 ? -14.852 16.578 20.703 1 98.62 61 ILE B C 1
ATOM 3168 O O . ILE B 1 61 ? -14.844 17.672 21.25 1 98.62 61 ILE B O 1
ATOM 3172 N N . ASN B 1 62 ? -14.766 15.484 21.25 1 98.69 62 ASN B N 1
ATOM 3173 C CA . ASN B 1 62 ? -14.531 15.484 22.688 1 98.69 62 ASN B CA 1
ATOM 3174 C C . ASN B 1 62 ? -13.141 16.016 23.031 1 98.69 62 ASN B C 1
ATOM 3176 O O . ASN B 1 62 ? -12.133 15.391 22.703 1 98.69 62 ASN B O 1
ATOM 3180 N N . THR B 1 63 ? -13.055 17.094 23.781 1 98.56 63 THR B N 1
ATOM 3181 C CA . THR B 1 63 ? -11.789 17.766 24.047 1 98.56 63 THR B CA 1
ATOM 3182 C C . THR B 1 63 ? -11.109 17.188 25.281 1 98.56 63 THR B C 1
ATOM 3184 O O . THR B 1 63 ? -9.961 17.516 25.578 1 98.56 63 THR B O 1
ATOM 3187 N N . HIS B 1 64 ? -11.75 16.391 25.953 1 98.31 64 HIS B N 1
ATOM 3188 C CA . HIS B 1 64 ? -11.195 15.656 27.094 1 98.31 64 HIS B CA 1
ATOM 3189 C C . HIS B 1 64 ? -11.539 14.172 27.016 1 98.31 64 HIS B C 1
ATOM 3191 O O . HIS B 1 64 ? -12.18 13.633 27.922 1 98.31 64 HIS B O 1
ATOM 3197 N N . PRO B 1 65 ? -11.086 13.562 26.031 1 98.38 65 PRO B N 1
ATOM 3198 C CA . PRO B 1 65 ? -11.453 12.156 25.828 1 98.38 65 PRO B CA 1
ATOM 3199 C C . PRO B 1 65 ? -10.797 11.219 26.844 1 98.38 65 PRO B C 1
ATOM 3201 O O . PRO B 1 65 ? -9.656 11.453 27.25 1 98.38 65 PRO B O 1
ATOM 3204 N N . HIS B 1 66 ? -11.453 10.32 27.203 1 98.31 66 HIS B N 1
ATOM 3205 C CA . HIS B 1 66 ? -10.891 9.211 27.969 1 98.31 66 HIS B CA 1
ATOM 3206 C C . HIS B 1 66 ? -10.492 8.062 27.062 1 98.31 66 HIS B C 1
ATOM 3208 O O . HIS B 1 66 ? -11.305 7.176 26.781 1 98.31 66 HIS B O 1
ATOM 3214 N N . TYR B 1 67 ? -9.297 8.016 26.719 1 98.56 67 TYR B N 1
ATOM 3215 C CA . TYR B 1 67 ? -8.766 6.98 25.844 1 98.56 67 TYR B CA 1
ATOM 3216 C C . TYR B 1 67 ? -8.547 5.676 26.609 1 98.56 67 TYR B C 1
ATOM 3218 O O . TYR B 1 67 ? -8.086 5.691 27.75 1 98.56 67 TYR B O 1
ATOM 3226 N N . GLU B 1 68 ? -8.867 4.688 26 1 98.75 68 GLU B N 1
ATOM 3227 C CA . GLU B 1 68 ? -8.641 3.369 26.594 1 98.75 68 GLU B CA 1
ATOM 3228 C C . GLU B 1 68 ? -8.07 2.4 25.547 1 98.75 68 GLU B C 1
ATOM 3230 O O . GLU B 1 68 ? -8.617 2.262 24.453 1 98.75 68 GLU B O 1
ATOM 3235 N N . PHE B 1 69 ? -7.012 1.826 25.891 1 98.69 69 PHE B N 1
ATOM 3236 C CA . PHE B 1 69 ? -6.402 0.779 25.078 1 98.69 69 PHE B CA 1
ATOM 3237 C C . PHE B 1 69 ? -6.734 -0.6 25.641 1 98.69 69 PHE B C 1
ATOM 3239 O O . PHE B 1 69 ? -6.301 -0.951 26.75 1 98.69 69 PHE B O 1
ATOM 3246 N N . GLU B 1 70 ? -7.422 -1.32 24.938 1 98.81 70 GLU B N 1
ATOM 3247 C CA . GLU B 1 70 ? -7.863 -2.648 25.344 1 98.81 70 GLU B CA 1
ATOM 3248 C C . GLU B 1 70 ? -7.199 -3.736 24.516 1 98.81 70 GLU B C 1
ATOM 3250 O O . GLU B 1 70 ? -7.59 -3.977 23.375 1 98.81 70 GLU B O 1
ATOM 3255 N N . GLN B 1 71 ? -6.145 -4.398 25.109 1 98.44 71 GLN B N 1
ATOM 3256 C CA . GLN B 1 71 ? -5.512 -5.535 24.453 1 98.44 71 GLN B CA 1
ATOM 3257 C C . GLN B 1 71 ? -6.395 -6.777 24.531 1 98.44 71 GLN B C 1
ATOM 3259 O O . GLN B 1 71 ? -6.602 -7.328 25.609 1 98.44 71 GLN B O 1
ATOM 3264 N N . THR B 1 72 ? -6.902 -7.25 23.422 1 98.75 72 THR B N 1
ATOM 3265 C CA . THR B 1 72 ? -7.914 -8.297 23.375 1 98.75 72 THR B CA 1
ATOM 3266 C C . THR B 1 72 ? -7.277 -9.656 23.078 1 98.75 72 THR B C 1
ATOM 3268 O O . THR B 1 72 ? -7.898 -10.695 23.281 1 98.75 72 THR B O 1
ATOM 3271 N N . GLY B 1 73 ? -6.125 -9.742 22.547 1 98.62 73 GLY B N 1
ATOM 3272 C CA . GLY B 1 73 ? -5.258 -10.883 22.297 1 98.62 73 GLY B CA 1
ATOM 3273 C C . GLY B 1 73 ? -3.787 -10.508 22.234 1 98.62 73 GLY B C 1
ATOM 3274 O O . GLY B 1 73 ? -3.432 -9.336 22.391 1 98.62 73 GLY B O 1
ATOM 3275 N N . PRO B 1 74 ? -2.867 -11.555 22.062 1 98.56 74 PRO B N 1
ATOM 3276 C CA . PRO B 1 74 ? -1.44 -11.227 22.047 1 98.56 74 PRO B CA 1
ATOM 3277 C C . PRO B 1 74 ? -1.088 -10.188 20.984 1 98.56 74 PRO B C 1
ATOM 3279 O O . PRO B 1 74 ? -0.166 -9.391 21.172 1 98.56 74 PRO B O 1
ATOM 3282 N N . SER B 1 75 ? -1.927 -10.203 19.875 1 98.88 75 SER B N 1
ATOM 3283 C CA . SER B 1 75 ? -1.59 -9.32 18.766 1 98.88 75 SER B CA 1
ATOM 3284 C C . SER B 1 75 ? -2.816 -8.562 18.266 1 98.88 75 SER B C 1
ATOM 3286 O O . SER B 1 75 ? -2.846 -8.094 17.125 1 98.88 75 SER B O 1
ATOM 3288 N N . SER B 1 76 ? -3.865 -8.484 19.031 1 98.88 76 SER B N 1
ATOM 3289 C CA . SER B 1 76 ? -5.074 -7.738 18.703 1 98.88 76 SER B CA 1
ATOM 3290 C C . SER B 1 76 ? -5.461 -6.797 19.844 1 98.88 76 SER B C 1
ATOM 3292 O O . SER B 1 76 ? -5.301 -7.137 21.016 1 98.88 76 SER B O 1
ATOM 3294 N N . ALA B 1 77 ? -5.93 -5.676 19.453 1 98.94 77 ALA B N 1
ATOM 3295 C CA . ALA B 1 77 ? -6.375 -4.711 20.453 1 98.94 77 ALA B CA 1
ATOM 3296 C C . ALA B 1 77 ? -7.398 -3.744 19.875 1 98.94 77 ALA B C 1
ATOM 3298 O O . ALA B 1 77 ? -7.531 -3.637 18.656 1 98.94 77 ALA B O 1
ATOM 3299 N N . VAL B 1 78 ? -8.125 -3.113 20.766 1 98.94 78 VAL B N 1
ATOM 3300 C CA . VAL B 1 78 ? -9.047 -2.033 20.422 1 98.94 78 VAL B CA 1
ATOM 3301 C C . VAL B 1 78 ? -8.688 -0.781 21.219 1 98.94 78 VAL B C 1
ATOM 3303 O O . VAL B 1 78 ? -8.516 -0.844 22.438 1 98.94 78 VAL B O 1
ATOM 3306 N N . PHE B 1 79 ? -8.516 0.301 20.531 1 98.94 79 PHE B N 1
ATOM 3307 C CA . PHE B 1 79 ? -8.312 1.617 21.125 1 98.94 79 PHE B CA 1
ATOM 3308 C C . PHE B 1 79 ? -9.609 2.42 21.109 1 98.94 79 PHE B C 1
ATOM 3310 O O . PHE B 1 79 ? -10.102 2.799 20.047 1 98.94 79 PHE B O 1
ATOM 3317 N N . HIS B 1 80 ? -10.102 2.666 22.281 1 98.88 80 HIS B N 1
ATOM 3318 C CA . HIS B 1 80 ? -11.336 3.426 22.438 1 98.88 80 HIS B CA 1
ATOM 3319 C C . HIS B 1 80 ? -11.062 4.926 22.453 1 98.88 80 HIS B C 1
ATOM 3321 O O . HIS B 1 80 ? -10.477 5.438 23.406 1 98.88 80 HIS B O 1
ATOM 3327 N N . GLY B 1 81 ? -11.594 5.609 21.391 1 98.81 81 GLY B N 1
ATOM 3328 C CA . GLY B 1 81 ? -11.18 6.984 21.156 1 98.81 81 GLY B CA 1
ATOM 3329 C C . GLY B 1 81 ? -12.117 8 21.781 1 98.81 81 GLY B C 1
ATOM 3330 O O . GLY B 1 81 ? -11.82 9.195 21.812 1 98.81 81 GLY B O 1
ATOM 3331 N N . ASP B 1 82 ? -13.312 7.547 22.266 1 98.81 82 ASP B N 1
ATOM 3332 C CA . ASP B 1 82 ? -14.266 8.383 23 1 98.81 82 ASP B CA 1
ATOM 3333 C C . ASP B 1 82 ? -14.609 9.641 22.203 1 98.81 82 ASP B C 1
ATOM 3335 O O . ASP B 1 82 ? -14.727 10.727 22.766 1 98.81 82 ASP B O 1
ATOM 3339 N N . ASN B 1 83 ? -14.586 9.547 20.844 1 98.69 83 ASN B N 1
ATOM 3340 C CA . ASN B 1 83 ? -14.883 10.625 19.906 1 98.69 83 ASN B CA 1
ATOM 3341 C C . ASN B 1 83 ? -14.008 11.852 20.172 1 98.69 83 ASN B C 1
ATOM 3343 O O . ASN B 1 83 ? -14.461 12.984 20 1 98.69 83 ASN B O 1
ATOM 3347 N N . GLY B 1 84 ? -12.867 11.516 20.656 1 98.62 84 GLY B N 1
ATOM 3348 C CA . GLY B 1 84 ? -11.852 12.555 20.703 1 98.62 84 GLY B CA 1
ATOM 3349 C C . GLY B 1 84 ? -11.234 12.844 19.344 1 98.62 84 GLY B C 1
ATOM 3350 O O . GLY B 1 84 ? -11.719 12.359 18.328 1 98.62 84 GLY B O 1
ATOM 3351 N N . PRO B 1 85 ? -10.172 13.75 19.312 1 98.81 85 PRO B N 1
ATOM 3352 C CA . PRO B 1 85 ? -9.484 14.016 18.047 1 98.81 85 PRO B CA 1
ATOM 3353 C C . PRO B 1 85 ? -8.906 12.75 17.406 1 98.81 85 PRO B C 1
ATOM 3355 O O . PRO B 1 85 ? -8.055 12.094 18.016 1 98.81 85 PRO B O 1
ATOM 3358 N N . GLY B 1 86 ? -9.445 12.422 16.234 1 98.69 86 GLY B N 1
ATOM 3359 C CA . GLY B 1 86 ? -9.031 11.203 15.547 1 98.69 86 GLY B CA 1
ATOM 3360 C C . GLY B 1 86 ? -7.539 11.133 15.305 1 98.69 86 GLY B C 1
ATOM 3361 O O . GLY B 1 86 ? -6.949 10.047 15.344 1 98.69 86 GLY B O 1
ATOM 3362 N N . HIS B 1 87 ? -6.855 12.328 15.039 1 98.81 87 HIS B N 1
ATOM 3363 C CA . HIS B 1 87 ? -5.414 12.383 14.828 1 98.81 87 HIS B CA 1
ATOM 3364 C C . HIS B 1 87 ? -4.656 11.852 16.031 1 98.81 87 HIS B C 1
ATOM 3366 O O . HIS B 1 87 ? -3.748 11.031 15.891 1 98.81 87 HIS B O 1
ATOM 3372 N N . GLN B 1 88 ? -5.051 12.258 17.172 1 98.88 88 GLN B N 1
ATOM 3373 C CA . GLN B 1 88 ? -4.367 11.875 18.391 1 98.88 88 GLN B CA 1
ATOM 3374 C C . GLN B 1 88 ? -4.637 10.406 18.734 1 98.88 88 GLN B C 1
ATOM 3376 O O . GLN B 1 88 ? -3.715 9.664 19.062 1 98.88 88 GLN B O 1
ATOM 3381 N N . ALA B 1 89 ? -5.898 10.07 18.656 1 98.88 89 ALA B N 1
ATOM 3382 C CA . ALA B 1 89 ? -6.266 8.695 18.969 1 98.88 89 ALA B CA 1
ATOM 3383 C C . ALA B 1 89 ? -5.559 7.715 18.031 1 98.88 89 ALA B C 1
ATOM 3385 O O . ALA B 1 89 ? -5.012 6.703 18.484 1 98.88 89 ALA B O 1
ATOM 3386 N N . ALA B 1 90 ? -5.531 7.984 16.734 1 98.88 90 ALA B N 1
ATOM 3387 C CA . ALA B 1 90 ? -4.879 7.125 15.75 1 98.88 90 ALA B CA 1
ATOM 3388 C C . ALA B 1 90 ? -3.373 7.062 15.992 1 98.88 90 ALA B C 1
ATOM 3390 O O . ALA B 1 90 ? -2.756 6.008 15.828 1 98.88 90 ALA B O 1
ATOM 3391 N N . LYS B 1 91 ? -2.754 8.18 16.328 1 98.88 91 LYS B N 1
ATOM 3392 C CA . LYS B 1 91 ? -1.322 8.234 16.609 1 98.88 91 LYS B CA 1
ATOM 3393 C C . LYS B 1 91 ? -0.961 7.375 17.812 1 98.88 91 LYS B C 1
ATOM 3395 O O . LYS B 1 91 ? -0.037 6.562 17.75 1 98.88 91 LYS B O 1
ATOM 3400 N N . GLU B 1 92 ? -1.712 7.582 18.891 1 98.88 92 GLU B N 1
ATOM 3401 C CA . GLU B 1 92 ? -1.456 6.805 20.094 1 98.88 92 GLU B CA 1
ATOM 3402 C C . GLU B 1 92 ? -1.674 5.312 19.844 1 98.88 92 GLU B C 1
ATOM 3404 O O . GLU B 1 92 ? -0.906 4.48 20.328 1 98.88 92 GLU B O 1
ATOM 3409 N N . ALA B 1 93 ? -2.691 5.023 19.125 1 98.94 93 ALA B N 1
ATOM 3410 C CA . ALA B 1 93 ? -2.955 3.627 18.797 1 98.94 93 ALA B CA 1
ATOM 3411 C C . ALA B 1 93 ? -1.826 3.043 17.953 1 98.94 93 ALA B C 1
ATOM 3413 O O . ALA B 1 93 ? -1.477 1.868 18.094 1 98.94 93 ALA B O 1
ATOM 3414 N N . THR B 1 94 ? -1.309 3.816 17.047 1 98.94 94 THR B N 1
ATOM 3415 C CA . THR B 1 94 ? -0.193 3.363 16.219 1 98.94 94 THR B CA 1
ATOM 3416 C C . THR B 1 94 ? 1.027 3.059 17.078 1 98.94 94 THR B C 1
ATOM 3418 O O . THR B 1 94 ? 1.718 2.061 16.859 1 98.94 94 THR B O 1
ATOM 3421 N N . GLU B 1 95 ? 1.377 3.924 18 1 98.88 95 GLU B N 1
ATOM 3422 C CA . GLU B 1 95 ? 2.492 3.693 18.906 1 98.88 95 GLU B CA 1
ATOM 3423 C C . GLU B 1 95 ? 2.33 2.373 19.656 1 98.88 95 GLU B C 1
ATOM 3425 O O . GLU B 1 95 ? 3.279 1.593 19.766 1 98.88 95 GLU B O 1
ATOM 3430 N N . LYS B 1 96 ? 1.072 2.193 20.141 1 98.88 96 LYS B N 1
ATOM 3431 C CA . LYS B 1 96 ? 0.795 0.947 20.859 1 98.88 96 LYS B CA 1
ATOM 3432 C C . LYS B 1 96 ? 0.917 -0.253 19.922 1 98.88 96 LYS B C 1
ATOM 3434 O O . LYS B 1 96 ? 1.423 -1.306 20.312 1 98.88 96 LYS B O 1
ATOM 3439 N N . ALA B 1 97 ? 0.461 -0.164 18.703 1 98.94 97 ALA B N 1
ATOM 3440 C CA . ALA B 1 97 ? 0.56 -1.23 17.703 1 98.94 97 ALA B CA 1
ATOM 3441 C C . ALA B 1 97 ? 2.018 -1.577 17.422 1 98.94 97 ALA B C 1
ATOM 3443 O O . ALA B 1 97 ? 2.365 -2.75 17.266 1 98.94 97 ALA B O 1
ATOM 3444 N N . ILE B 1 98 ? 2.861 -0.477 17.297 1 98.88 98 ILE B N 1
ATOM 3445 C CA . ILE B 1 98 ? 4.281 -0.67 17.031 1 98.88 98 ILE B CA 1
ATOM 3446 C C . ILE B 1 98 ? 4.926 -1.434 18.188 1 98.88 98 ILE B C 1
ATOM 3448 O O . ILE B 1 98 ? 5.684 -2.383 17.953 1 98.88 98 ILE B O 1
ATOM 3452 N N . GLU B 1 99 ? 4.594 -1.092 19.422 1 98.81 99 GLU B N 1
ATOM 3453 C CA . GLU B 1 99 ? 5.105 -1.789 20.609 1 98.81 99 GLU B CA 1
ATOM 3454 C C . GLU B 1 99 ? 4.668 -3.25 20.609 1 98.81 99 GLU B C 1
ATOM 3456 O O . GLU B 1 99 ? 5.48 -4.145 20.859 1 98.81 99 GLU B O 1
ATOM 3461 N N . MET B 1 100 ? 3.463 -3.422 20.328 1 98.75 100 MET B N 1
ATOM 3462 C CA . MET B 1 100 ? 2.908 -4.773 20.312 1 98.75 100 MET B CA 1
ATOM 3463 C C . MET B 1 100 ? 3.562 -5.617 19.219 1 98.75 100 MET B C 1
ATOM 3465 O O . MET B 1 100 ? 3.877 -6.789 19.438 1 98.75 100 MET B O 1
ATOM 3469 N N . ALA B 1 101 ? 3.74 -5.109 18.078 1 98.88 101 ALA B N 1
ATOM 3470 C CA . ALA B 1 101 ? 4.367 -5.832 16.969 1 98.88 101 ALA B CA 1
ATOM 3471 C C . ALA B 1 101 ? 5.832 -6.129 17.266 1 98.88 101 ALA B C 1
ATOM 3473 O O . ALA B 1 101 ? 6.371 -7.148 16.828 1 98.88 101 ALA B O 1
ATOM 3474 N N . GLU B 1 102 ? 6.543 -5.176 17.906 1 98.44 102 GLU B N 1
ATOM 3475 C CA . GLU B 1 102 ? 7.918 -5.422 18.328 1 98.44 102 GLU B CA 1
ATOM 3476 C C . GLU B 1 102 ? 8.008 -6.648 19.219 1 98.44 102 GLU B C 1
ATOM 3478 O O . GLU B 1 102 ? 8.93 -7.461 19.078 1 98.44 102 GLU B O 1
ATOM 3483 N N . GLU B 1 103 ? 7.012 -6.762 20.109 1 98.31 103 GLU B N 1
ATOM 3484 C CA . GLU B 1 103 ? 7.023 -7.832 21.094 1 98.31 103 GLU B CA 1
ATOM 3485 C C . GLU B 1 103 ? 6.488 -9.133 20.516 1 98.31 103 GLU B C 1
ATOM 3487 O O . GLU B 1 103 ? 6.992 -10.211 20.828 1 98.31 103 GLU B O 1
ATOM 3492 N N . ASN B 1 104 ? 5.539 -9.039 19.578 1 98.38 104 ASN B N 1
ATOM 3493 C CA . ASN B 1 104 ? 4.773 -10.227 19.234 1 98.38 104 ASN B CA 1
ATOM 3494 C C . ASN B 1 104 ? 4.836 -10.523 17.734 1 98.38 104 ASN B C 1
ATOM 3496 O O . ASN B 1 104 ? 4.277 -11.516 17.281 1 98.38 104 ASN B O 1
ATOM 3500 N N . GLY B 1 105 ? 5.488 -9.719 16.984 1 98.75 105 GLY B N 1
ATOM 3501 C CA . GLY B 1 105 ? 5.684 -9.953 15.562 1 98.75 105 GLY B CA 1
ATOM 3502 C C . GLY B 1 105 ? 4.668 -9.227 14.695 1 98.75 105 GLY B C 1
ATOM 3503 O O . GLY B 1 105 ? 4.992 -8.781 13.594 1 98.75 105 GLY B O 1
ATOM 3504 N N . VAL B 1 106 ? 3.367 -9.188 15.234 1 98.94 106 VAL B N 1
ATOM 3505 C CA . VAL B 1 106 ? 2.334 -8.477 14.492 1 98.94 106 VAL B CA 1
ATOM 3506 C C . VAL B 1 106 ? 1.353 -7.824 15.469 1 98.94 106 VAL B C 1
ATOM 3508 O O . VAL B 1 106 ? 1.271 -8.219 16.625 1 98.94 106 VAL B O 1
ATOM 3511 N N . ALA B 1 107 ? 0.761 -6.785 14.977 1 98.94 107 ALA B N 1
ATOM 3512 C CA . ALA B 1 107 ? -0.315 -6.141 15.727 1 98.94 107 ALA B CA 1
ATOM 3513 C C . ALA B 1 107 ? -1.438 -5.695 14.789 1 98.94 107 ALA B C 1
ATOM 3515 O O . ALA B 1 107 ? -1.182 -5.148 13.719 1 98.94 107 ALA B O 1
ATOM 3516 N N . VAL B 1 108 ? -2.66 -6.039 15.125 1 98.94 108 VAL B N 1
ATOM 3517 C CA . VAL B 1 108 ? -3.877 -5.52 14.508 1 98.94 108 VAL B CA 1
ATOM 3518 C C . VAL B 1 108 ? -4.695 -4.758 15.547 1 98.94 108 VAL B C 1
ATOM 3520 O O . VAL B 1 108 ? -5.258 -5.355 16.469 1 98.94 108 VAL B O 1
ATOM 3523 N N . VAL B 1 109 ? -4.699 -3.432 15.391 1 98.94 109 VAL B N 1
ATOM 3524 C CA . VAL B 1 109 ? -5.32 -2.566 16.391 1 98.94 109 VAL B CA 1
ATOM 3525 C C . VAL B 1 109 ? -6.445 -1.761 15.75 1 98.94 109 VAL B C 1
ATOM 3527 O O . VAL B 1 109 ? -6.211 -0.994 14.812 1 98.94 109 VAL B O 1
ATOM 3530 N N . GLY B 1 110 ? -7.691 -1.993 16.188 1 98.94 110 GLY B N 1
ATOM 3531 C CA . GLY B 1 110 ? -8.82 -1.153 15.805 1 98.94 110 GLY B CA 1
ATOM 3532 C C . GLY B 1 110 ? -8.953 0.088 16.672 1 98.94 110 GLY B C 1
ATOM 3533 O O . GLY B 1 110 ? -8.828 0.019 17.891 1 98.94 110 GLY B O 1
ATOM 3534 N N . VAL B 1 111 ? -9.109 1.229 16.031 1 98.94 111 VAL B N 1
ATOM 3535 C CA . VAL B 1 111 ? -9.383 2.498 16.703 1 98.94 111 VAL B CA 1
ATOM 3536 C C . VAL B 1 111 ? -10.852 2.877 16.516 1 98.94 111 VAL B C 1
ATOM 3538 O O . VAL B 1 111 ? -11.312 3.039 15.383 1 98.94 111 VAL B O 1
ATOM 3541 N N . LYS B 1 112 ? -11.57 2.982 17.594 1 98.25 112 LYS B N 1
ATOM 3542 C CA . LYS B 1 112 ? -13.016 3.137 17.469 1 98.25 112 LYS B CA 1
ATOM 3543 C C . LYS B 1 112 ? -13.484 4.453 18.094 1 98.25 112 LYS B C 1
ATOM 3545 O O . LYS B 1 112 ? -12.867 4.953 19.031 1 98.25 112 LYS B O 1
ATOM 3550 N N . ASN B 1 113 ? -14.578 4.992 17.484 1 98.56 113 ASN B N 1
ATOM 3551 C CA . ASN B 1 113 ? -15.25 6.191 17.984 1 98.56 113 ASN B CA 1
ATOM 3552 C C . ASN B 1 113 ? -14.305 7.383 18.047 1 98.56 113 ASN B C 1
ATOM 3554 O O . ASN B 1 113 ? -14.141 8.008 19.094 1 98.56 113 ASN B O 1
ATOM 3558 N N . ILE B 1 114 ? -13.891 7.652 16.828 1 98.69 114 ILE B N 1
ATOM 3559 C CA . ILE B 1 114 ? -13 8.797 16.688 1 98.69 114 ILE B CA 1
ATOM 3560 C C . ILE B 1 114 ? -13.555 9.766 15.648 1 98.69 114 ILE B C 1
ATOM 3562 O O . ILE B 1 114 ? -14.5 9.438 14.93 1 98.69 114 ILE B O 1
ATOM 3566 N N . SER B 1 115 ? -12.969 11.016 15.766 1 98.19 115 SER B N 1
ATOM 3567 C CA . SER B 1 115 ? -13.188 11.961 14.68 1 98.19 115 SER B CA 1
ATOM 3568 C C . SER B 1 115 ? -12.195 11.742 13.547 1 98.19 115 SER B C 1
ATOM 3570 O O . SER B 1 115 ? -11.5 10.727 13.516 1 98.19 115 SER B O 1
ATOM 3572 N N . HIS B 1 116 ? -12.234 12.484 12.562 1 97.5 116 HIS B N 1
ATOM 3573 C CA . HIS B 1 116 ? -11.32 12.375 11.43 1 97.5 116 HIS B CA 1
ATOM 3574 C C . HIS B 1 116 ? -9.867 12.273 11.898 1 97.5 116 HIS B C 1
ATOM 3576 O O . HIS B 1 116 ? -9.469 12.945 12.852 1 97.5 116 HIS B O 1
ATOM 3582 N N . SER B 1 117 ? -9.008 11.539 11.164 1 97.81 117 SER B N 1
ATOM 3583 C CA . SER B 1 117 ? -7.648 11.281 11.625 1 97.81 117 SER B CA 1
ATOM 3584 C C . SER B 1 117 ? -6.617 11.836 10.648 1 97.81 117 SER B C 1
ATOM 3586 O O . SER B 1 117 ? -5.414 11.797 10.914 1 97.81 117 SER B O 1
ATOM 3588 N N . GLY B 1 118 ? -7.062 12.32 9.523 1 96.56 118 GLY B N 1
ATOM 3589 C CA . GLY B 1 118 ? -6.133 12.945 8.602 1 96.56 118 GLY B CA 1
ATOM 3590 C C . GLY B 1 118 ? -5.484 11.969 7.645 1 96.56 118 GLY B C 1
ATOM 3591 O O . GLY B 1 118 ? -6.082 10.945 7.297 1 96.56 118 GLY B O 1
ATOM 3592 N N . ALA B 1 119 ? -4.344 12.375 7.039 1 97.12 119 ALA B N 1
ATOM 3593 C CA . ALA B 1 119 ? -3.641 11.57 6.043 1 97.12 119 ALA B CA 1
ATOM 3594 C C . ALA B 1 119 ? -3.08 10.297 6.664 1 97.12 119 ALA B C 1
ATOM 3596 O O . ALA B 1 119 ? -2.234 10.352 7.562 1 97.12 119 ALA B O 1
ATOM 3597 N N . LEU B 1 120 ? -3.377 9.133 6.242 1 98.25 120 LEU B N 1
ATOM 3598 C CA . LEU B 1 120 ? -3.016 7.852 6.84 1 98.25 120 LEU B CA 1
ATOM 3599 C C . LEU B 1 120 ? -1.521 7.586 6.695 1 98.25 120 LEU B C 1
ATOM 3601 O O . LEU B 1 120 ? -0.948 6.812 7.465 1 98.25 120 LEU B O 1
ATOM 3605 N N . GLY B 1 121 ? -0.948 8.344 5.578 1 98.62 121 GLY B N 1
ATOM 3606 C CA . GLY B 1 121 ? 0.484 8.18 5.383 1 98.62 121 GLY B CA 1
ATOM 3607 C C . GLY B 1 121 ? 1.291 8.477 6.633 1 98.62 121 GLY B C 1
ATOM 3608 O O . GLY B 1 121 ? 2.336 7.863 6.863 1 98.62 121 GLY B O 1
ATOM 3609 N N . TYR B 1 122 ? 0.834 9.273 7.461 1 98.69 122 TYR B N 1
ATOM 3610 C CA . TYR B 1 122 ? 1.488 9.641 8.711 1 98.69 122 TYR B CA 1
ATOM 3611 C C . TYR B 1 122 ? 1.647 8.422 9.617 1 98.69 122 TYR B C 1
ATOM 3613 O O . TYR B 1 122 ? 2.744 8.148 10.109 1 98.69 122 TYR B O 1
ATOM 3621 N N . PHE B 1 123 ? 0.629 7.777 9.805 1 98.94 123 PHE B N 1
ATOM 3622 C CA . PHE B 1 123 ? 0.598 6.695 10.781 1 98.94 123 PHE B CA 1
ATOM 3623 C C . PHE B 1 123 ? 1.409 5.5 10.297 1 98.94 123 PHE B C 1
ATOM 3625 O O . PHE B 1 123 ? 2.117 4.863 11.086 1 98.94 123 PHE B O 1
ATOM 3632 N N . VAL B 1 124 ? 1.313 5.102 9.055 1 98.88 124 VAL B N 1
ATOM 3633 C CA . VAL B 1 124 ? 2.033 3.934 8.555 1 98.88 124 VAL B CA 1
ATOM 3634 C C . VAL B 1 124 ? 3.527 4.238 8.492 1 98.88 124 VAL B C 1
ATOM 3636 O O . VAL B 1 124 ? 4.359 3.348 8.68 1 98.88 124 VAL B O 1
ATOM 3639 N N . GLU B 1 125 ? 3.852 5.547 8.273 1 98.69 125 GLU B N 1
ATOM 3640 C CA . GLU B 1 125 ? 5.27 5.898 8.297 1 98.69 125 GLU B CA 1
ATOM 3641 C C . GLU B 1 125 ? 5.852 5.746 9.695 1 98.69 125 GLU B C 1
ATOM 3643 O O . GLU B 1 125 ? 7.039 5.457 9.852 1 98.69 125 GLU B O 1
ATOM 3648 N N . MET B 1 126 ? 5.055 5.918 10.727 1 98.81 126 MET B N 1
ATOM 3649 C CA . MET B 1 126 ? 5.527 5.684 12.094 1 98.81 126 MET B CA 1
ATOM 3650 C C . MET B 1 126 ? 6.047 4.258 12.25 1 98.81 126 MET B C 1
ATOM 3652 O O . MET B 1 126 ? 7.066 4.031 12.906 1 98.81 126 MET B O 1
ATOM 3656 N N . ALA B 1 127 ? 5.336 3.346 11.648 1 98.88 127 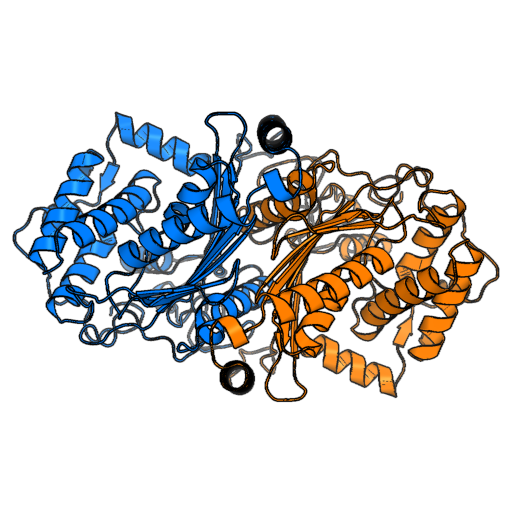ALA B N 1
ATOM 3657 C CA . ALA B 1 127 ? 5.762 1.951 11.719 1 98.88 127 ALA B CA 1
ATOM 3658 C C . ALA B 1 127 ? 7.047 1.731 10.93 1 98.88 127 ALA B C 1
ATOM 3660 O O . ALA B 1 127 ? 7.961 1.042 11.391 1 98.88 127 ALA B O 1
ATOM 3661 N N . ALA B 1 128 ? 7.098 2.268 9.727 1 98.69 128 ALA B N 1
ATOM 3662 C CA . ALA B 1 128 ? 8.266 2.098 8.867 1 98.69 128 ALA B CA 1
ATOM 3663 C C . ALA B 1 128 ? 9.516 2.701 9.516 1 98.69 128 ALA B C 1
ATOM 3665 O O . ALA B 1 128 ? 10.617 2.172 9.367 1 98.69 128 ALA B O 1
ATOM 3666 N N . GLU B 1 129 ? 9.281 3.814 10.242 1 98.31 129 GLU B N 1
ATOM 3667 C CA . GLU B 1 129 ? 10.391 4.453 10.945 1 98.31 129 GLU B CA 1
ATOM 3668 C C . GLU B 1 129 ? 10.984 3.521 12 1 98.31 129 GLU B C 1
ATOM 3670 O O . GLU B 1 129 ? 12.133 3.697 12.414 1 98.31 129 GLU B O 1
ATOM 3675 N N . LYS B 1 130 ? 10.266 2.621 12.414 1 98.5 130 LYS B N 1
ATOM 3676 C CA . LYS B 1 130 ? 10.734 1.638 13.383 1 98.5 130 LYS B CA 1
ATOM 3677 C C . LYS B 1 130 ? 11.055 0.309 12.711 1 98.5 130 LYS B C 1
ATOM 3679 O O . LYS B 1 130 ? 11.047 -0.741 13.359 1 98.5 130 LYS B O 1
ATOM 3684 N N . ASP B 1 131 ? 11.281 0.372 11.398 1 98.44 131 ASP B N 1
ATOM 3685 C CA . ASP B 1 131 ? 11.727 -0.739 10.562 1 98.44 131 ASP B CA 1
ATOM 3686 C C . ASP B 1 131 ? 10.656 -1.825 10.477 1 98.44 131 ASP B C 1
ATOM 3688 O O . ASP B 1 131 ? 10.977 -3.012 10.383 1 98.44 131 ASP B O 1
ATOM 3692 N N . MET B 1 132 ? 9.438 -1.42 10.641 1 98.81 132 MET B N 1
ATOM 3693 C CA . MET B 1 132 ? 8.32 -2.348 10.484 1 98.81 132 MET B CA 1
ATOM 3694 C C . MET B 1 132 ? 7.41 -1.913 9.344 1 98.81 132 MET B C 1
ATOM 3696 O O . MET B 1 132 ? 7.52 -0.792 8.844 1 98.81 132 MET B O 1
ATOM 3700 N N . VAL B 1 133 ? 6.602 -2.832 8.891 1 98.94 133 VAL B N 1
ATOM 3701 C CA . VAL B 1 133 ? 5.621 -2.557 7.848 1 98.94 133 VAL B CA 1
ATOM 3702 C C . VAL B 1 133 ? 4.312 -2.088 8.477 1 98.94 133 VAL B C 1
ATOM 3704 O O . VAL B 1 133 ? 3.844 -2.672 9.461 1 98.94 133 VAL B O 1
ATOM 3707 N N . GLY B 1 134 ? 3.85 -0.951 7.949 1 98.94 134 GLY B N 1
ATOM 3708 C CA . GLY B 1 134 ? 2.576 -0.448 8.438 1 98.94 134 GLY B CA 1
ATOM 3709 C C . GLY B 1 134 ? 1.491 -0.441 7.375 1 98.94 134 GLY B C 1
ATOM 3710 O O . GLY B 1 134 ? 1.752 -0.113 6.219 1 98.94 134 GLY B O 1
ATOM 3711 N N . ILE B 1 135 ? 0.279 -0.837 7.73 1 98.94 135 ILE B N 1
ATOM 3712 C CA . ILE B 1 135 ? -0.937 -0.719 6.93 1 98.94 135 ILE B CA 1
ATOM 3713 C C . ILE B 1 135 ? -2.035 -0.057 7.758 1 98.94 135 ILE B C 1
ATOM 3715 O O . ILE B 1 135 ? -2.209 -0.374 8.938 1 98.94 135 ILE B O 1
ATOM 3719 N N . SER B 1 136 ? -2.721 0.853 7.141 1 98.94 136 SER B N 1
ATOM 3720 C CA . SER B 1 136 ? -3.826 1.521 7.82 1 98.94 136 SER B CA 1
ATOM 3721 C C . SER B 1 136 ? -4.977 1.807 6.859 1 98.94 136 SER B C 1
ATOM 3723 O O . SER B 1 136 ? -4.754 2.023 5.668 1 98.94 136 SER B O 1
ATOM 3725 N N . MET B 1 137 ? -6.129 1.731 7.375 1 98.81 137 MET B N 1
ATOM 3726 C CA . MET B 1 137 ? -7.336 2.043 6.621 1 98.81 137 MET B CA 1
ATOM 3727 C C . MET B 1 137 ? -8.398 2.67 7.52 1 98.81 137 MET B C 1
ATOM 3729 O O . MET B 1 137 ? -8.414 2.422 8.727 1 98.81 137 MET B O 1
ATOM 3733 N N . CYS B 1 138 ? -9.305 3.471 7.027 1 97.62 138 CYS B N 1
ATOM 3734 C CA . CYS B 1 138 ? -10.367 4.094 7.805 1 97.62 138 CYS B CA 1
ATOM 3735 C C . CYS B 1 138 ? -11.609 4.316 6.953 1 97.62 138 CYS B C 1
ATOM 3737 O O . CYS B 1 138 ? -11.516 4.445 5.73 1 97.62 138 CYS B O 1
ATOM 3739 N N . GLN B 1 139 ? -12.648 4.266 7.535 1 95.5 139 GLN B N 1
ATOM 3740 C CA . GLN B 1 139 ? -13.891 4.566 6.828 1 95.5 139 GLN B CA 1
ATOM 3741 C C . GLN B 1 139 ? -14.148 6.07 6.781 1 95.5 139 GLN B C 1
ATOM 3743 O O . GLN B 1 139 ? -13.57 6.828 7.562 1 95.5 139 GLN B O 1
ATOM 3748 N N . SER B 1 140 ? -14.961 6.523 5.887 1 94.25 140 SER B N 1
ATOM 3749 C CA . SER B 1 140 ? -15.422 7.902 5.754 1 94.25 140 SER B CA 1
ATOM 3750 C C . SER B 1 140 ? -16.891 7.957 5.363 1 94.25 140 SER B C 1
ATOM 3752 O O . SER B 1 140 ? -17.5 6.926 5.07 1 94.25 140 SER B O 1
ATOM 3754 N N . ASP B 1 141 ? -17.406 9.102 5.512 1 94.56 141 ASP B N 1
ATOM 3755 C CA . ASP B 1 141 ? -18.844 9.227 5.273 1 94.56 141 ASP B CA 1
ATOM 3756 C C . ASP B 1 141 ? -19.188 8.953 3.812 1 94.56 141 ASP B C 1
ATOM 3758 O O . ASP B 1 141 ? -18.344 9.148 2.928 1 94.56 141 ASP B O 1
ATOM 3762 N N . PRO B 1 142 ? -20.422 8.562 3.59 1 95.62 142 PRO B N 1
ATOM 3763 C CA . PRO B 1 142 ? -20.859 8.133 2.258 1 95.62 142 PRO B CA 1
ATOM 3764 C C . PRO B 1 142 ? -20.766 9.242 1.218 1 95.62 142 PRO B C 1
ATOM 3766 O O . PRO B 1 142 ? -21.359 10.312 1.387 1 95.62 142 PRO B O 1
ATOM 3769 N N . MET B 1 143 ? -19.984 8.992 0.185 1 95.94 143 MET B N 1
ATOM 3770 C CA . MET B 1 143 ? -19.781 9.953 -0.888 1 95.94 143 MET B CA 1
ATOM 3771 C C . MET B 1 143 ? -19.656 9.258 -2.236 1 95.94 143 MET B C 1
ATOM 3773 O O . MET B 1 143 ? -19.578 9.906 -3.277 1 95.94 143 MET B O 1
ATOM 3777 N N . VAL B 1 144 ? -19.656 7.973 -2.236 1 97.44 144 VAL B N 1
ATOM 3778 C CA . VAL B 1 144 ? -19.344 7.188 -3.426 1 97.44 144 VAL B CA 1
ATOM 3779 C C . VAL B 1 144 ? -20.484 6.215 -3.723 1 97.44 144 VAL B C 1
ATOM 3781 O O . VAL B 1 144 ? -20.984 5.543 -2.82 1 97.44 144 VAL B O 1
ATOM 3784 N N . VAL B 1 145 ? -20.906 6.188 -4.98 1 97.38 145 VAL B N 1
ATOM 3785 C CA . VAL B 1 145 ? -21.922 5.203 -5.355 1 97.38 145 VAL B CA 1
ATOM 3786 C C . VAL B 1 145 ? -21.297 3.814 -5.422 1 97.38 145 VAL B C 1
ATOM 3788 O O . VAL B 1 145 ? -20.141 3.666 -5.852 1 97.38 145 VAL B O 1
ATOM 3791 N N . PRO B 1 146 ? -22.016 2.744 -4.914 1 97.06 146 PRO B N 1
ATOM 3792 C CA . PRO B 1 146 ? -21.578 1.396 -5.285 1 97.06 146 PRO B CA 1
ATOM 3793 C C . PRO B 1 146 ? -21.469 1.21 -6.797 1 97.06 146 PRO B C 1
ATOM 3795 O O . PRO B 1 146 ? -22.078 1.961 -7.562 1 97.06 146 PRO B O 1
ATOM 3798 N N . PHE B 1 147 ? -20.594 0.269 -7.273 1 97.12 147 PHE B N 1
ATOM 3799 C CA . PHE B 1 147 ? -20.469 0.018 -8.703 1 97.12 147 PHE B CA 1
ATOM 3800 C C . PHE B 1 147 ? -21.828 -0.284 -9.32 1 97.12 147 PHE B C 1
ATOM 3802 O O . PHE B 1 147 ? -22.5 -1.232 -8.914 1 97.12 147 PHE B O 1
ATOM 3809 N N . GLY B 1 148 ? -22.203 0.595 -10.211 1 94.81 148 GLY B N 1
ATOM 3810 C CA . GLY B 1 148 ? -23.484 0.46 -10.875 1 94.81 148 GLY B CA 1
ATOM 3811 C C . GLY B 1 148 ? -24.609 1.161 -10.141 1 94.81 148 GLY B C 1
ATOM 3812 O O . GLY B 1 148 ? -25.766 1.111 -10.562 1 94.81 148 GLY B O 1
ATOM 3813 N N . GLY B 1 149 ? -24.344 1.847 -9.055 1 95.38 149 GLY B N 1
ATOM 3814 C CA . GLY B 1 149 ? -25.375 2.492 -8.266 1 95.38 149 GLY B CA 1
ATOM 3815 C C . GLY B 1 149 ? -25.547 3.967 -8.594 1 95.38 149 GLY B C 1
ATOM 3816 O O . GLY B 1 149 ? -24.766 4.527 -9.359 1 95.38 149 GLY B O 1
ATOM 3817 N N . THR B 1 150 ? -26.609 4.531 -7.941 1 95.94 150 THR B N 1
ATOM 3818 C CA . THR B 1 150 ? -26.891 5.938 -8.195 1 95.94 150 THR B CA 1
ATOM 3819 C C . THR B 1 150 ? -26.797 6.75 -6.906 1 95.94 150 THR B C 1
ATOM 3821 O O . THR B 1 150 ? -26.672 7.977 -6.945 1 95.94 150 THR B O 1
ATOM 3824 N N . GLU B 1 151 ? -26.844 6.086 -5.828 1 96.75 151 GLU B N 1
ATOM 3825 C CA . GLU B 1 151 ? -26.797 6.777 -4.543 1 96.75 151 GLU B CA 1
ATOM 3826 C C . GLU B 1 151 ? -25.516 6.445 -3.781 1 96.75 151 GLU B C 1
ATOM 3828 O O . GLU B 1 151 ? -25.078 5.293 -3.773 1 96.75 151 GLU B O 1
ATOM 3833 N N . PRO B 1 152 ? -24.984 7.453 -3.154 1 96.38 152 PRO B N 1
ATOM 3834 C CA . PRO B 1 152 ? -23.781 7.184 -2.375 1 96.38 152 PRO B CA 1
ATOM 3835 C C . PRO B 1 152 ? -24.031 6.211 -1.223 1 96.38 152 PRO B C 1
ATOM 3837 O O . PRO B 1 152 ? -25.094 6.242 -0.602 1 96.38 152 PRO B O 1
ATOM 3840 N N . TYR B 1 153 ? -23.078 5.371 -0.957 1 97.81 153 TYR B N 1
ATOM 3841 C CA . TYR B 1 153 ? -23.219 4.402 0.121 1 97.81 153 TYR B CA 1
ATOM 3842 C C . TYR B 1 153 ? -21.906 4.258 0.899 1 97.81 153 TYR B C 1
ATOM 3844 O O . TYR B 1 153 ? -21.922 4.191 2.131 1 97.81 153 TYR B O 1
ATOM 3852 N N . PHE B 1 154 ? -20.812 4.215 0.181 1 97.94 154 PHE B N 1
ATOM 3853 C CA . PHE B 1 154 ? -19.516 4.125 0.839 1 97.94 154 PHE B CA 1
ATOM 3854 C C . PHE B 1 154 ? -18.781 5.461 0.788 1 97.94 154 PHE B C 1
ATOM 3856 O O . PHE B 1 154 ? -19.203 6.379 0.083 1 97.94 154 PHE B O 1
ATOM 3863 N N . GLY B 1 155 ? -17.781 5.531 1.669 1 96.81 155 GLY B N 1
ATOM 3864 C CA . GLY B 1 155 ? -16.891 6.68 1.61 1 96.81 155 GLY B CA 1
ATOM 3865 C C . GLY B 1 155 ? -15.695 6.465 0.691 1 96.81 155 GLY B C 1
ATOM 3866 O O . GLY B 1 155 ? -15.625 5.449 -0.004 1 96.81 155 GLY B O 1
ATOM 3867 N N . THR B 1 156 ? -14.82 7.535 0.62 1 96.62 156 THR B N 1
ATOM 3868 C CA . THR B 1 156 ? -13.602 7.406 -0.167 1 96.62 156 THR B CA 1
ATOM 3869 C C . THR B 1 156 ? -12.688 6.34 0.427 1 96.62 156 THR B C 1
ATOM 3871 O O . THR B 1 156 ? -11.742 5.891 -0.229 1 96.62 156 THR B O 1
ATOM 3874 N N . ASN B 1 157 ? -12.906 5.832 1.655 1 97.88 157 ASN B N 1
ATOM 3875 C CA . ASN B 1 157 ? -12.391 4.664 2.361 1 97.88 157 ASN B CA 1
ATOM 3876 C C . ASN B 1 157 ? -10.953 4.348 1.945 1 97.88 157 ASN B C 1
ATOM 3878 O O . ASN B 1 157 ? -10.703 3.355 1.258 1 97.88 157 ASN B O 1
ATOM 3882 N N . PRO B 1 158 ? -9.891 5.219 2.482 1 98.12 158 PRO B N 1
ATOM 3883 C CA . PRO B 1 158 ? -8.5 5.145 2.041 1 98.12 158 PRO B CA 1
ATOM 3884 C C . PRO B 1 158 ? -7.762 3.934 2.611 1 98.12 158 PRO B C 1
ATOM 3886 O O . PRO B 1 158 ? -8.188 3.369 3.623 1 98.12 158 PRO B O 1
ATOM 3889 N N . ILE B 1 159 ? -6.758 3.469 1.865 1 98.62 159 ILE B N 1
ATOM 3890 C CA . ILE B 1 159 ? -5.781 2.455 2.246 1 98.62 159 ILE B CA 1
ATOM 3891 C C . ILE B 1 159 ? -4.371 3.043 2.184 1 98.62 159 ILE B C 1
ATOM 3893 O O . ILE B 1 159 ? -4.004 3.678 1.193 1 98.62 159 ILE B O 1
ATOM 3897 N N . ALA B 1 160 ? -3.559 2.93 3.293 1 98.81 160 ALA B N 1
ATOM 3898 C CA . ALA B 1 160 ? -2.174 3.398 3.311 1 98.81 160 ALA B CA 1
ATOM 3899 C C . ALA B 1 160 ? -1.221 2.275 3.709 1 98.81 160 ALA B C 1
ATOM 3901 O O . ALA B 1 160 ? -1.6 1.362 4.445 1 98.81 160 ALA B O 1
ATOM 3902 N N . PHE B 1 161 ? -0.078 2.256 3.178 1 98.88 161 PHE B N 1
ATOM 3903 C CA . PHE B 1 161 ? 0.979 1.271 3.369 1 98.88 161 PHE B CA 1
ATOM 3904 C C . PHE B 1 161 ? 2.346 1.942 3.408 1 98.88 161 PHE B C 1
ATOM 3906 O O . PHE B 1 161 ? 2.613 2.863 2.633 1 98.88 161 PHE B O 1
ATOM 3913 N N . SER B 1 162 ? 3.217 1.566 4.363 1 98.88 162 SER B N 1
ATOM 3914 C CA . SER B 1 162 ? 4.598 2.035 4.363 1 98.88 162 SER B CA 1
ATOM 3915 C C . SER B 1 162 ? 5.559 0.922 4.758 1 98.88 162 SER B C 1
ATOM 3917 O O . SER B 1 162 ? 5.211 0.046 5.555 1 98.88 162 SER B O 1
ATOM 3919 N N . ALA B 1 163 ? 6.699 0.89 4.227 1 98.88 163 ALA B N 1
ATOM 3920 C CA . ALA B 1 163 ? 7.754 -0.071 4.531 1 98.88 163 ALA B CA 1
ATOM 3921 C C . ALA B 1 163 ? 9.125 0.602 4.543 1 98.88 163 ALA B C 1
ATOM 3923 O O . ALA B 1 163 ? 9.367 1.543 3.783 1 98.88 163 ALA B O 1
ATOM 3924 N N . PRO B 1 164 ? 9.945 0.09 5.371 1 98.62 164 PRO B N 1
ATOM 3925 C CA . PRO B 1 164 ? 11.297 0.644 5.473 1 98.62 164 PRO B CA 1
ATOM 3926 C C . PRO B 1 164 ? 12.234 0.123 4.387 1 98.62 164 PRO B C 1
ATOM 3928 O O . PRO B 1 164 ? 11.938 -0.888 3.744 1 98.62 164 PRO B O 1
ATOM 3931 N N . THR B 1 165 ? 13.172 0.796 4.145 1 98.31 165 THR B N 1
ATOM 3932 C CA . THR B 1 165 ? 14.312 0.348 3.355 1 98.31 165 THR B CA 1
ATOM 3933 C C . THR B 1 165 ? 15.594 0.39 4.184 1 98.31 165 THR B C 1
ATOM 3935 O O . THR B 1 165 ? 15.555 0.663 5.387 1 98.31 165 THR B O 1
ATOM 3938 N N . ASN B 1 166 ? 16.672 -0.037 3.623 1 96.5 166 ASN B N 1
ATOM 3939 C CA . ASN B 1 166 ? 17.938 -0.099 4.355 1 96.5 166 ASN B CA 1
ATOM 3940 C C . ASN B 1 166 ? 18.703 1.217 4.262 1 96.5 166 ASN B C 1
ATOM 3942 O O . ASN B 1 166 ? 19.891 1.278 4.613 1 96.5 166 ASN B O 1
ATOM 3946 N N . ASP B 1 167 ? 17.953 2.232 3.771 1 96.62 167 ASP B N 1
ATOM 3947 C CA . ASP B 1 167 ? 18.5 3.586 3.693 1 96.62 167 ASP B CA 1
ATOM 3948 C C . ASP B 1 167 ? 17.469 4.617 4.137 1 96.62 167 ASP B C 1
ATOM 3950 O O . ASP B 1 167 ? 16.594 4.316 4.945 1 96.62 167 ASP B O 1
ATOM 3954 N N . ASP B 1 168 ? 17.688 5.852 3.67 1 93.44 168 ASP B N 1
ATOM 3955 C CA . ASP B 1 168 ? 16.828 6.91 4.188 1 93.44 168 ASP B CA 1
ATOM 3956 C C . ASP B 1 168 ? 15.5 6.957 3.432 1 93.44 168 ASP B C 1
ATOM 3958 O O . ASP B 1 168 ? 14.602 7.727 3.785 1 93.44 168 ASP B O 1
ATOM 3962 N N . ARG B 1 169 ? 15.477 6.074 2.432 1 96.88 169 ARG B N 1
ATOM 3963 C CA . ARG B 1 169 ? 14.234 6.051 1.67 1 96.88 169 ARG B CA 1
ATOM 3964 C C . ARG B 1 169 ? 13.164 5.254 2.402 1 96.88 169 ARG B C 1
ATOM 3966 O O . ARG B 1 169 ? 13.469 4.43 3.262 1 96.88 169 ARG B O 1
ATOM 3973 N N . MET B 1 170 ? 11.938 5.648 2.039 1 97.88 170 MET B N 1
ATOM 3974 C CA . MET B 1 170 ? 10.781 4.965 2.602 1 97.88 170 MET B CA 1
ATOM 3975 C C . MET B 1 170 ? 9.672 4.828 1.562 1 97.88 170 MET B C 1
ATOM 3977 O O . MET B 1 170 ? 9.438 5.746 0.771 1 97.88 170 MET B O 1
ATOM 3981 N N . ILE B 1 171 ? 9.102 3.686 1.587 1 98.75 171 ILE B N 1
ATOM 3982 C CA . ILE B 1 171 ? 7.953 3.469 0.711 1 98.75 171 ILE B CA 1
ATOM 3983 C C . ILE B 1 171 ? 6.664 3.838 1.444 1 98.75 171 ILE B C 1
ATOM 3985 O O . ILE B 1 171 ? 6.383 3.309 2.521 1 98.75 171 ILE B O 1
ATOM 3989 N N . THR B 1 172 ? 6.004 4.77 0.889 1 98.5 172 THR B N 1
ATOM 3990 C CA . THR B 1 172 ? 4.727 5.172 1.469 1 98.5 172 THR B CA 1
ATOM 3991 C C . THR B 1 172 ? 3.66 5.309 0.385 1 98.5 172 THR B C 1
ATOM 3993 O O . THR B 1 172 ? 3.857 6.023 -0.6 1 98.5 172 THR B O 1
ATOM 3996 N N . PHE B 1 173 ? 2.68 4.582 0.563 1 96.38 173 PHE B N 1
ATOM 3997 C CA . PHE B 1 173 ? 1.521 4.531 -0.32 1 96.38 173 PHE B CA 1
ATOM 3998 C C . PHE B 1 173 ? 0.242 4.852 0.445 1 96.38 173 PHE B C 1
ATOM 4000 O O . PHE B 1 173 ? -0.039 4.238 1.477 1 96.38 173 PHE B O 1
ATOM 4007 N N . ASP B 1 174 ? -0.517 5.898 0.027 1 97.38 174 ASP B N 1
ATOM 4008 C CA . ASP B 1 174 ? -1.752 6.359 0.653 1 97.38 174 ASP B CA 1
ATOM 4009 C C . ASP B 1 174 ? -2.785 6.758 -0.398 1 97.38 174 ASP B C 1
ATOM 4011 O O . ASP B 1 174 ? -2.645 7.793 -1.053 1 97.38 174 ASP B O 1
ATOM 4015 N N . MET B 1 175 ? -3.848 5.977 -0.463 1 96.88 175 MET B N 1
ATOM 4016 C CA . MET B 1 175 ? -4.77 6.211 -1.57 1 96.88 175 MET B CA 1
ATOM 4017 C C . MET B 1 175 ? -6.219 6.133 -1.096 1 96.88 175 MET B C 1
ATOM 4019 O O . MET B 1 175 ? -6.551 5.312 -0.24 1 96.88 175 MET B O 1
ATOM 4023 N N . ALA B 1 176 ? -7.043 7.09 -1.647 1 97.19 176 ALA B N 1
ATOM 4024 C CA . ALA B 1 176 ? -8.484 6.852 -1.614 1 97.19 176 ALA B CA 1
ATOM 4025 C C . ALA B 1 176 ? -8.875 5.727 -2.57 1 97.19 176 ALA B C 1
ATOM 4027 O O . ALA B 1 176 ? -8.117 5.395 -3.488 1 97.19 176 ALA B O 1
ATOM 4028 N N . THR B 1 177 ? -9.984 5.098 -2.395 1 98.12 177 THR B N 1
ATOM 4029 C CA . THR B 1 177 ? -10.453 4.035 -3.283 1 98.12 177 THR B CA 1
ATOM 4030 C C . THR B 1 177 ? -11.398 4.594 -4.344 1 98.12 177 THR B C 1
ATOM 4032 O O . THR B 1 177 ? -12.109 3.84 -5.004 1 98.12 177 THR B O 1
ATOM 4035 N N . THR B 1 178 ? -11.461 5.941 -4.438 1 97.75 178 THR B N 1
ATOM 4036 C CA . THR B 1 178 ? -12.18 6.617 -5.512 1 97.75 178 THR B CA 1
ATOM 4037 C C . THR B 1 178 ? -11.211 7.098 -6.59 1 97.75 178 THR B C 1
ATOM 4039 O O . THR B 1 178 ? -10.008 7.211 -6.344 1 97.75 178 THR B O 1
ATOM 4042 N N . VAL B 1 179 ? -11.789 7.387 -7.793 1 96.56 179 VAL B N 1
ATOM 4043 C CA . VAL B 1 179 ? -10.977 7.871 -8.906 1 96.56 179 VAL B CA 1
ATOM 4044 C C . VAL B 1 179 ? -10.328 9.195 -8.523 1 96.56 179 VAL B C 1
ATOM 4046 O O . VAL B 1 179 ? -9.117 9.375 -8.695 1 96.56 179 VAL B O 1
ATOM 4049 N N . GLN B 1 180 ? -11.18 10.031 -7.957 1 92.06 180 GLN B N 1
ATOM 4050 C CA . GLN B 1 180 ? -10.695 11.344 -7.531 1 92.06 180 GLN B CA 1
ATOM 4051 C C . GLN B 1 180 ? -11.312 11.742 -6.195 1 92.06 180 GLN B C 1
ATOM 4053 O O . GLN B 1 180 ? -12.359 11.227 -5.801 1 92.06 180 GLN B O 1
ATOM 4058 N N . ALA B 1 181 ? -10.5 12.68 -5.559 1 87.31 181 ALA B N 1
ATOM 4059 C CA . ALA B 1 181 ? -10.984 13.164 -4.27 1 87.31 181 ALA B CA 1
ATOM 4060 C C . ALA B 1 181 ? -12.047 14.242 -4.457 1 87.31 181 ALA B C 1
ATOM 4062 O O . ALA B 1 181 ? -12.047 14.969 -5.453 1 87.31 181 ALA B O 1
ATOM 4063 N N . TRP B 1 182 ? -12.922 14.305 -3.475 1 87.31 182 TRP B N 1
ATOM 4064 C CA . TRP B 1 182 ? -14.016 15.273 -3.477 1 87.31 182 TRP B CA 1
ATOM 4065 C C . TRP B 1 182 ? -13.477 16.703 -3.58 1 87.31 182 TRP B C 1
ATOM 4067 O O . TRP B 1 182 ? -14.055 17.547 -4.273 1 87.31 182 TRP B O 1
ATOM 4077 N N . GLY B 1 183 ? -12.352 16.953 -2.953 1 84.12 183 GLY B N 1
ATOM 4078 C CA . GLY B 1 183 ? -11.766 18.281 -2.969 1 84.12 183 GLY B CA 1
ATOM 4079 C C . GLY B 1 183 ? -11.422 18.766 -4.363 1 84.12 183 GLY B C 1
ATOM 4080 O O . GLY B 1 183 ? -11.531 19.969 -4.66 1 84.12 183 GLY B O 1
ATOM 4081 N N . LYS B 1 184 ? -11.047 17.859 -5.195 1 86.38 184 LYS B N 1
ATOM 4082 C CA . LYS B 1 184 ? -10.734 18.234 -6.574 1 86.38 184 LYS B CA 1
ATOM 4083 C C . LYS B 1 184 ? -11.992 18.594 -7.352 1 86.38 184 LYS B C 1
ATOM 4085 O O . LYS B 1 184 ? -11.969 19.484 -8.203 1 86.38 184 LYS B O 1
ATOM 4090 N N . VAL B 1 185 ? -12.992 17.938 -7.086 1 90.94 185 VAL B N 1
ATOM 4091 C CA . VAL B 1 185 ? -14.273 18.266 -7.703 1 90.94 185 VAL B CA 1
ATOM 4092 C C . VAL B 1 185 ? -14.727 19.641 -7.246 1 90.94 185 VAL B C 1
ATOM 4094 O O . VAL B 1 185 ? -15.164 20.469 -8.062 1 90.94 185 VAL B O 1
ATOM 4097 N N . LEU B 1 186 ? -14.617 19.859 -5.996 1 87.38 186 LEU B N 1
ATOM 4098 C CA . LEU B 1 186 ? -15.016 21.156 -5.453 1 87.38 186 LEU B CA 1
ATOM 4099 C C . LEU B 1 186 ? -14.164 22.266 -6.035 1 87.38 186 LEU B C 1
ATOM 4101 O O . LEU B 1 186 ? -14.656 23.375 -6.293 1 87.38 186 LEU B O 1
ATOM 4105 N N . ASP B 1 187 ? -12.898 21.969 -6.121 1 86.31 187 ASP B N 1
ATOM 4106 C CA . ASP B 1 187 ? -12 22.938 -6.738 1 86.31 187 ASP B CA 1
ATOM 4107 C C . ASP B 1 187 ? -12.445 23.281 -8.164 1 86.31 187 ASP B C 1
ATOM 4109 O O . ASP B 1 187 ? -12.523 24.453 -8.531 1 86.31 187 ASP B O 1
ATOM 4113 N N . ALA B 1 188 ? -12.773 22.266 -8.977 1 92.06 188 ALA B N 1
ATOM 4114 C CA . ALA B 1 188 ? -13.289 22.484 -10.328 1 92.06 188 ALA B CA 1
ATOM 4115 C C . ALA B 1 188 ? -14.609 23.25 -10.297 1 92.06 188 ALA B C 1
ATOM 4117 O O . ALA B 1 188 ? -14.828 24.156 -11.117 1 92.06 188 ALA B O 1
ATOM 4118 N N . ARG B 1 189 ? -15.375 22.953 -9.266 1 91 189 ARG B N 1
ATOM 4119 C CA . ARG B 1 189 ? -16.672 23.625 -9.109 1 91 189 ARG B CA 1
ATOM 4120 C C . ARG B 1 189 ? -16.484 25.094 -8.781 1 91 189 ARG B C 1
ATOM 4122 O O . ARG B 1 189 ? -17.156 25.953 -9.359 1 91 189 ARG B O 1
ATOM 4129 N N . SER B 1 190 ? -15.719 25.328 -7.984 1 87.19 190 SER B N 1
ATOM 4130 C CA . SER B 1 190 ? -15.484 26.719 -7.57 1 87.19 190 SER B CA 1
ATOM 4131 C C . SER B 1 190 ? -14.953 27.562 -8.727 1 87.19 190 SER B C 1
ATOM 4133 O O . SER B 1 190 ? -15.117 28.781 -8.734 1 87.19 190 SER B O 1
ATOM 4135 N N . LYS B 1 191 ? -14.367 26.875 -9.641 1 91.75 191 LYS B N 1
ATOM 4136 C CA . LYS B 1 191 ? -13.805 27.562 -10.797 1 91.75 191 LYS B CA 1
ATOM 4137 C C . LYS B 1 191 ? -14.703 27.406 -12.023 1 91.75 191 LYS B C 1
ATOM 4139 O O . LYS B 1 191 ? -14.336 27.812 -13.125 1 91.75 191 LYS B O 1
ATOM 4144 N N . ASN B 1 192 ? -15.852 26.844 -11.781 1 93.69 192 ASN B N 1
ATOM 4145 C CA . ASN B 1 192 ? -16.812 26.562 -12.844 1 93.69 192 ASN B CA 1
ATOM 4146 C C . ASN B 1 192 ? -16.156 25.844 -14.016 1 93.69 192 ASN B C 1
ATOM 4148 O O . ASN B 1 192 ? -16.375 26.203 -15.172 1 93.69 192 ASN B O 1
ATOM 4152 N N . GLN B 1 193 ? -15.219 24.922 -13.703 1 96.19 193 GLN B N 1
ATOM 4153 C CA . GLN B 1 193 ? -14.516 24.109 -14.695 1 96.19 193 GLN B CA 1
ATOM 4154 C C . GLN B 1 193 ? -15.102 22.703 -14.781 1 96.19 193 GLN B C 1
ATOM 4156 O O . GLN B 1 193 ? -15.656 22.203 -13.797 1 96.19 193 GLN B O 1
ATOM 4161 N N . SER B 1 194 ? -15.062 22.219 -15.953 1 97.62 194 SER B N 1
ATOM 4162 C CA . SER B 1 194 ? -15.477 20.844 -16.172 1 97.62 194 SER B CA 1
ATOM 4163 C C . SER B 1 194 ? -14.492 19.859 -15.531 1 97.62 194 SER B C 1
ATOM 4165 O O . SER B 1 194 ? -13.367 20.234 -15.203 1 97.62 194 SER B O 1
ATOM 4167 N N . ILE B 1 195 ? -14.938 18.719 -15.281 1 97.38 195 ILE B N 1
ATOM 4168 C CA . ILE B 1 195 ? -14.102 17.625 -14.797 1 97.38 195 ILE B CA 1
ATOM 4169 C C . ILE B 1 195 ? -14.148 16.469 -15.781 1 97.38 195 ILE B C 1
ATOM 4171 O O . ILE B 1 195 ? -15.055 16.375 -16.609 1 97.38 195 ILE B O 1
ATOM 4175 N N . PRO B 1 196 ? -13.211 15.578 -15.766 1 96.25 196 PRO B N 1
ATOM 4176 C CA . PRO B 1 196 ? -13.305 14.352 -16.562 1 96.25 196 PRO B CA 1
ATOM 4177 C C . PRO B 1 196 ? -14.555 13.539 -16.25 1 96.25 196 PRO B C 1
ATOM 4179 O O . PRO B 1 196 ? -15.008 13.516 -15.102 1 96.25 196 PRO B O 1
ATOM 4182 N N . ASP B 1 197 ? -15.07 12.891 -17.203 1 96.88 197 ASP B N 1
ATOM 4183 C CA . ASP B 1 197 ? -16.297 12.117 -17.031 1 96.88 197 ASP B CA 1
ATOM 4184 C C . ASP B 1 197 ? -16.031 10.828 -16.25 1 96.88 197 ASP B C 1
ATOM 4186 O O . ASP B 1 197 ? -16.938 10.031 -16.031 1 96.88 197 ASP B O 1
ATOM 4190 N N . THR B 1 198 ? -14.781 10.656 -15.766 1 95.75 198 THR B N 1
ATOM 4191 C CA . THR B 1 198 ? -14.43 9.445 -15.039 1 95.75 198 THR B CA 1
ATOM 4192 C C . THR B 1 198 ? -14.438 9.695 -13.531 1 95.75 198 THR B C 1
ATOM 4194 O O . THR B 1 198 ? -14.273 8.766 -12.742 1 95.75 198 THR B O 1
ATOM 4197 N N . TRP B 1 199 ? -14.688 10.969 -13.094 1 96.5 199 TRP B N 1
ATOM 4198 C CA . TRP B 1 199 ? -14.484 11.336 -11.695 1 96.5 199 TRP B CA 1
ATOM 4199 C C . TRP B 1 199 ? -15.734 11.047 -10.875 1 96.5 199 TRP B C 1
ATOM 4201 O O . TRP B 1 199 ? -15.648 10.695 -9.695 1 96.5 199 TRP B O 1
ATOM 4211 N N . ALA B 1 200 ? -16.891 11.242 -11.516 1 97.44 200 ALA B N 1
ATOM 4212 C CA . ALA B 1 200 ? -18.109 11.312 -10.719 1 97.44 200 ALA B CA 1
ATOM 4213 C C . ALA B 1 200 ? -19.344 11.047 -11.578 1 97.44 200 ALA B C 1
ATOM 4215 O O . ALA B 1 200 ? -19.234 10.977 -12.805 1 97.44 200 ALA B O 1
ATOM 4216 N N . VAL B 1 201 ? -20.422 10.938 -10.875 1 97.31 201 VAL B N 1
ATOM 4217 C CA . VAL B 1 201 ? -21.703 10.727 -11.539 1 97.31 201 VAL B CA 1
ATOM 4218 C C . VAL B 1 201 ? -22.719 11.773 -11.07 1 97.31 201 VAL B C 1
ATOM 4220 O O . VAL B 1 201 ? -22.547 12.367 -10.008 1 97.31 201 VAL B O 1
ATOM 4223 N N . ASP B 1 202 ? -23.734 11.945 -11.906 1 97 202 ASP B N 1
ATOM 4224 C CA . ASP B 1 202 ? -24.828 12.836 -11.539 1 97 202 ASP B CA 1
ATOM 4225 C C . ASP B 1 202 ? -25.922 12.086 -10.773 1 97 202 ASP B C 1
ATOM 4227 O O . ASP B 1 202 ? -25.719 10.945 -10.367 1 97 202 ASP B O 1
ATOM 4231 N N . GLU B 1 203 ? -26.969 12.703 -10.609 1 95.12 203 GLU B N 1
ATOM 4232 C CA . GLU B 1 203 ? -28.031 12.164 -9.773 1 95.12 203 GLU B CA 1
ATOM 4233 C C . GLU B 1 203 ? -28.609 10.883 -10.367 1 95.12 203 GLU B C 1
ATOM 4235 O O . GLU B 1 203 ? -29.219 10.086 -9.664 1 95.12 203 GLU B O 1
ATOM 4240 N N . ASN B 1 204 ? -28.453 10.688 -11.594 1 95.44 204 ASN B N 1
ATOM 4241 C CA . ASN B 1 204 ? -28.969 9.492 -12.25 1 95.44 204 ASN B CA 1
ATOM 4242 C C . ASN B 1 204 ? -27.922 8.375 -12.281 1 95.44 204 ASN B C 1
ATOM 4244 O O . ASN B 1 204 ? -28.156 7.305 -12.836 1 95.44 204 ASN B O 1
ATOM 4248 N N . GLY B 1 205 ? -26.797 8.711 -11.742 1 95.88 205 GLY B N 1
ATOM 4249 C CA . GLY B 1 205 ? -25.734 7.723 -11.734 1 95.88 205 GLY B CA 1
ATOM 4250 C C . GLY B 1 205 ? -24.938 7.688 -13.031 1 95.88 205 GLY B C 1
ATOM 4251 O O . GLY B 1 205 ? -24.25 6.711 -13.312 1 95.88 205 GLY B O 1
ATOM 4252 N N . GLU B 1 206 ? -25.125 8.664 -13.836 1 96.44 206 GLU B N 1
ATOM 4253 C CA . GLU B 1 206 ? -24.422 8.742 -15.102 1 96.44 206 GLU B CA 1
ATOM 4254 C C . GLU B 1 206 ? -23.172 9.617 -14.984 1 96.44 206 GLU B C 1
ATOM 4256 O O . GLU B 1 206 ? -23.188 10.641 -14.297 1 96.44 206 GLU B O 1
ATOM 4261 N N . PRO B 1 207 ? -22.094 9.219 -15.719 1 96.62 207 PRO B N 1
ATOM 4262 C CA . PRO B 1 207 ? -20.906 10.062 -15.688 1 96.62 207 PRO B CA 1
ATOM 4263 C C . PRO B 1 207 ? -21.188 11.508 -16.094 1 96.62 207 PRO B C 1
ATOM 4265 O O . PRO B 1 207 ? -21.984 11.75 -17 1 96.62 207 PRO B O 1
ATOM 4268 N N . THR B 1 208 ? -20.625 12.414 -15.422 1 97.69 208 THR B N 1
ATOM 4269 C CA . THR B 1 208 ? -20.859 13.82 -15.727 1 97.69 208 THR B CA 1
ATOM 4270 C C . THR B 1 208 ? -19.531 14.578 -15.797 1 97.69 208 THR B C 1
ATOM 4272 O O . THR B 1 208 ? -18.594 14.266 -15.07 1 97.69 208 THR B O 1
ATOM 4275 N N . THR B 1 209 ? -19.375 15.539 -16.703 1 98.19 209 THR B N 1
ATOM 4276 C CA . THR B 1 209 ? -18.234 16.453 -16.766 1 98.19 209 THR B CA 1
ATOM 4277 C C . THR B 1 209 ? -18.578 17.781 -16.125 1 98.19 209 THR B C 1
ATOM 4279 O O . THR B 1 209 ? -17.719 18.656 -15.992 1 98.19 209 THR B O 1
ATOM 4282 N N . ASP B 1 210 ? -19.984 17.953 -15.766 1 97.25 210 ASP B N 1
ATOM 4283 C CA . ASP B 1 210 ? -20.422 19.156 -15.062 1 97.25 210 ASP B CA 1
ATOM 4284 C C . ASP B 1 210 ? -20.141 19.047 -13.57 1 97.25 210 ASP B C 1
ATOM 4286 O O . ASP B 1 210 ? -20.812 18.312 -12.852 1 97.25 210 ASP B O 1
ATOM 4290 N N . SER B 1 211 ? -19.141 19.812 -13.141 1 95.62 211 SER B N 1
ATOM 4291 C CA . SER B 1 211 ? -18.734 19.781 -11.734 1 95.62 211 SER B CA 1
ATOM 4292 C C . SER B 1 211 ? -19.906 20.109 -10.812 1 95.62 211 SER B C 1
ATOM 4294 O O . SER B 1 211 ? -19.938 19.656 -9.664 1 95.62 211 SER B O 1
ATOM 4296 N N . ASN B 1 212 ? -20.875 20.797 -11.234 1 94.31 212 ASN B N 1
ATOM 4297 C CA . ASN B 1 212 ? -22.016 21.188 -10.422 1 94.31 212 ASN B CA 1
ATOM 4298 C C . ASN B 1 212 ? -23.078 20.094 -10.391 1 94.31 212 ASN B C 1
ATOM 4300 O O . ASN B 1 212 ? -23.984 20.125 -9.555 1 94.31 212 ASN B O 1
ATOM 4304 N N . ALA B 1 213 ? -22.891 19.281 -11.281 1 96.12 213 ALA B N 1
ATOM 4305 C CA . ALA B 1 213 ? -23.891 18.219 -11.359 1 96.12 213 ALA B CA 1
ATOM 4306 C C . ALA B 1 213 ? -23.438 16.984 -10.602 1 96.12 213 ALA B C 1
ATOM 4308 O O . ALA B 1 213 ? -24.156 15.984 -10.539 1 96.12 213 ALA B O 1
ATOM 4309 N N . VAL B 1 214 ? -22.312 17.094 -10.023 1 95.94 214 VAL B N 1
ATOM 4310 C CA . VAL B 1 214 ? -21.766 15.93 -9.328 1 95.94 214 VAL B CA 1
ATOM 4311 C C . VAL B 1 214 ? -22.641 15.586 -8.133 1 95.94 214 VAL B C 1
ATOM 4313 O O . VAL B 1 214 ? -22.906 16.422 -7.277 1 95.94 214 VAL B O 1
ATOM 4316 N N . HIS B 1 215 ? -23.078 14.312 -8.219 1 95.81 215 HIS B N 1
ATOM 4317 C CA . HIS B 1 215 ? -23.875 13.773 -7.129 1 95.81 215 HIS B CA 1
ATOM 4318 C C . HIS B 1 215 ? -23.047 12.867 -6.227 1 95.81 215 HIS B C 1
ATOM 4320 O O . HIS B 1 215 ? -23.266 12.828 -5.012 1 95.81 215 HIS B O 1
ATOM 4326 N N . ALA B 1 216 ? -22.203 12.148 -6.848 1 96.44 216 ALA B N 1
ATOM 4327 C CA . ALA B 1 216 ? -21.375 11.219 -6.074 1 96.44 216 ALA B CA 1
ATOM 4328 C C . ALA B 1 216 ? -20.094 10.867 -6.824 1 96.44 216 ALA B C 1
ATOM 4330 O O . ALA B 1 216 ? -20.031 11 -8.047 1 96.44 216 ALA B O 1
ATOM 4331 N N . LEU B 1 217 ? -19.109 10.492 -6.059 1 97.44 217 LEU B N 1
ATOM 4332 C CA . LEU B 1 217 ? -17.859 9.984 -6.629 1 97.44 217 LEU B CA 1
ATOM 4333 C C . LEU B 1 217 ? -18.016 8.523 -7.051 1 97.44 217 LEU B C 1
ATOM 4335 O O . LEU B 1 217 ? -19.047 7.895 -6.773 1 97.44 217 LEU B O 1
ATOM 4339 N N . VAL B 1 218 ? -17.031 8 -7.785 1 98.06 218 VAL B N 1
ATOM 4340 C CA . VAL B 1 218 ? -17.078 6.617 -8.25 1 98.06 218 VAL B CA 1
ATOM 4341 C C . VAL B 1 218 ? -15.805 5.883 -7.805 1 98.06 218 VAL B C 1
ATOM 4343 O O . VAL B 1 218 ? -14.75 6.5 -7.637 1 98.06 218 VAL B O 1
ATOM 4346 N N . PRO B 1 219 ? -15.938 4.523 -7.602 1 97.88 219 PRO B N 1
ATOM 4347 C CA . PRO B 1 219 ? -14.773 3.725 -7.211 1 97.88 219 PRO B CA 1
ATOM 4348 C C . PRO B 1 219 ? -13.734 3.621 -8.32 1 97.88 219 PRO B C 1
ATOM 4350 O O . PRO B 1 219 ? -14.078 3.648 -9.5 1 97.88 219 PRO B O 1
ATOM 4353 N N . VAL B 1 220 ? -12.5 3.486 -7.895 1 97.56 220 VAL B N 1
ATOM 4354 C CA . VAL B 1 220 ? -11.438 3.256 -8.867 1 97.56 220 VAL B CA 1
ATOM 4355 C C . VAL B 1 220 ? -11.68 1.932 -9.594 1 97.56 220 VAL B C 1
ATOM 4357 O O . VAL B 1 220 ? -12.086 0.944 -8.977 1 97.56 220 VAL B O 1
ATOM 4360 N N . ALA B 1 221 ? -11.414 1.906 -10.914 1 96.12 221 ALA B N 1
ATOM 4361 C CA . ALA B 1 221 ? -11.484 0.706 -11.742 1 96.12 221 ALA B CA 1
ATOM 4362 C C . ALA B 1 221 ? -12.781 -0.063 -11.492 1 96.12 221 ALA B C 1
ATOM 4364 O O . ALA B 1 221 ? -12.781 -1.296 -11.461 1 96.12 221 ALA B O 1
ATOM 4365 N N . GLY B 1 222 ? -13.82 0.642 -11.219 1 95.81 222 GLY B N 1
ATOM 4366 C CA . GLY B 1 222 ? -15.148 0.059 -11.133 1 95.81 222 GLY B CA 1
ATOM 4367 C C . GLY B 1 222 ? -15.281 -0.942 -10 1 95.81 222 GLY B C 1
ATOM 4368 O O . GLY B 1 222 ? -15.117 -0.591 -8.828 1 95.81 222 GLY B O 1
ATOM 4369 N N . PRO B 1 223 ? -15.547 -2.176 -10.398 1 96.75 223 PRO B N 1
ATOM 4370 C CA . PRO B 1 223 ? -15.812 -3.174 -9.359 1 96.75 223 PRO B CA 1
ATOM 4371 C C . PRO B 1 223 ? -14.617 -3.391 -8.43 1 96.75 223 PRO B C 1
ATOM 4373 O O . PRO B 1 223 ? -14.797 -3.76 -7.27 1 96.75 223 PRO B O 1
ATOM 4376 N N . LYS B 1 224 ? -13.43 -3.176 -8.945 1 97.75 224 LYS B N 1
ATOM 4377 C CA . LYS B 1 224 ? -12.242 -3.396 -8.125 1 97.75 224 LYS B CA 1
ATOM 4378 C C . LYS B 1 224 ? -12.164 -2.381 -6.984 1 97.75 224 LYS B C 1
ATOM 4380 O O . LYS B 1 224 ? -11.977 -2.752 -5.824 1 97.75 224 LYS B O 1
ATOM 4385 N N . GLY B 1 225 ? -12.336 -1.081 -7.336 1 98.12 225 GLY B N 1
ATOM 4386 C CA . GLY B 1 225 ? -12.398 -0.064 -6.301 1 98.12 225 GLY B CA 1
ATOM 4387 C C . GLY B 1 225 ? -13.578 -0.229 -5.363 1 98.12 225 GLY B C 1
ATOM 4388 O O . GLY B 1 225 ? -13.477 0.045 -4.168 1 98.12 225 GLY B O 1
ATOM 4389 N N . TYR B 1 226 ? -14.75 -0.709 -5.902 1 98.25 226 TYR B N 1
ATOM 4390 C CA . TYR B 1 226 ? -15.945 -1.005 -5.117 1 98.25 226 TYR B CA 1
ATOM 4391 C C . TYR B 1 226 ? -15.656 -2.076 -4.07 1 98.25 226 TYR B C 1
ATOM 4393 O O . TYR B 1 226 ? -16.016 -1.922 -2.902 1 98.25 226 TYR B O 1
ATOM 4401 N N . GLY B 1 227 ? -14.914 -3.051 -4.441 1 98.44 227 GLY B N 1
ATOM 4402 C CA . GLY B 1 227 ? -14.523 -4.09 -3.504 1 98.44 227 GLY B CA 1
ATOM 4403 C C . GLY B 1 227 ? -13.57 -3.602 -2.432 1 98.44 227 GLY B C 1
ATOM 4404 O O . GLY B 1 227 ? -13.719 -3.943 -1.257 1 98.44 227 GLY B O 1
ATOM 4405 N N . LEU B 1 228 ? -12.648 -2.834 -2.82 1 98.62 228 LEU B N 1
ATOM 4406 C CA . LEU B 1 228 ? -11.664 -2.311 -1.874 1 98.62 228 LEU B CA 1
ATOM 4407 C C . LEU B 1 228 ? -12.336 -1.407 -0.843 1 98.62 228 LEU B C 1
ATOM 4409 O O . LEU B 1 228 ? -12.031 -1.491 0.349 1 98.62 228 LEU B O 1
ATOM 4413 N N . MET B 1 229 ? -13.266 -0.459 -1.283 1 98.38 229 MET B N 1
ATOM 4414 C CA . MET B 1 229 ? -13.891 0.474 -0.352 1 98.38 229 MET B CA 1
ATOM 4415 C C . MET B 1 229 ? -14.789 -0.262 0.632 1 98.38 229 MET B C 1
ATOM 4417 O O . MET B 1 229 ? -14.93 0.15 1.785 1 98.38 229 MET B O 1
ATOM 4421 N N . MET B 1 230 ? -15.398 -1.405 0.148 1 98.56 230 MET B N 1
ATOM 4422 C CA . MET B 1 230 ? -16.188 -2.227 1.057 1 98.56 230 MET B CA 1
ATOM 4423 C C . MET B 1 230 ? -15.305 -2.92 2.084 1 98.56 230 MET B C 1
ATOM 4425 O O . MET B 1 230 ? -15.633 -2.959 3.27 1 98.56 230 MET B O 1
ATOM 4429 N N . MET B 1 231 ? -14.203 -3.445 1.589 1 98.81 231 MET B N 1
ATOM 4430 C CA . MET B 1 231 ? -13.242 -4.082 2.486 1 98.81 231 MET B CA 1
ATOM 4431 C C . MET B 1 231 ? -12.789 -3.115 3.578 1 98.81 231 MET B C 1
ATOM 4433 O O . MET B 1 231 ? -12.773 -3.467 4.758 1 98.81 231 MET B O 1
ATOM 4437 N N . VAL B 1 232 ? -12.516 -1.909 3.248 1 98.81 232 VAL B N 1
ATOM 4438 C CA . VAL B 1 232 ? -12.07 -0.901 4.207 1 98.81 232 VAL B CA 1
ATOM 4439 C C . VAL B 1 232 ? -13.203 -0.594 5.191 1 98.81 232 VAL B C 1
ATOM 4441 O O . VAL B 1 232 ? -12.969 -0.493 6.398 1 98.81 232 VAL B O 1
ATOM 4444 N N . ASP B 1 233 ? -14.414 -0.421 4.684 1 98.75 233 ASP B N 1
ATOM 4445 C CA . ASP B 1 233 ? -15.57 -0.147 5.539 1 98.75 233 ASP B CA 1
ATOM 4446 C C . ASP B 1 233 ? -15.758 -1.247 6.582 1 98.75 233 ASP B C 1
ATOM 4448 O O . ASP B 1 233 ? -15.977 -0.961 7.758 1 98.75 233 ASP B O 1
ATOM 4452 N N . ILE B 1 234 ? -15.57 -2.432 6.168 1 98.81 234 ILE B N 1
ATOM 4453 C CA . ILE B 1 234 ? -15.773 -3.574 7.051 1 98.81 234 ILE B CA 1
ATOM 4454 C C . ILE B 1 234 ? -14.641 -3.645 8.078 1 98.81 234 ILE B C 1
ATOM 4456 O O . ILE B 1 234 ? -14.891 -3.777 9.273 1 98.81 234 ILE B O 1
ATOM 4460 N N . LEU B 1 235 ? -13.422 -3.475 7.664 1 98.88 235 LEU B N 1
ATOM 4461 C CA . LEU B 1 235 ? -12.258 -3.682 8.523 1 98.88 235 LEU B CA 1
ATOM 4462 C C . LEU B 1 235 ? -12.094 -2.525 9.5 1 98.88 235 LEU B C 1
ATOM 4464 O O . LEU B 1 235 ? -11.602 -2.717 10.617 1 98.88 235 LEU B O 1
ATOM 4468 N N . SER B 1 236 ? -12.531 -1.353 9.125 1 98.69 236 SER B N 1
ATOM 4469 C CA . SER B 1 236 ? -12.328 -0.201 9.992 1 98.69 236 SER B CA 1
ATOM 4470 C C . SER B 1 236 ? -13.641 0.25 10.633 1 98.69 236 SER B C 1
ATOM 4472 O O . SER B 1 236 ? -13.648 1.137 11.492 1 98.69 236 SER B O 1
ATOM 4474 N N . GLY B 1 237 ? -14.734 -0.294 10.227 1 98.44 237 GLY B N 1
ATOM 4475 C CA . GLY B 1 237 ? -16.031 0.086 10.766 1 98.44 237 GLY B CA 1
ATOM 4476 C C . GLY B 1 237 ? -16.766 -1.064 11.43 1 98.44 237 GLY B C 1
ATOM 4477 O O . GLY B 1 237 ? -16.703 -1.217 12.656 1 98.44 237 GLY B O 1
ATOM 4478 N N . SER B 1 238 ? -17.281 -2.027 10.617 1 98.62 238 SER B N 1
ATOM 4479 C CA . SER B 1 238 ? -18.094 -3.127 11.125 1 98.62 238 SER B CA 1
ATOM 4480 C C . SER B 1 238 ? -17.297 -4.008 12.078 1 98.62 238 SER B C 1
ATOM 4482 O O . SER B 1 238 ? -17.828 -4.469 13.094 1 98.62 238 SER B O 1
ATOM 4484 N N . LEU B 1 239 ? -16.047 -4.207 11.789 1 98.75 239 LEU B N 1
ATOM 4485 C CA . LEU B 1 239 ? -15.188 -5.043 12.625 1 98.75 239 LEU B CA 1
ATOM 4486 C C . LEU B 1 239 ? -15.062 -4.461 14.031 1 98.75 239 LEU B C 1
ATOM 4488 O O . LEU B 1 239 ? -14.805 -5.195 14.984 1 98.75 239 LEU B O 1
ATOM 4492 N N . LEU B 1 240 ? -15.289 -3.221 14.18 1 98.56 240 LEU B N 1
ATOM 4493 C CA . LEU B 1 240 ? -15.148 -2.525 15.453 1 98.56 240 LEU B CA 1
ATOM 4494 C C . LEU B 1 240 ? -16.516 -2.188 16.047 1 98.56 240 LEU B C 1
ATOM 4496 O O . LEU B 1 240 ? -16.594 -1.414 17 1 98.56 240 LEU B O 1
ATOM 4500 N N . GLY B 1 241 ? -17.516 -2.648 15.453 1 98.31 241 GLY B N 1
ATOM 4501 C CA . GLY B 1 241 ? -18.875 -2.42 15.93 1 98.31 241 GLY B CA 1
ATOM 4502 C C . GLY B 1 241 ? -19.359 -1.002 15.695 1 98.31 241 GLY B C 1
ATOM 4503 O O . GLY B 1 241 ? -20.219 -0.505 16.422 1 98.31 241 GLY B O 1
ATOM 4504 N N . LEU B 1 242 ? -18.859 -0.394 14.703 1 98.56 242 LEU B N 1
ATOM 4505 C CA . LEU B 1 242 ? -19.172 0.998 14.398 1 98.56 242 LEU B CA 1
ATOM 4506 C C . LEU B 1 242 ? -20.188 1.091 13.266 1 98.56 242 LEU B C 1
ATOM 4508 O O . LEU B 1 242 ? -20.438 0.103 12.57 1 98.56 242 LEU B O 1
ATOM 4512 N N . PRO B 1 243 ? -20.781 2.346 13.141 1 97.94 243 PRO B N 1
ATOM 4513 C CA . PRO B 1 243 ? -21.641 2.521 11.969 1 97.94 243 PRO B CA 1
ATOM 4514 C C . PRO B 1 243 ? -20.922 2.229 10.656 1 97.94 243 PRO B C 1
ATOM 4516 O O . PRO B 1 243 ? -19.734 2.52 10.523 1 97.94 243 PRO B O 1
ATOM 4519 N N . PHE B 1 244 ? -21.625 1.664 9.695 1 97.62 244 PHE B N 1
ATOM 4520 C CA . PHE B 1 244 ? -21.047 1.206 8.438 1 97.62 244 PHE B CA 1
ATOM 4521 C C . PHE B 1 244 ? -21.844 1.738 7.25 1 97.62 244 PHE B C 1
ATOM 4523 O O . PHE B 1 244 ? -22.969 2.18 7.41 1 97.62 244 PHE B O 1
ATOM 4530 N N . GLY B 1 245 ? -21.141 1.748 6.055 1 97 245 GLY B N 1
ATOM 4531 C CA . GLY B 1 245 ? -21.828 2.121 4.832 1 97 245 GLY B CA 1
ATOM 4532 C C . GLY B 1 245 ? -22.531 3.461 4.926 1 97 245 GLY B C 1
ATOM 4533 O O . GLY B 1 245 ? -21.922 4.461 5.316 1 97 245 GLY B O 1
ATOM 4534 N N . GLY B 1 246 ? -23.844 3.387 4.684 1 95.88 246 GLY B N 1
ATOM 4535 C CA . GLY B 1 246 ? -24.641 4.602 4.652 1 95.88 246 GLY B CA 1
ATOM 4536 C C . GLY B 1 246 ? -24.906 5.184 6.027 1 95.88 246 GLY B C 1
ATOM 4537 O O . GLY B 1 246 ? -25.391 6.312 6.148 1 95.88 246 GLY B O 1
ATOM 4538 N N . HIS B 1 247 ? -24.453 4.547 6.945 1 97.31 247 HIS B N 1
ATOM 4539 C CA . HIS B 1 247 ? -24.75 4.961 8.312 1 97.31 247 HIS B CA 1
ATOM 4540 C C . HIS B 1 247 ? -23.578 5.699 8.945 1 97.31 247 HIS B C 1
ATOM 4542 O O . HIS B 1 247 ? -23.672 6.18 10.07 1 97.31 247 HIS B O 1
ATOM 4548 N N . VAL B 1 248 ? -22.531 5.754 8.172 1 96.75 248 VAL B N 1
ATOM 4549 C CA . VAL B 1 248 ? -21.406 6.555 8.648 1 96.75 248 VAL B CA 1
ATOM 4550 C C . VAL B 1 248 ? -21.797 8.031 8.656 1 96.75 248 VAL B C 1
ATOM 4552 O O . VAL B 1 248 ? -22.359 8.539 7.688 1 96.75 248 VAL B O 1
ATOM 4555 N N . SER B 1 249 ? -21.469 8.688 9.781 1 94.38 249 SER B N 1
ATOM 4556 C CA . SER B 1 249 ? -21.922 10.062 9.969 1 94.38 249 SER B CA 1
ATOM 4557 C C . SER B 1 249 ? -21.312 11 8.93 1 94.38 249 SER B C 1
ATOM 4559 O O . SER B 1 249 ? -20.141 10.828 8.547 1 94.38 249 SER B O 1
ATOM 4561 N N . SER B 1 250 ? -22.109 11.914 8.648 1 91.62 250 SER B N 1
ATOM 4562 C CA . SER B 1 250 ? -21.656 12.93 7.703 1 91.62 250 SER B CA 1
ATOM 4563 C C . SER B 1 250 ? -20.719 13.93 8.367 1 91.62 250 SER B C 1
ATOM 4565 O O . SER B 1 250 ? -20.922 14.312 9.516 1 91.62 250 SER B O 1
ATOM 4567 N N . MET B 1 251 ? -19.859 14.375 7.531 1 90.69 251 MET B N 1
ATOM 4568 C CA . MET B 1 251 ? -18.844 15.312 8.016 1 90.69 251 MET B CA 1
ATOM 4569 C C . MET B 1 251 ? -19.484 16.625 8.469 1 90.69 251 MET B C 1
ATOM 4571 O O . MET B 1 251 ? -19.078 17.219 9.469 1 90.69 251 MET B O 1
ATOM 4575 N N . TYR B 1 252 ? -20.516 17.047 7.906 1 93.44 252 TYR B N 1
ATOM 4576 C CA . TYR B 1 252 ? -20.953 18.422 8.094 1 93.44 252 TYR B CA 1
ATOM 4577 C C . TYR B 1 252 ? -22.375 18.484 8.664 1 93.44 252 TYR B C 1
ATOM 4579 O O . TYR B 1 252 ? -22.844 19.531 9.086 1 93.44 252 TYR B O 1
ATOM 4587 N N . LYS B 1 253 ? -23.031 17.359 8.688 1 91.94 253 LYS B N 1
ATOM 4588 C CA . LYS B 1 253 ? -24.453 17.359 9.031 1 91.94 253 LYS B CA 1
ATOM 4589 C C . LYS B 1 253 ? -24.656 17.828 10.469 1 91.94 253 LYS B C 1
ATOM 4591 O O . LYS B 1 253 ? -25.516 18.672 10.734 1 91.94 253 LYS B O 1
ATOM 4596 N N . ASP B 1 254 ? -24 17.312 11.273 1 96 254 ASP B N 1
ATOM 4597 C CA . ASP B 1 254 ? -24.156 17.656 12.688 1 96 254 ASP B CA 1
ATOM 4598 C C . ASP B 1 254 ? -22.797 17.734 13.383 1 96 254 ASP B C 1
ATOM 4600 O O . ASP B 1 254 ? -22.234 16.719 13.758 1 96 254 ASP B O 1
ATOM 4604 N N . LEU B 1 255 ? -22.359 18.859 13.695 1 97.44 255 LEU B N 1
ATOM 4605 C CA . LEU B 1 255 ? -21.031 19.094 14.266 1 97.44 255 LEU B CA 1
ATOM 4606 C C . LEU B 1 255 ? -21.094 19.062 15.789 1 97.44 255 LEU B C 1
ATOM 4608 O O . LEU B 1 255 ? -20.062 19.25 16.453 1 97.44 255 LEU B O 1
ATOM 4612 N N . THR B 1 256 ? -22.266 18.875 16.328 1 97.12 256 THR B N 1
ATOM 4613 C CA . THR B 1 256 ? -22.391 18.828 17.781 1 97.12 256 THR B CA 1
ATOM 4614 C C . THR B 1 256 ? -22.25 17.391 18.281 1 97.12 256 THR B C 1
ATOM 4616 O O . THR B 1 256 ? -22.156 17.172 19.5 1 97.12 256 THR B O 1
ATOM 4619 N N . LYS B 1 257 ? -22.172 16.484 17.359 1 97.12 257 LYS B N 1
ATOM 4620 C CA . LYS B 1 257 ? -22.094 15.086 17.75 1 97.12 257 LYS B CA 1
ATOM 4621 C C . LYS B 1 257 ? -20.797 14.445 17.25 1 97.12 257 LYS B C 1
ATOM 4623 O O . LYS B 1 257 ? -20.25 14.852 16.234 1 97.12 257 LYS B O 1
ATOM 4628 N N . GLY B 1 258 ? -20.375 13.477 18.125 1 97.38 258 GLY B N 1
ATOM 4629 C CA . GLY B 1 258 ? -19.234 12.695 17.688 1 97.38 258 GLY B CA 1
ATOM 4630 C C . GLY B 1 258 ? -19.469 11.953 16.391 1 97.38 258 GLY B C 1
ATOM 4631 O O . GLY B 1 258 ? -20.594 11.562 16.094 1 97.38 258 GLY B O 1
ATOM 4632 N N . ARG B 1 259 ? -18.422 11.648 15.68 1 97.5 259 ARG B N 1
ATOM 4633 C CA . ARG B 1 259 ? -18.516 11.07 14.344 1 97.5 259 ARG B CA 1
ATOM 4634 C C . ARG B 1 259 ? -18.578 9.547 14.406 1 97.5 259 ARG B C 1
ATOM 4636 O O . ARG B 1 259 ? -19.047 8.898 13.469 1 97.5 259 ARG B O 1
ATOM 4643 N N . ASP B 1 260 ? -17.984 8.969 15.461 1 98.38 260 ASP B N 1
ATOM 4644 C CA . ASP B 1 260 ? -17.938 7.523 15.648 1 98.38 260 ASP B CA 1
ATOM 4645 C C . ASP B 1 260 ? -17.234 6.84 14.477 1 98.38 260 ASP B C 1
ATOM 4647 O O . ASP B 1 260 ? -17.688 5.801 14 1 98.38 260 ASP B O 1
ATOM 4651 N N . LEU B 1 261 ? -16.203 7.359 13.977 1 98.56 261 LEU B N 1
ATOM 4652 C CA . LEU B 1 261 ? -15.445 6.77 12.883 1 98.56 261 LEU B CA 1
ATOM 4653 C C . LEU B 1 261 ? -14.5 5.688 13.398 1 98.56 261 LEU B C 1
ATOM 4655 O O . LEU B 1 261 ? -14.234 5.613 14.602 1 98.56 261 LEU B O 1
ATOM 4659 N N . GLY B 1 262 ? -14.016 4.926 12.547 1 98.75 262 GLY B N 1
ATOM 4660 C CA . GLY B 1 262 ? -13.07 3.873 12.883 1 98.75 262 GLY B CA 1
ATOM 4661 C C . GLY B 1 262 ? -11.859 3.842 11.969 1 98.75 262 GLY B C 1
ATOM 4662 O O . GLY B 1 262 ? -11.922 4.324 10.828 1 98.75 262 GLY B O 1
ATOM 4663 N N . GLN B 1 263 ? -10.906 3.277 12.406 1 98.81 263 GLN B N 1
ATOM 4664 C CA . GLN B 1 263 ? -9.648 3.08 11.695 1 98.81 263 GLN B CA 1
ATOM 4665 C C . GLN B 1 263 ? -8.969 1.783 12.133 1 98.81 263 GLN B C 1
ATOM 4667 O O . GLN B 1 263 ? -9.102 1.36 13.281 1 98.81 263 GLN B O 1
ATOM 4672 N N . LEU B 1 264 ? -8.242 1.147 11.289 1 98.94 264 LEU B N 1
ATOM 4673 C CA . LEU B 1 264 ? -7.512 -0.078 11.586 1 98.94 264 LEU B CA 1
ATOM 4674 C C . LEU B 1 264 ? -6.031 0.078 11.25 1 98.94 264 LEU B C 1
ATOM 4676 O O . LEU B 1 264 ? -5.68 0.529 10.164 1 98.94 264 LEU B O 1
ATOM 4680 N N . HIS B 1 265 ? -5.148 -0.191 12.242 1 98.94 265 HIS B N 1
ATOM 4681 C CA . HIS B 1 265 ? -3.705 -0.255 12.039 1 98.94 265 HIS B CA 1
ATOM 4682 C C . HIS B 1 265 ? -3.209 -1.697 12.062 1 98.94 265 HIS B C 1
ATOM 4684 O O . HIS B 1 265 ? -3.543 -2.461 12.969 1 98.94 265 HIS B O 1
ATOM 4690 N N . VAL B 1 266 ? -2.514 -2.125 11.023 1 98.94 266 VAL B N 1
ATOM 4691 C CA . VAL B 1 266 ? -1.779 -3.385 10.984 1 98.94 266 VAL B CA 1
ATOM 4692 C C . VAL B 1 266 ? -0.28 -3.107 10.914 1 98.94 266 VAL B C 1
ATOM 4694 O O . VAL B 1 266 ? 0.185 -2.41 10.008 1 98.94 266 VAL B O 1
ATOM 4697 N N . VAL B 1 267 ? 0.459 -3.535 11.938 1 98.94 267 VAL B N 1
ATOM 4698 C CA . VAL B 1 267 ? 1.91 -3.381 11.953 1 98.94 267 VAL B CA 1
ATOM 4699 C C . VAL B 1 267 ? 2.576 -4.754 11.945 1 98.94 267 VAL B C 1
ATOM 4701 O O . VAL B 1 267 ? 2.191 -5.641 12.711 1 98.94 267 VAL B O 1
ATOM 4704 N N . ILE B 1 268 ? 3.529 -4.996 11.039 1 98.94 268 ILE B N 1
ATOM 4705 C CA . ILE B 1 268 ? 4.211 -6.27 10.852 1 98.94 268 ILE B CA 1
ATOM 4706 C C . ILE B 1 268 ? 5.719 -6.082 11.023 1 98.94 268 ILE B C 1
ATOM 4708 O O . ILE B 1 268 ? 6.324 -5.246 10.344 1 98.94 268 ILE B O 1
ATOM 4712 N N . ASN B 1 269 ? 6.273 -6.773 11.969 1 98.88 269 ASN B N 1
ATOM 4713 C CA . ASN B 1 269 ? 7.711 -6.801 12.195 1 98.88 269 ASN B CA 1
ATOM 4714 C C . ASN B 1 269 ? 8.406 -7.832 11.305 1 98.88 269 ASN B C 1
ATOM 4716 O O . ASN B 1 269 ? 8.289 -9.031 11.539 1 98.88 269 ASN B O 1
ATOM 4720 N N . PRO B 1 270 ? 9.07 -7.438 10.375 1 98.81 270 PRO B N 1
ATOM 4721 C CA . PRO B 1 270 ? 9.664 -8.367 9.406 1 98.81 270 PRO B CA 1
ATOM 4722 C C . PRO B 1 270 ? 10.594 -9.383 10.062 1 98.81 270 PRO B C 1
ATOM 4724 O O . PRO B 1 270 ? 10.789 -10.484 9.531 1 98.81 270 PRO B O 1
ATOM 4727 N N . ALA B 1 271 ? 11.172 -9.023 11.141 1 98.62 271 ALA B N 1
ATOM 4728 C CA . ALA B 1 271 ? 12.117 -9.898 11.828 1 98.62 271 ALA B CA 1
ATOM 4729 C C . ALA B 1 271 ? 11.461 -11.227 12.203 1 98.62 271 ALA B C 1
ATOM 4731 O O . ALA B 1 271 ? 12.148 -12.203 12.492 1 98.62 271 ALA B O 1
ATOM 4732 N N . TYR B 1 272 ? 10.125 -11.305 12.281 1 98.81 272 TYR B N 1
ATOM 4733 C CA . TYR B 1 272 ? 9.398 -12.516 12.648 1 98.81 272 TYR B CA 1
ATOM 4734 C C . TYR B 1 272 ? 9.086 -13.359 11.422 1 98.81 272 TYR B C 1
ATOM 4736 O O . TYR B 1 272 ? 8.539 -14.453 11.539 1 98.81 272 TYR B O 1
ATOM 4744 N N . PHE B 1 273 ? 9.461 -12.906 10.219 1 98.75 273 PHE B N 1
ATOM 4745 C CA . PHE B 1 273 ? 9.148 -13.609 8.977 1 98.75 273 PHE B CA 1
ATOM 4746 C C . PHE B 1 273 ? 10.422 -13.898 8.18 1 98.75 273 PHE B C 1
ATOM 4748 O O . PHE B 1 273 ? 10.469 -14.859 7.41 1 98.75 273 PHE B O 1
ATOM 4755 N N . THR B 1 274 ? 11.305 -12.945 8.25 1 98 274 THR B N 1
ATOM 4756 C CA . THR B 1 274 ? 12.602 -13.07 7.598 1 98 274 THR B CA 1
ATOM 4757 C C . THR B 1 274 ? 13.664 -12.25 8.328 1 98 274 THR B C 1
ATOM 4759 O O . THR B 1 274 ? 13.391 -11.695 9.398 1 98 274 THR B O 1
ATOM 4762 N N . ASP B 1 275 ? 14.859 -12.281 7.82 1 97.38 275 ASP B N 1
ATOM 4763 C CA . ASP B 1 275 ? 15.891 -11.398 8.352 1 97.38 275 ASP B CA 1
ATOM 4764 C C . ASP B 1 275 ? 15.578 -9.938 8.023 1 97.38 275 ASP B C 1
ATOM 4766 O O . ASP B 1 275 ? 15.461 -9.57 6.852 1 97.38 275 ASP B O 1
ATOM 4770 N N . LYS B 1 276 ? 15.422 -9.203 9.047 1 97.44 276 LYS B N 1
ATOM 4771 C CA . LYS B 1 276 ? 15 -7.812 8.906 1 97.44 276 LYS B CA 1
ATOM 4772 C C . LYS B 1 276 ? 15.977 -7.031 8.031 1 97.44 276 LYS B C 1
ATOM 4774 O O . LYS B 1 276 ? 15.562 -6.195 7.223 1 97.44 276 LYS B O 1
ATOM 4779 N N . THR B 1 277 ? 17.219 -7.172 8.164 1 97.62 277 THR B N 1
ATOM 4780 C CA . THR B 1 277 ? 18.234 -6.48 7.355 1 97.62 277 THR B CA 1
ATOM 4781 C C . THR B 1 277 ? 18.094 -6.859 5.887 1 97.62 277 THR B C 1
ATOM 4783 O O . THR B 1 277 ? 18.156 -5.992 5.008 1 97.62 277 THR B O 1
ATOM 4786 N N . GLN B 1 278 ? 17.938 -8.117 5.734 1 97.62 278 GLN B N 1
ATOM 4787 C CA . GLN B 1 278 ? 17.75 -8.578 4.363 1 97.62 278 GLN B CA 1
ATOM 4788 C C . GLN B 1 278 ? 16.469 -8.031 3.76 1 97.62 278 GLN B C 1
ATOM 4790 O O . GLN B 1 278 ? 16.438 -7.652 2.588 1 97.62 278 GLN B O 1
ATOM 4795 N N . PHE B 1 279 ? 15.484 -8.031 4.539 1 98.62 279 PHE B N 1
ATOM 4796 C CA . PHE B 1 279 ? 14.211 -7.465 4.102 1 98.62 279 PHE B CA 1
ATOM 4797 C C . PHE B 1 279 ? 14.391 -6.027 3.637 1 98.62 279 PHE B C 1
ATOM 4799 O O . PHE B 1 279 ? 14.023 -5.676 2.516 1 98.62 279 PHE B O 1
ATOM 4806 N N . LYS B 1 280 ? 14.984 -5.234 4.402 1 98.56 280 LYS B N 1
ATOM 4807 C CA . LYS B 1 280 ? 15.172 -3.822 4.078 1 98.56 280 LYS B CA 1
ATOM 4808 C C . LYS B 1 280 ? 16.109 -3.65 2.883 1 98.56 280 LYS B C 1
ATOM 4810 O O . LYS B 1 280 ? 15.891 -2.773 2.043 1 98.56 280 LYS B O 1
ATOM 4815 N N . ALA B 1 281 ? 17.047 -4.504 2.736 1 98.44 281 ALA B N 1
ATOM 4816 C CA . ALA B 1 281 ? 17.953 -4.449 1.596 1 98.44 281 ALA B CA 1
ATOM 4817 C C . ALA B 1 281 ? 17.234 -4.785 0.296 1 98.44 281 ALA B C 1
ATOM 4819 O O . ALA B 1 281 ? 17.484 -4.172 -0.742 1 98.44 281 ALA B O 1
ATOM 4820 N N . GLN B 1 282 ? 16.406 -5.641 0.373 1 98.56 282 GLN B N 1
ATOM 4821 C CA . GLN B 1 282 ? 15.625 -5.988 -0.812 1 98.56 282 GLN B CA 1
ATOM 4822 C C . GLN B 1 282 ? 14.75 -4.82 -1.259 1 98.56 282 GLN B C 1
ATOM 4824 O O . GLN B 1 282 ? 14.594 -4.574 -2.457 1 98.56 282 GLN B O 1
ATOM 4829 N N . LEU B 1 283 ? 14.203 -4.195 -0.333 1 98.81 283 LEU B N 1
ATOM 4830 C CA . LEU B 1 283 ? 13.344 -3.066 -0.687 1 98.81 283 LEU B CA 1
ATOM 4831 C C . LEU B 1 283 ? 14.172 -1.919 -1.262 1 98.81 283 LEU B C 1
ATOM 4833 O O . LEU B 1 283 ? 13.727 -1.229 -2.182 1 98.81 283 LEU B O 1
ATOM 4837 N N . SER B 1 284 ? 15.375 -1.738 -0.72 1 98.62 284 SER B N 1
ATOM 4838 C CA . SER B 1 284 ? 16.266 -0.751 -1.326 1 98.62 284 SER B CA 1
ATOM 4839 C C . SER B 1 284 ? 16.609 -1.127 -2.764 1 98.62 284 SER B C 1
ATOM 4841 O O . SER B 1 284 ? 16.609 -0.271 -3.652 1 98.62 284 SER B O 1
ATOM 4843 N N . GLN B 1 285 ? 16.891 -2.344 -2.895 1 98.62 285 GLN B N 1
ATOM 4844 C CA . GLN B 1 285 ? 17.203 -2.812 -4.238 1 98.62 285 GLN B CA 1
ATOM 4845 C C . GLN B 1 285 ? 16.016 -2.641 -5.176 1 98.62 285 GLN B C 1
ATOM 4847 O O . GLN B 1 285 ? 16.188 -2.232 -6.328 1 98.62 285 GLN B O 1
ATOM 4852 N N . MET B 1 286 ? 14.898 -2.938 -4.73 1 98.69 286 MET B N 1
ATOM 4853 C CA . MET B 1 286 ? 13.68 -2.734 -5.512 1 98.69 286 MET B CA 1
ATOM 4854 C C . MET B 1 286 ? 13.562 -1.284 -5.973 1 98.69 286 MET B C 1
ATOM 4856 O O . MET B 1 286 ? 13.312 -1.021 -7.148 1 98.69 286 MET B O 1
ATOM 4860 N N . LEU B 1 287 ? 13.719 -0.351 -5.078 1 98.56 287 LEU B N 1
ATOM 4861 C CA . LEU B 1 287 ? 13.594 1.063 -5.418 1 98.56 287 LEU B CA 1
ATOM 4862 C C . LEU B 1 287 ? 14.672 1.477 -6.418 1 98.56 287 LEU B C 1
ATOM 4864 O O . LEU B 1 287 ? 14.406 2.258 -7.336 1 98.56 287 LEU B O 1
ATOM 4868 N N . ASN B 1 288 ? 15.859 0.921 -6.273 1 98.38 288 ASN B N 1
ATOM 4869 C CA . ASN B 1 288 ? 16.906 1.181 -7.25 1 98.38 288 ASN B CA 1
ATOM 4870 C C . ASN B 1 288 ? 16.516 0.694 -8.641 1 98.38 288 ASN B C 1
ATOM 4872 O O . ASN B 1 288 ? 16.672 1.418 -9.625 1 98.38 288 ASN B O 1
ATOM 4876 N N . GLU B 1 289 ? 16.125 -0.442 -8.617 1 98.31 289 GLU B N 1
ATOM 4877 C CA . GLU B 1 289 ? 15.766 -1.04 -9.906 1 98.31 289 GLU B CA 1
ATOM 4878 C C . GLU B 1 289 ? 14.617 -0.278 -10.57 1 98.31 289 GLU B C 1
ATOM 4880 O O . GLU B 1 289 ? 14.617 -0.098 -11.789 1 98.31 289 GLU B O 1
ATOM 4885 N N . LEU B 1 290 ? 13.609 0.133 -9.797 1 98.12 290 LEU B N 1
ATOM 4886 C CA . LEU B 1 290 ? 12.516 0.926 -10.336 1 98.12 290 LEU B CA 1
ATOM 4887 C C . LEU B 1 290 ? 13.023 2.242 -10.914 1 98.12 290 LEU B C 1
ATOM 4889 O O . LEU B 1 290 ? 12.586 2.67 -11.984 1 98.12 290 LEU B O 1
ATOM 4893 N N . LYS B 1 291 ? 13.984 2.879 -10.211 1 96.81 291 LYS B N 1
ATOM 4894 C CA . LYS B 1 291 ? 14.547 4.145 -10.672 1 96.81 291 LYS B CA 1
ATOM 4895 C C . LYS B 1 291 ? 15.344 3.957 -11.961 1 96.81 291 LYS B C 1
ATOM 4897 O O . LYS B 1 291 ? 15.547 4.906 -12.719 1 96.81 291 LYS B O 1
ATOM 4902 N N . GLU B 1 292 ? 15.727 2.791 -12.172 1 96.31 292 GLU B N 1
ATOM 4903 C CA . GLU B 1 292 ? 16.531 2.516 -13.352 1 96.31 292 GLU B CA 1
ATOM 4904 C C . GLU B 1 292 ? 15.664 2.139 -14.547 1 96.31 292 GLU B C 1
ATOM 4906 O O . GLU B 1 292 ? 16.141 2.072 -15.68 1 96.31 292 GLU B O 1
ATOM 4911 N N . GLN B 1 293 ? 14.445 1.851 -14.336 1 94.44 293 GLN B N 1
ATOM 4912 C CA . GLN B 1 293 ? 13.523 1.505 -15.414 1 94.44 293 GLN B CA 1
ATOM 4913 C C . GLN B 1 293 ? 13.352 2.67 -16.375 1 94.44 293 GLN B C 1
ATOM 4915 O O . GLN B 1 293 ? 13.25 3.824 -15.961 1 94.44 293 GLN B O 1
ATOM 4920 N N . PRO B 1 294 ? 13.328 2.373 -17.672 1 94.5 294 PRO B N 1
ATOM 4921 C CA . PRO B 1 294 ? 13.039 3.441 -18.641 1 94.5 294 PRO B CA 1
ATOM 4922 C C . PRO B 1 294 ? 11.602 3.955 -18.531 1 94.5 294 PRO B C 1
ATOM 4924 O O . PRO B 1 294 ? 10.664 3.162 -18.422 1 94.5 294 PRO B O 1
ATOM 4927 N N . ALA B 1 295 ? 11.516 5.094 -18.594 1 95.81 295 ALA B N 1
ATOM 4928 C CA . ALA B 1 295 ? 10.195 5.715 -18.531 1 95.81 295 ALA B CA 1
ATOM 4929 C C . ALA B 1 295 ? 9.578 5.848 -19.922 1 95.81 295 ALA B C 1
ATOM 4931 O O . ALA B 1 295 ? 10.289 6.082 -20.891 1 95.81 295 ALA B O 1
ATOM 4932 N N . ALA B 1 296 ? 8.289 5.711 -19.984 1 94.69 296 ALA B N 1
ATOM 4933 C CA . ALA B 1 296 ? 7.574 5.965 -21.234 1 94.69 296 ALA B CA 1
ATOM 4934 C C . ALA B 1 296 ? 7.59 7.453 -21.578 1 94.69 296 ALA B C 1
ATOM 4936 O O . ALA B 1 296 ? 7.91 8.289 -20.734 1 94.69 296 ALA B O 1
ATOM 4937 N N . LYS B 1 297 ? 7.277 7.715 -22.828 1 92.62 297 LYS B N 1
ATOM 4938 C CA . LYS B 1 297 ? 7.25 9.109 -23.266 1 92.62 297 LYS B CA 1
ATOM 4939 C C . LYS B 1 297 ? 6.281 9.93 -22.422 1 92.62 297 LYS B C 1
ATOM 4941 O O . LYS B 1 297 ? 5.141 9.516 -22.203 1 92.62 297 LYS B O 1
ATOM 4946 N N . GLY B 1 298 ? 6.766 10.953 -21.906 1 93 298 GLY B N 1
ATOM 4947 C CA . GLY B 1 298 ? 5.922 11.875 -21.156 1 93 298 GLY B CA 1
ATOM 4948 C C . GLY B 1 298 ? 6.043 11.703 -19.656 1 93 298 GLY B C 1
ATOM 4949 O O . GLY B 1 298 ? 5.547 12.531 -18.891 1 93 298 GLY B O 1
ATOM 4950 N N . TYR B 1 299 ? 6.68 10.719 -19.016 1 90.81 299 TYR B N 1
ATOM 4951 C CA . TYR B 1 299 ? 6.734 10.477 -17.578 1 90.81 299 TYR B CA 1
ATOM 4952 C C . TYR B 1 299 ? 8.086 10.875 -17.016 1 90.81 299 TYR B C 1
ATOM 4954 O O . TYR B 1 299 ? 8.219 11.102 -15.805 1 90.81 299 TYR B O 1
ATOM 4962 N N . GLY B 1 300 ? 9.023 11.148 -17.891 1 90.81 300 GLY B N 1
ATOM 4963 C CA . GLY B 1 300 ? 10.344 11.523 -17.406 1 90.81 300 GLY B CA 1
ATOM 4964 C C . GLY B 1 300 ? 11.07 10.375 -16.719 1 90.81 300 GLY B C 1
ATOM 4965 O O . GLY B 1 300 ? 11.875 9.688 -17.344 1 90.81 300 GLY B O 1
ATOM 4966 N N . GLU B 1 301 ? 10.742 10.086 -15.406 1 95.12 301 GLU B N 1
ATOM 4967 C CA . GLU B 1 301 ? 11.312 8.961 -14.68 1 95.12 301 GLU B CA 1
ATOM 4968 C C . GLU B 1 301 ? 10.234 8.203 -13.898 1 95.12 301 GLU B C 1
ATOM 4970 O O . GLU B 1 301 ? 9.109 8.695 -13.75 1 95.12 301 GLU B O 1
ATOM 4975 N N . ILE B 1 302 ? 10.68 7.105 -13.43 1 96.81 302 ILE B N 1
ATOM 4976 C CA . ILE B 1 302 ? 9.758 6.309 -12.625 1 96.81 302 ILE B CA 1
ATOM 4977 C C . ILE B 1 302 ? 9.891 6.691 -11.156 1 96.81 302 ILE B C 1
ATOM 4979 O O . ILE B 1 302 ? 10.992 6.711 -10.602 1 96.81 302 ILE B O 1
ATOM 4983 N N . TYR B 1 303 ? 8.773 6.984 -10.664 1 97.31 303 TYR B N 1
ATOM 4984 C CA . TYR B 1 303 ? 8.734 7.254 -9.234 1 97.31 303 TYR B CA 1
ATOM 4985 C C . TYR B 1 303 ? 8.125 6.082 -8.469 1 97.31 303 TYR B C 1
ATOM 4987 O O . TYR B 1 303 ? 7.164 5.469 -8.93 1 97.31 303 TYR B O 1
ATOM 4995 N N . TYR B 1 304 ? 8.781 5.812 -7.328 1 97.75 304 TYR B N 1
ATOM 4996 C CA . TYR B 1 304 ? 8.141 4.84 -6.445 1 97.75 304 TYR B CA 1
ATOM 4997 C C . TYR B 1 304 ? 7.188 5.531 -5.477 1 97.75 304 TYR B C 1
ATOM 4999 O O . TYR B 1 304 ? 7.297 6.734 -5.242 1 97.75 304 TYR B O 1
ATOM 5007 N N . PRO B 1 305 ? 6.219 4.785 -4.887 1 97.69 305 PRO B N 1
ATOM 5008 C CA . PRO B 1 305 ? 5.227 5.391 -3.994 1 97.69 305 PRO B CA 1
ATOM 5009 C C . PRO B 1 305 ? 5.863 6.137 -2.822 1 97.69 305 PRO B C 1
ATOM 5011 O O . PRO B 1 305 ? 6.664 5.559 -2.082 1 97.69 305 PRO B O 1
ATOM 5014 N N . GLY B 1 306 ? 5.43 7.391 -2.631 1 96.88 306 GLY B N 1
ATOM 5015 C CA . GLY B 1 306 ? 5.895 8.234 -1.543 1 96.88 306 GLY B CA 1
ATOM 5016 C C . GLY B 1 306 ? 7.031 9.156 -1.949 1 96.88 306 GLY B C 1
ATOM 5017 O O . GLY B 1 306 ? 7.324 10.133 -1.253 1 96.88 306 GLY B O 1
ATOM 5018 N N . GLU B 1 307 ? 7.668 8.859 -3.082 1 97.44 307 GLU B N 1
ATOM 5019 C CA . GLU B 1 307 ? 8.859 9.602 -3.479 1 97.44 307 GLU B CA 1
ATOM 5020 C C . GLU B 1 307 ? 8.523 11.055 -3.811 1 97.44 307 GLU B C 1
ATOM 5022 O O . GLU B 1 307 ? 9.219 11.977 -3.383 1 97.44 307 GLU B O 1
ATOM 5027 N N . ARG B 1 308 ? 7.543 11.328 -4.543 1 96.31 308 ARG B N 1
ATOM 5028 C CA . ARG B 1 308 ? 7.199 12.688 -4.949 1 96.31 308 ARG B CA 1
ATOM 5029 C C . ARG B 1 308 ? 6.789 13.531 -3.748 1 96.31 308 ARG B C 1
ATOM 5031 O O . ARG B 1 308 ? 7.055 14.734 -3.711 1 96.31 308 ARG B O 1
ATOM 5038 N N . GLY B 1 309 ? 6.027 12.875 -2.811 1 96.19 309 GLY B N 1
ATOM 5039 C CA . GLY B 1 309 ? 5.719 13.586 -1.579 1 96.19 309 GLY B CA 1
ATOM 5040 C C . GLY B 1 309 ? 6.957 14.023 -0.818 1 96.19 309 GLY B C 1
ATOM 5041 O O . GLY B 1 309 ? 7.004 15.141 -0.294 1 96.19 309 GL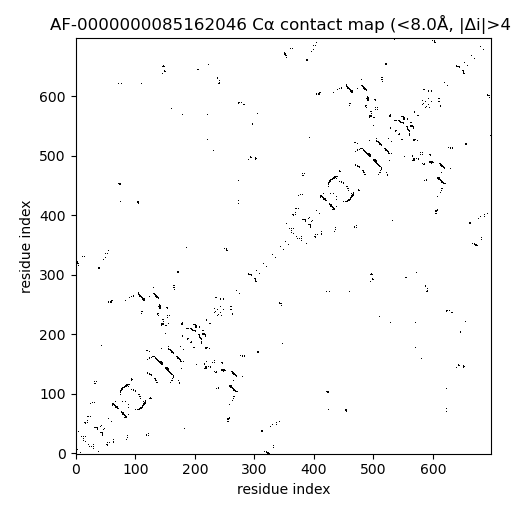Y B O 1
ATOM 5042 N N . ARG B 1 310 ? 7.949 13.195 -0.728 1 96.06 310 ARG B N 1
ATOM 5043 C CA . ARG B 1 310 ? 9.203 13.516 -0.048 1 96.06 310 ARG B CA 1
ATOM 5044 C C . ARG B 1 310 ? 9.953 14.625 -0.776 1 96.06 310 ARG B C 1
ATOM 5046 O O . ARG B 1 310 ? 10.523 15.516 -0.142 1 96.06 310 ARG B O 1
ATOM 5053 N N . LEU B 1 311 ? 9.906 14.484 -2.152 1 96.19 311 LEU B N 1
ATOM 5054 C CA . LEU B 1 311 ? 10.555 15.539 -2.928 1 96.19 311 LEU B CA 1
ATOM 5055 C C . LEU B 1 311 ? 9.875 16.891 -2.682 1 96.19 311 LEU B C 1
ATOM 5057 O O . LEU B 1 311 ? 10.555 17.906 -2.533 1 96.19 311 LEU B O 1
ATOM 5061 N N . ARG B 1 312 ? 8.617 16.906 -2.561 1 96.94 312 ARG B N 1
ATOM 5062 C CA . ARG B 1 312 ? 7.895 18.141 -2.262 1 96.94 312 ARG B CA 1
ATOM 5063 C C . ARG B 1 312 ? 8.242 18.656 -0.867 1 96.94 312 ARG B C 1
ATOM 5065 O O . ARG B 1 312 ? 8.422 19.859 -0.669 1 96.94 312 ARG B O 1
ATOM 5072 N N . SER B 1 313 ? 8.219 17.719 0.014 1 96.5 313 SER B N 1
ATOM 5073 C CA . SER B 1 313 ? 8.57 18.109 1.375 1 96.5 313 SER B CA 1
ATOM 5074 C C . SER B 1 313 ? 9.953 18.766 1.423 1 96.5 313 SER B C 1
ATOM 5076 O O . SER B 1 313 ? 10.156 19.75 2.141 1 96.5 313 SER B O 1
ATOM 5078 N N . GLU B 1 314 ? 10.938 18.234 0.838 1 96.38 314 GLU B N 1
ATOM 5079 C CA . GLU B 1 314 ? 12.273 18.812 0.768 1 96.38 314 GLU B CA 1
ATOM 5080 C C . GLU B 1 314 ? 12.242 20.219 0.187 1 96.38 314 GLU B C 1
ATOM 5082 O O . GLU B 1 314 ? 12.93 21.109 0.68 1 96.38 314 GLU B O 1
ATOM 5087 N N . ALA B 1 315 ? 11.422 20.297 -0.861 1 97.5 315 ALA B N 1
ATOM 5088 C CA . ALA B 1 315 ? 11.281 21.625 -1.453 1 97.5 315 ALA B CA 1
ATOM 5089 C C . ALA B 1 315 ? 10.609 22.594 -0.484 1 97.5 315 ALA B C 1
ATOM 5091 O O . ALA B 1 315 ? 11.016 23.75 -0.364 1 97.5 315 ALA B O 1
ATOM 5092 N N . TYR B 1 316 ? 9.695 22.109 0.141 1 97.44 316 TYR B N 1
ATOM 5093 C CA . TYR B 1 316 ? 8.969 22.938 1.101 1 97.44 316 TYR B CA 1
ATOM 5094 C C . TYR B 1 316 ? 9.852 23.297 2.291 1 97.44 316 TYR B C 1
ATOM 5096 O O . TYR B 1 316 ? 9.703 24.359 2.889 1 97.44 316 TYR B O 1
ATOM 5104 N N . ASP B 1 317 ? 10.734 22.469 2.738 1 97.38 317 ASP B N 1
ATOM 5105 C CA . ASP B 1 317 ? 11.688 22.766 3.797 1 97.38 317 ASP B CA 1
ATOM 5106 C C . ASP B 1 317 ? 12.539 23.984 3.436 1 97.38 317 ASP B C 1
ATOM 5108 O O . ASP B 1 317 ? 12.93 24.766 4.312 1 97.38 317 ASP B O 1
ATOM 5112 N N . LYS B 1 318 ? 12.766 24.062 2.129 1 96.69 318 LYS B N 1
ATOM 5113 C CA . LYS B 1 318 ? 13.609 25.156 1.663 1 96.69 318 LYS B CA 1
ATOM 5114 C C . LYS B 1 318 ? 12.789 26.406 1.386 1 96.69 318 LYS B C 1
ATOM 5116 O O . LYS B 1 318 ? 13.172 27.516 1.777 1 96.69 318 LYS B O 1
ATOM 5121 N N . ASP B 1 319 ? 11.672 26.219 0.727 1 96.06 319 ASP B N 1
ATOM 5122 C CA . ASP B 1 319 ? 10.953 27.359 0.149 1 96.06 319 ASP B CA 1
ATOM 5123 C C . ASP B 1 319 ? 9.695 27.672 0.954 1 96.06 319 ASP B C 1
ATOM 5125 O O . ASP B 1 319 ? 9.039 28.688 0.712 1 96.06 319 ASP B O 1
ATOM 5129 N N . GLY B 1 320 ? 9.445 26.734 1.945 1 97.38 320 GLY B N 1
ATOM 5130 C CA . GLY B 1 320 ? 8.219 26.906 2.707 1 97.38 320 GLY B CA 1
ATOM 5131 C C . GLY B 1 320 ? 7.027 26.203 2.09 1 97.38 320 GLY B C 1
ATOM 5132 O O . GLY B 1 320 ? 7.008 25.938 0.886 1 97.38 320 GLY B O 1
ATOM 5133 N N . ILE B 1 321 ? 6.109 26.016 2.918 1 98.38 321 ILE B N 1
ATOM 5134 C CA . ILE B 1 321 ? 4.898 25.328 2.49 1 98.38 321 ILE B CA 1
ATOM 5135 C C . ILE B 1 321 ? 3.896 26.344 1.938 1 98.38 321 ILE B C 1
ATOM 5137 O O . ILE B 1 321 ? 3.615 27.359 2.576 1 98.38 321 ILE B O 1
ATOM 5141 N N . GLU B 1 322 ? 3.344 26.031 0.718 1 94.44 322 GLU B N 1
ATOM 5142 C CA . GLU B 1 322 ? 2.344 26.891 0.09 1 94.44 322 GLU B CA 1
ATOM 5143 C C . GLU B 1 322 ? 0.982 26.734 0.762 1 94.44 322 GLU B C 1
ATOM 5145 O O . GLU B 1 322 ? 0.482 25.625 0.912 1 94.44 322 GLU B O 1
ATOM 5150 N N . ILE B 1 323 ? 0.491 27.781 1.251 1 94.06 323 ILE B N 1
ATOM 5151 C CA . ILE B 1 323 ? -0.824 27.812 1.883 1 94.06 323 ILE B CA 1
ATOM 5152 C C . ILE B 1 323 ? -1.686 28.891 1.229 1 94.06 323 ILE B C 1
ATOM 5154 O O . ILE B 1 323 ? -1.208 29.984 0.953 1 94.06 323 ILE B O 1
ATOM 5158 N N . VAL B 1 324 ? -2.953 28.625 0.94 1 93.12 324 VAL B N 1
ATOM 5159 C CA . VAL B 1 324 ? -3.893 29.609 0.397 1 93.12 324 VAL B CA 1
ATOM 5160 C C . VAL B 1 324 ? -4.027 30.781 1.356 1 93.12 324 VAL B C 1
ATOM 5162 O O . VAL B 1 324 ? -4.164 30.594 2.566 1 93.12 324 VAL B O 1
ATOM 5165 N N . ASP B 1 325 ? -4.039 31.969 0.846 1 95.69 325 ASP B N 1
ATOM 5166 C CA . ASP B 1 325 ? -4.031 33.188 1.656 1 95.69 325 ASP B CA 1
ATOM 5167 C C . ASP B 1 325 ? -5.211 33.219 2.627 1 95.69 325 ASP B C 1
ATOM 5169 O O . ASP B 1 325 ? -5.051 33.562 3.797 1 95.69 325 ASP B O 1
ATOM 5173 N N . ASP B 1 326 ? -6.258 32.812 2.102 1 93.62 326 ASP B N 1
ATOM 5174 C CA . ASP B 1 326 ? -7.449 32.844 2.947 1 93.62 326 ASP B CA 1
ATOM 5175 C C . ASP B 1 326 ? -7.297 31.906 4.145 1 93.62 326 ASP B C 1
ATOM 5177 O O . ASP B 1 326 ? -7.762 32.219 5.242 1 93.62 326 ASP B O 1
ATOM 5181 N N . ILE B 1 327 ? -6.734 30.875 4.043 1 95.69 327 ILE B N 1
ATOM 5182 C CA . ILE B 1 327 ? -6.504 29.922 5.113 1 95.69 327 ILE B CA 1
ATOM 5183 C C . ILE B 1 327 ? -5.484 30.484 6.102 1 95.69 327 ILE B C 1
ATOM 5185 O O . ILE B 1 327 ? -5.676 30.391 7.316 1 95.69 327 ILE B O 1
ATOM 5189 N N . TYR B 1 328 ? -4.422 31.031 5.512 1 96.75 328 TYR B N 1
ATOM 5190 C CA . TYR B 1 328 ? -3.41 31.641 6.363 1 96.75 328 TYR B CA 1
ATOM 5191 C C . TYR B 1 328 ? -4.016 32.75 7.219 1 96.75 328 TYR B C 1
ATOM 5193 O O . TYR B 1 328 ? -3.77 32.812 8.422 1 96.75 328 TYR B O 1
ATOM 5201 N N . ASP B 1 329 ? -4.758 33.531 6.629 1 97.19 329 ASP B N 1
ATOM 5202 C CA . ASP B 1 329 ? -5.414 34.625 7.336 1 97.19 329 ASP B CA 1
ATOM 5203 C C . ASP B 1 329 ? -6.332 34.094 8.438 1 97.19 329 ASP B C 1
ATOM 5205 O O . ASP B 1 329 ? -6.367 34.625 9.539 1 97.19 329 ASP B O 1
ATOM 5209 N N . TYR B 1 330 ? -7 33.156 8.062 1 97.12 330 TYR B N 1
ATOM 5210 C CA . TYR B 1 330 ? -7.848 32.531 9.07 1 97.12 330 TYR B CA 1
ATOM 5211 C C . TYR B 1 330 ? -7.016 32 10.242 1 97.12 330 TYR B C 1
ATOM 5213 O O . TYR B 1 330 ? -7.332 32.281 11.406 1 97.12 330 TYR B O 1
ATOM 5221 N N . LEU B 1 331 ? -5.957 31.328 9.992 1 97.62 331 LEU B N 1
ATOM 5222 C CA . LEU B 1 331 ? -5.125 30.734 11.039 1 97.62 331 LEU B CA 1
ATOM 5223 C C . LEU B 1 331 ? -4.531 31.828 11.93 1 97.62 331 LEU B C 1
ATOM 5225 O O . LEU B 1 331 ? -4.344 31.609 13.133 1 97.62 331 LEU B O 1
ATOM 5229 N N . LYS B 1 332 ? -4.383 32.875 11.484 1 96.25 332 LYS B N 1
ATOM 5230 C CA . LYS B 1 332 ? -3.783 33.969 12.219 1 96.25 332 LYS B CA 1
ATOM 5231 C C . LYS B 1 332 ? -4.844 34.75 12.984 1 96.25 332 LYS B C 1
ATOM 5233 O O . LYS B 1 332 ? -4.523 35.469 13.938 1 96.25 332 LYS B O 1
ATOM 5238 N N . SER B 1 333 ? -5.855 34.75 12.336 1 97.44 333 SER B N 1
ATOM 5239 C CA . SER B 1 333 ? -6.926 35.531 12.938 1 97.44 333 SER B CA 1
ATOM 5240 C C . SER B 1 333 ? -7.281 35 14.32 1 97.44 333 SER B C 1
ATOM 5242 O O . SER B 1 333 ? -6.852 33.906 14.711 1 97.44 333 SER B O 1
ATOM 5244 N N . ASP B 1 334 ? -8.156 35.812 14.969 1 95.75 334 ASP B N 1
ATOM 5245 C CA . ASP B 1 334 ? -8.664 35.438 16.281 1 95.75 334 ASP B CA 1
ATOM 5246 C C . ASP B 1 334 ? -9.961 34.656 16.156 1 95.75 334 ASP B C 1
ATOM 5248 O O . ASP B 1 334 ? -10.477 34.125 17.156 1 95.75 334 ASP B O 1
ATOM 5252 N N . ASP B 1 335 ? -10.336 34.5 15.047 1 96.75 335 ASP B N 1
ATOM 5253 C CA . ASP B 1 335 ? -11.594 33.812 14.844 1 96.75 335 ASP B CA 1
ATOM 5254 C C . ASP B 1 335 ? -11.398 32.281 14.969 1 96.75 335 ASP B C 1
ATOM 5256 O O . ASP B 1 335 ? -10.461 31.734 14.398 1 96.75 335 ASP B O 1
ATOM 5260 N N . VAL B 1 336 ? -12.289 31.797 15.719 1 96.62 336 VAL B N 1
ATOM 5261 C CA . VAL B 1 336 ? -12.195 30.359 15.922 1 96.62 336 VAL B CA 1
ATOM 5262 C C . VAL B 1 336 ? -12.789 29.625 14.727 1 96.62 336 VAL B C 1
ATOM 5264 O O . VAL B 1 336 ? -12.188 28.688 14.203 1 96.62 336 VAL B O 1
ATOM 5267 N N . HIS B 1 337 ? -13.875 30.078 14.289 1 96.62 337 HIS B N 1
ATOM 5268 C CA . HIS B 1 337 ? -14.531 29.562 13.086 1 96.62 337 HIS B CA 1
ATOM 5269 C C . HIS B 1 337 ? -15.578 30.531 12.562 1 96.62 337 HIS B C 1
ATOM 5271 O O . HIS B 1 337 ? -15.938 31.5 13.258 1 96.62 337 HIS B O 1
ATOM 5277 N N . TYR B 1 338 ? -16.141 30.328 11.422 1 95.62 338 TYR B N 1
ATOM 5278 C CA . TYR B 1 338 ? -17.062 31.266 10.797 1 95.62 338 TYR B CA 1
ATOM 5279 C C . TYR B 1 338 ? -18.438 30.641 10.617 1 95.62 338 TYR B C 1
ATOM 5281 O O . TYR B 1 338 ? -19.25 31.141 9.828 1 95.62 338 TYR B O 1
ATOM 5289 N N . ASP B 1 339 ? -18.734 29.5 11.305 1 95.38 339 ASP B N 1
ATOM 5290 C CA . ASP B 1 339 ? -20.016 28.812 11.297 1 95.38 339 ASP B CA 1
ATOM 5291 C C . ASP B 1 339 ? -20.438 28.453 9.875 1 95.38 339 ASP B C 1
ATOM 5293 O O . ASP B 1 339 ? -21.578 28.719 9.477 1 95.38 339 ASP B O 1
ATOM 5297 N N . ARG B 1 340 ? -19.562 27.828 9.25 1 94.25 340 ARG B N 1
ATOM 5298 C CA . ARG B 1 340 ? -19.797 27.625 7.824 1 94.25 340 ARG B CA 1
ATOM 5299 C C . ARG B 1 340 ? -20.109 26.156 7.527 1 94.25 340 ARG B C 1
ATOM 5301 O O . ARG B 1 340 ? -20.484 25.812 6.406 1 94.25 340 ARG B O 1
ATOM 5308 N N . TYR B 1 341 ? -20 25.266 8.539 1 93.06 341 TYR B N 1
ATOM 5309 C CA . TYR B 1 341 ? -20 23.844 8.195 1 93.06 341 TYR B CA 1
ATOM 5310 C C . TYR B 1 341 ? -21.203 23.125 8.805 1 93.06 341 TYR B C 1
ATOM 5312 O O . TYR B 1 341 ? -21.828 22.297 8.156 1 93.06 341 TYR B O 1
ATOM 5320 N N . HIS B 1 342 ? -21.672 23.5 9.953 1 94.06 342 HIS B N 1
ATOM 5321 C CA . HIS B 1 342 ? -22.734 22.812 10.648 1 94.06 342 HIS B CA 1
ATOM 5322 C C . HIS B 1 342 ? -24.031 22.828 9.828 1 94.06 342 HIS B C 1
ATOM 5324 O O . HIS B 1 342 ? -24.469 23.906 9.398 1 94.06 342 HIS B O 1
ATOM 5330 N N . GLY B 1 343 ? -24.594 21.688 9.656 1 93.62 343 GLY B N 1
ATOM 5331 C CA . GLY B 1 343 ? -25.875 21.578 9 1 93.62 343 GLY B CA 1
ATOM 5332 C C . GLY B 1 343 ? -25.781 21.547 7.488 1 93.62 343 GLY B C 1
ATOM 5333 O O . GLY B 1 343 ? -26.797 21.641 6.793 1 93.62 343 GLY B O 1
ATOM 5334 N N . LYS B 1 344 ? -24.609 21.375 7.078 1 90 344 LYS B N 1
ATOM 5335 C CA . LYS B 1 344 ? -24.422 21.391 5.629 1 90 344 LYS B CA 1
ATOM 5336 C C . LYS B 1 344 ? -24.469 19.969 5.062 1 90 344 LYS B C 1
ATOM 5338 O O . LYS B 1 344 ? -24.406 19 5.809 1 90 344 LYS B O 1
ATOM 5343 N N . ASN B 1 345 ? -24.656 20.016 3.707 1 83.56 345 ASN B N 1
ATOM 5344 C CA . ASN B 1 345 ? -24.641 18.703 3.045 1 83.56 345 ASN B CA 1
ATOM 5345 C C . ASN B 1 345 ? -23.219 18.219 2.795 1 83.56 345 ASN B C 1
ATOM 5347 O O . ASN B 1 345 ? -22.266 18.828 3.271 1 83.56 345 ASN B O 1
ATOM 5351 N N . ARG B 1 346 ? -23.141 17.125 2.217 1 78.75 346 ARG B N 1
ATOM 5352 C CA . ARG B 1 346 ? -21.859 16.438 2.041 1 78.75 346 ARG B CA 1
ATOM 5353 C C . ARG B 1 346 ? -20.891 17.297 1.223 1 78.75 346 ARG B C 1
ATOM 5355 O O . ARG B 1 346 ? -19.688 17.031 1.197 1 78.75 346 ARG B O 1
ATOM 5362 N N . PHE B 1 347 ? -21.391 18.406 0.679 1 74.56 347 PHE B N 1
ATOM 5363 C CA . PHE B 1 347 ? -20.562 19.297 -0.125 1 74.56 347 PHE B CA 1
ATOM 5364 C C . PHE B 1 347 ? -20.266 20.578 0.634 1 74.56 347 PHE B C 1
ATOM 5366 O O . PHE B 1 347 ? -19.75 21.547 0.06 1 74.56 347 PHE B O 1
ATOM 5373 N N . ALA B 1 348 ? -20.641 20.5 1.835 1 75.5 348 ALA B N 1
ATOM 5374 C CA . ALA B 1 348 ? -20.531 21.688 2.688 1 75.5 348 ALA B CA 1
ATOM 5375 C C . ALA B 1 348 ? -21.297 22.859 2.102 1 75.5 348 ALA B C 1
ATOM 5377 O O . ALA B 1 348 ? -20.828 24 2.146 1 75.5 348 ALA B O 1
ATOM 5378 N N . GLU B 1 349 ? -22.375 22.594 1.41 1 78 349 GLU B N 1
ATOM 5379 C CA . GLU B 1 349 ? -23.281 23.641 0.899 1 78 349 GLU B CA 1
ATOM 5380 C C . GLU B 1 349 ? -24.516 23.781 1.782 1 78 349 GLU B C 1
ATOM 5382 O O . GLU B 1 349 ? -24.906 22.828 2.465 1 78 349 GLU B O 1
#

Foldseek 3Di:
DFDALVVQLVLLLVLQVLLPADNVLSNQQSVQQSLCLLLVNPVQHLVCSQLNSVLSNLAQAPRDDDWDWADPDLAEIEIEGNQHAQQVSLQVQLVVQLVSCVVPQKHKYKYWQYADRTFCLVSQVVLQVVQWKKKKWWWDAFFEAAQVGQATWGDLTKIWIKGAALDPDIAIDIGRQFPDDLVVLVVCVVVQHFQDQQFAAANVRGRGRGSVRGRGGYGPPGNVSSVVRQVSQCSFAVVNPHDGTNRQDASQAASNHRRGIMMIMMIGDCVVVDPSNVVNHVVVVVQVVQQVDDDDPPPRTGDGHSRSSVVSSVVCNVVGRDDDPVSVVVSPDPDSHDPQRHRAPNSSD/DFDALVVQLVLLLVLQVLLPADNVLSNQQSVQQSLCLLLVVPVQHLVCSQLNSVLSNLAQAPRDADWDWADPDLAEIEIEGNQHALQVSLQVQLVVQLVSCVVPQKHKYKYWQYDDRTFCLVSQVVLQVVQWKKKKWWFAAFFEAAQVGQATWGDLTKIWIKGAALDPDIAIDIGRQFPDDPVVLVVCVVVQHFQDQQFAAANRRGRGRGSVRGRGGYGPPGNVSSVVRQVSQCSFAVVNVHDGTNRQDASQAASNHRRGIMMMMMIGDCVVPDPSNVVNHVVVVVQVVQQVDDDDPPPRTGDGHSRSSVVSSVVCNPVGRDDDPVSVCVSPDSDSHDPQRHRAPNSSD

Organism: Staphylococcus carnosus (strain TM300) (NCBI:txid396513)